Protein AF-A0AAD8N5G5-F1 (afdb_monomer)

Sequence (377 aa):
MEIFNNPAPTRGRRGRGRRGAIRGRGSSSNQSMPRQTRSRGLRIEEIPEPTQILVVPHRSIFGDDGIVEEEPELRRRSRQSTLSNTTQIEDSNPDIIPDTVQDPDESEILQEVDLLILSTVVDSHNLEVDEEEEARRREITRTTNRDINLYVQRLKLSNRRDAEFLNMPHVDPYALTEIGGILTCEHLNNLLAVDIVIDCHDGTKKKEKLLYFMRDGSVKILSIQDLLVKTTKELKYVHYLLKWKNKVCKEWSDMILSTIRKRFDEGKNFNGDYTPMYLNLKDQDVEMQRGTAVKEMSFGMKQLILNPDGKEIAYLLVEDHSLPRSSIQNLRAAIYQINEEDEELRNLKERPIQILEGKEENLLSNFLKMNLFYQRI

Organism: NCBI:txid360622

Solvent-accessible surface area (backbone atoms only — not comparable to full-atom values): 24598 Å² total; per-residue (Å²): 141,83,86,90,84,83,89,82,88,86,87,82,85,90,85,88,82,81,92,81,88,85,83,82,89,83,88,81,90,78,88,75,79,84,79,84,76,79,87,73,81,81,75,85,74,79,80,79,74,85,76,83,79,79,84,76,84,79,79,82,88,72,86,87,80,88,79,91,80,82,87,78,93,79,77,91,76,92,75,91,76,89,78,88,79,90,77,90,81,82,87,80,87,78,93,74,81,76,80,79,79,72,77,77,55,75,72,57,60,57,51,54,53,56,50,58,63,52,62,76,68,69,84,81,83,89,70,92,70,53,71,67,57,54,51,51,51,54,50,53,54,51,51,53,54,49,51,52,52,52,51,55,51,51,51,54,51,49,57,45,50,58,53,47,64,71,65,50,86,75,78,60,92,78,50,74,45,63,92,91,52,81,86,49,58,68,46,54,62,35,53,66,46,48,52,65,33,32,38,50,77,74,78,78,60,79,40,72,32,42,37,39,34,33,70,88,72,50,72,50,80,35,46,69,72,64,55,73,71,50,54,69,70,55,49,39,50,52,52,67,53,49,66,77,82,49,73,64,45,43,53,54,44,53,49,50,50,51,54,47,47,65,70,28,72,84,76,53,89,87,81,71,80,70,70,60,61,44,47,25,76,81,74,42,82,39,73,62,57,69,48,61,47,41,83,44,76,55,98,90,40,54,31,35,43,35,57,83,67,29,59,66,68,40,74,44,50,71,52,84,82,52,50,80,71,54,50,67,64,54,33,51,50,46,57,52,14,47,37,71,88,43,66,71,44,37,62,52,41,52,53,42,50,54,49,42,51,51,51,52,50,49,55,52,52,52,49,40,74,76,36,81,48,45,40,83,117

Mean predicted aligned error: 18.07 Å

Foldseek 3Di:
DDDDDDDDDDDDDDDDDDDDDDDDDDDDDDDDDDDDDDDDDDDPDDDPDDDDDDDDDDDDPDDDDDDDDDDDDDDDDDDDDDDDDDDDDDDDDDDDDPPDPDDPDPVVVVVVVVVVVVVVPPPDPDDPDDVVVVVVVVVVVVVVVVVVVVVVVVVVVVVVVVVVVVVPLPLLPPALDDRPDDDDLVSLVQQLAKAWWWFCPVVPDTAIWIWGQGPVRDIDTHHPVSLLPYDLLNLLSNLVRQDCPDPVSVVSNVSSVVSSVVVCVVDHDPDDRDFRWAQFLVRDTDGFDAQQWDWDQDPNWTWTFFPPRHNDTQIAGLDPPCNLVHGLVSLVSLLRHQDCVDVVSVVSNVVSVVSNVVVNVVSVVVVCVVPVSIGHD

Radius of gyration: 36.0 Å; Cα contacts (8 Å, |Δi|>4): 302; chains: 1; bounding box: 90×84×107 Å

pLDDT: mean 72.48, std 23.04, range [30.16, 97.94]

Secondary structure (DSSP, 8-state):
-----PPPPPP--------------------PPPP---------PPPPP--------PPP------------------------------------PPP--PPPPHHHHHHHHHHHHHHTTSS--S----HHHHHHHHHHHHHHHHHHHHHHHHHHHHHHHHHHHTTS----TT-SS-TT----HHHHHTEEEEEEEEE-TTSSS-EEEEEEEETTS-EEEE-HHHHHTS-HHHHHHHHHH----SHHHHHHHHHHHHHHHHHHTTTS----PPPPEEEBTTS-EEEPPTT-PEEEEETTEEEEEE-TTBSS-EEEE-STTTGGGS-HHHHHHHHHHS-SSSHHHHHHHHHHHHHHHHHHHHHHHHHHHH-TTEEE-

Structure (mmCIF, N/CA/C/O backbone):
data_AF-A0AAD8N5G5-F1
#
_entry.id   AF-A0AAD8N5G5-F1
#
loop_
_atom_site.group_PDB
_atom_site.id
_atom_site.type_symbol
_atom_site.label_atom_id
_atom_site.label_alt_id
_atom_site.label_comp_id
_atom_site.label_asym_id
_atom_site.label_entity_id
_atom_site.label_seq_id
_atom_site.pdbx_PDB_ins_code
_atom_site.Cartn_x
_atom_site.Cartn_y
_atom_site.Cartn_z
_atom_site.occupancy
_atom_site.B_iso_or_equiv
_atom_site.auth_seq_id
_atom_site.auth_comp_id
_atom_site.auth_asym_id
_atom_site.auth_atom_id
_atom_site.pdbx_PDB_model_num
ATOM 1 N N . MET A 1 1 ? 30.350 57.534 -7.691 1.00 35.25 1 MET A N 1
ATOM 2 C CA . MET A 1 1 ? 28.912 57.521 -7.356 1.00 35.25 1 MET A CA 1
ATOM 3 C C . MET A 1 1 ? 28.395 56.176 -7.842 1.00 35.25 1 MET A C 1
ATOM 5 O O . MET A 1 1 ? 28.499 55.962 -9.036 1.00 35.25 1 MET A O 1
ATOM 9 N N . GLU A 1 2 ? 28.011 55.169 -7.060 1.00 36.03 2 GLU A N 1
ATOM 10 C CA . GLU A 1 2 ? 27.782 54.929 -5.621 1.00 36.03 2 GLU A CA 1
ATOM 11 C C . GLU A 1 2 ? 28.249 53.469 -5.365 1.00 36.03 2 GLU A C 1
ATOM 13 O O . GLU A 1 2 ? 27.970 52.596 -6.176 1.00 36.03 2 GLU A O 1
ATOM 18 N N . ILE A 1 3 ? 29.281 53.212 -4.556 1.00 34.97 3 ILE A N 1
ATOM 19 C CA . ILE A 1 3 ? 29.316 52.896 -3.108 1.00 34.97 3 ILE A CA 1
ATOM 20 C C . ILE A 1 3 ? 28.672 51.543 -2.724 1.00 34.97 3 ILE A C 1
ATOM 22 O O . ILE A 1 3 ? 27.461 51.401 -2.610 1.00 34.97 3 ILE A O 1
ATOM 26 N N . PHE A 1 4 ? 29.563 50.582 -2.442 1.00 37.31 4 PHE A N 1
ATOM 27 C CA . PHE A 1 4 ? 29.357 49.346 -1.679 1.00 37.31 4 PHE A CA 1
ATOM 28 C C . PHE A 1 4 ? 28.925 49.636 -0.235 1.00 37.31 4 PHE A C 1
ATOM 30 O O . PHE A 1 4 ? 29.532 50.489 0.404 1.00 37.31 4 PHE A O 1
ATOM 37 N N . ASN A 1 5 ? 28.007 48.838 0.323 1.00 41.75 5 ASN A N 1
ATOM 38 C CA . ASN A 1 5 ? 27.821 48.731 1.774 1.00 41.75 5 ASN A CA 1
ATOM 39 C C . ASN A 1 5 ? 27.536 47.278 2.195 1.00 41.75 5 ASN A C 1
ATOM 41 O O . ASN A 1 5 ? 26.433 46.771 2.025 1.00 41.75 5 ASN A O 1
ATOM 45 N N . ASN A 1 6 ? 28.549 46.641 2.790 1.00 38.66 6 ASN A N 1
ATOM 46 C CA . ASN A 1 6 ? 28.415 45.492 3.689 1.00 38.66 6 ASN A CA 1
ATOM 47 C C . ASN A 1 6 ? 28.459 46.010 5.137 1.00 38.66 6 ASN A C 1
ATOM 49 O O . ASN A 1 6 ? 29.364 46.791 5.445 1.00 38.66 6 ASN A O 1
ATOM 53 N N . PRO A 1 7 ? 27.606 45.538 6.061 1.00 56.56 7 PRO A N 1
ATOM 54 C CA . PRO A 1 7 ? 27.851 45.710 7.487 1.00 56.56 7 PRO A CA 1
ATOM 55 C C . PRO A 1 7 ? 28.692 44.562 8.074 1.00 56.56 7 PRO A C 1
ATOM 57 O O . PRO A 1 7 ? 28.461 43.379 7.829 1.00 56.56 7 PRO A O 1
ATOM 60 N N . ALA A 1 8 ? 29.689 44.957 8.868 1.00 44.69 8 ALA A N 1
ATOM 61 C CA . ALA A 1 8 ? 30.605 44.115 9.633 1.00 44.69 8 ALA A CA 1
ATOM 62 C C . ALA A 1 8 ? 29.983 43.608 10.961 1.00 44.69 8 ALA A C 1
ATOM 64 O O . ALA A 1 8 ? 29.006 44.186 11.441 1.00 44.69 8 ALA A O 1
ATOM 65 N N . PRO A 1 9 ? 30.565 42.569 11.600 1.00 49.44 9 PRO A N 1
ATOM 66 C CA . PRO A 1 9 ? 30.002 41.916 12.779 1.00 49.44 9 PRO A CA 1
ATOM 67 C C . PRO A 1 9 ? 30.471 42.548 14.100 1.00 49.44 9 PRO A C 1
ATOM 69 O O . PRO A 1 9 ? 31.642 42.900 14.274 1.00 49.44 9 PRO A O 1
ATOM 72 N N . THR A 1 10 ? 29.572 42.614 15.082 1.00 54.06 10 THR A N 1
ATOM 73 C CA . THR A 1 10 ? 29.884 43.013 16.461 1.00 54.06 10 THR A CA 1
ATOM 74 C C . THR A 1 10 ? 30.278 41.836 17.352 1.00 54.06 10 THR A C 1
ATOM 76 O O . THR A 1 10 ? 29.683 40.763 17.352 1.00 54.06 10 THR A O 1
ATOM 79 N N . ARG A 1 11 ? 31.327 42.100 18.135 1.00 42.09 11 ARG A N 1
ATOM 80 C CA . ARG A 1 11 ? 32.006 41.253 19.121 1.00 42.09 11 ARG A CA 1
ATOM 81 C C . ARG A 1 11 ? 31.155 40.965 20.367 1.00 42.09 11 ARG A C 1
ATOM 83 O O . ARG A 1 11 ? 30.522 41.870 20.894 1.00 42.09 11 ARG A O 1
ATOM 90 N N . GLY A 1 12 ? 31.353 39.783 20.959 1.00 40.25 12 GLY A N 1
ATOM 91 C CA . GLY A 1 12 ? 30.998 39.481 22.356 1.00 40.25 12 GLY A CA 1
ATOM 92 C C . GLY A 1 12 ? 31.629 38.177 22.872 1.00 40.25 12 GLY A C 1
ATOM 93 O O . GLY A 1 12 ? 31.017 37.127 22.824 1.00 40.25 12 GLY A O 1
ATOM 94 N N . ARG A 1 13 ? 32.939 38.180 23.157 1.00 36.28 13 ARG A N 1
ATOM 95 C CA . ARG A 1 13 ? 33.580 37.919 24.470 1.00 36.28 13 ARG A CA 1
ATOM 96 C C . ARG A 1 13 ? 33.241 36.603 25.225 1.00 36.28 13 ARG A C 1
ATOM 98 O O . ARG A 1 13 ? 32.223 36.496 25.884 1.00 36.28 13 ARG A O 1
ATOM 105 N N . ARG A 1 14 ? 34.316 35.805 25.370 1.00 40.03 14 ARG A N 1
ATOM 106 C CA . ARG A 1 14 ? 34.852 35.135 26.587 1.00 40.03 14 ARG A CA 1
ATOM 107 C C . ARG A 1 14 ? 34.099 33.935 27.192 1.00 40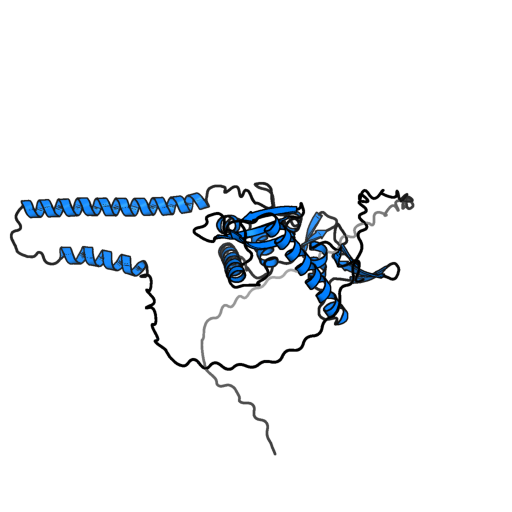.03 14 ARG A C 1
ATOM 109 O O . ARG A 1 14 ? 33.199 34.096 27.998 1.00 40.03 14 ARG A O 1
ATOM 116 N N . GLY A 1 15 ? 34.714 32.761 27.027 1.00 39.47 15 GLY A N 1
ATOM 117 C CA . GLY A 1 15 ? 34.614 31.620 27.942 1.00 39.47 15 GLY A CA 1
ATOM 118 C C . GLY A 1 15 ? 35.907 30.804 27.911 1.00 39.47 15 GLY A C 1
ATOM 119 O O . GLY A 1 15 ? 36.203 30.149 26.922 1.00 39.47 15 GLY A O 1
ATOM 120 N N . ARG A 1 16 ? 36.727 30.916 28.961 1.00 38.41 16 ARG A N 1
ATOM 121 C CA . ARG A 1 16 ? 37.982 30.172 29.165 1.00 38.41 16 ARG A CA 1
ATOM 122 C C . ARG A 1 16 ? 37.668 28.754 29.650 1.00 38.41 16 ARG A C 1
ATOM 124 O O . ARG A 1 16 ? 36.836 28.622 30.538 1.00 38.41 16 ARG A O 1
ATOM 131 N N . GLY A 1 17 ? 38.458 27.751 29.256 1.00 36.91 17 GLY A N 1
ATOM 132 C CA . GLY A 1 17 ? 38.548 26.531 30.067 1.00 36.91 17 GLY A CA 1
ATOM 133 C C . GLY A 1 17 ? 39.247 25.316 29.458 1.00 36.91 17 GLY A C 1
ATOM 134 O O . GLY A 1 17 ? 38.612 24.548 28.762 1.00 36.91 17 GLY A O 1
ATOM 135 N N . ARG A 1 18 ? 40.506 25.105 29.879 1.00 43.62 18 ARG A N 1
ATOM 136 C CA . ARG A 1 18 ? 41.206 23.808 30.069 1.00 43.62 18 ARG A CA 1
ATOM 137 C C . ARG A 1 18 ? 41.498 22.974 28.806 1.00 43.62 18 ARG A C 1
ATOM 139 O O . ARG A 1 18 ? 40.641 22.305 28.263 1.00 43.62 18 ARG A O 1
ATOM 146 N N . ARG A 1 19 ? 42.717 23.030 28.251 1.00 39.22 19 ARG A N 1
ATOM 147 C CA . ARG A 1 19 ? 43.926 22.272 28.673 1.00 39.22 19 ARG A CA 1
ATOM 148 C C . ARG A 1 19 ? 43.648 20.796 28.993 1.00 39.22 19 ARG A C 1
ATOM 150 O O . ARG A 1 19 ? 43.372 20.461 30.137 1.00 39.22 19 ARG A O 1
ATOM 157 N N . GLY A 1 20 ? 43.867 19.942 27.998 1.00 40.81 20 GLY A N 1
ATOM 158 C CA . GLY A 1 20 ? 44.191 18.526 28.152 1.00 40.81 20 GLY A CA 1
ATOM 159 C C . GLY A 1 20 ? 45.262 18.181 27.122 1.00 40.81 20 GLY A C 1
ATOM 160 O O . GLY A 1 20 ? 44.957 17.935 25.963 1.00 40.81 20 GLY A O 1
ATOM 161 N N . ALA A 1 21 ? 46.526 18.283 27.526 1.00 39.44 21 ALA A N 1
ATOM 162 C CA . ALA A 1 21 ? 47.666 17.870 26.725 1.00 39.44 21 ALA A CA 1
ATOM 163 C C . ALA A 1 21 ? 47.872 16.365 26.919 1.00 39.44 21 ALA A C 1
ATOM 165 O O . ALA A 1 21 ? 48.132 15.935 28.040 1.00 39.44 21 ALA A O 1
ATOM 166 N N . ILE A 1 22 ? 47.806 15.586 25.841 1.00 47.75 22 ILE A N 1
ATOM 167 C CA . ILE A 1 22 ? 48.320 14.215 25.810 1.00 47.75 22 ILE A CA 1
ATOM 168 C C . ILE A 1 22 ? 49.523 14.214 24.868 1.00 47.75 22 ILE A C 1
ATOM 170 O O . ILE A 1 22 ? 49.406 14.401 23.659 1.00 47.75 22 ILE A O 1
ATOM 174 N N . ARG A 1 23 ? 50.706 14.083 25.472 1.00 40.59 23 ARG A N 1
ATOM 175 C CA . ARG A 1 23 ? 51.973 13.753 24.815 1.00 40.59 23 ARG A CA 1
ATOM 176 C C . ARG A 1 23 ? 52.163 12.238 24.858 1.00 40.59 23 ARG A C 1
ATOM 178 O O . ARG A 1 23 ? 51.875 11.628 25.879 1.00 40.59 23 ARG A O 1
ATOM 185 N N . GLY A 1 24 ? 52.839 11.715 23.837 1.00 36.34 24 GLY A N 1
ATOM 186 C CA . GLY A 1 24 ? 53.636 10.484 23.917 1.00 36.34 24 GLY A CA 1
ATOM 187 C C . GLY A 1 24 ? 53.167 9.429 22.920 1.00 36.34 24 GLY A C 1
ATOM 188 O O . GLY A 1 24 ? 52.091 8.886 23.094 1.00 36.34 24 GLY A O 1
ATOM 189 N N . ARG A 1 25 ? 53.831 9.266 21.769 1.00 34.72 25 ARG A N 1
ATOM 190 C CA . ARG A 1 25 ? 55.125 8.577 21.524 1.00 34.72 25 ARG A CA 1
ATOM 191 C C . ARG A 1 25 ? 54.952 7.066 21.310 1.00 34.72 25 ARG A C 1
ATOM 193 O O . ARG A 1 25 ? 54.385 6.393 22.155 1.00 34.72 25 ARG A O 1
ATOM 200 N N . GLY A 1 26 ? 55.590 6.567 20.247 1.00 36.44 26 GLY A N 1
ATOM 201 C CA . GLY A 1 26 ? 55.881 5.149 20.000 1.00 36.44 26 GLY A CA 1
ATOM 202 C C . GLY A 1 26 ? 55.300 4.685 18.664 1.00 36.44 26 GLY A C 1
ATOM 203 O O . GLY A 1 26 ? 54.127 4.363 18.598 1.00 36.44 26 GLY A O 1
ATOM 204 N N . SER A 1 27 ? 55.988 4.834 17.530 1.00 40.81 27 SER A N 1
ATOM 205 C CA . SER A 1 27 ? 57.085 3.961 17.072 1.00 40.81 27 SER A CA 1
ATOM 206 C C . SER A 1 27 ? 56.644 2.506 16.895 1.00 40.81 27 SER A C 1
ATOM 208 O O . SER A 1 27 ? 56.571 1.765 17.865 1.00 40.81 27 SER A O 1
ATOM 210 N N . SER A 1 28 ? 56.436 2.069 15.654 1.00 44.34 28 SER A N 1
ATOM 211 C CA . SER A 1 28 ? 57.252 1.005 15.045 1.00 44.34 28 SER A CA 1
ATOM 212 C C . SER A 1 28 ? 56.696 0.606 13.678 1.00 44.34 28 SER A C 1
ATOM 214 O O . SER A 1 28 ? 55.577 0.133 13.511 1.00 44.34 28 SER A O 1
ATOM 216 N N . SER A 1 29 ? 57.542 0.837 12.687 1.00 44.28 29 SER A N 1
ATOM 217 C CA . SER A 1 29 ? 57.544 0.219 11.375 1.00 44.28 29 SER A CA 1
ATOM 218 C C . SER A 1 29 ? 57.708 -1.296 11.494 1.00 44.28 29 SER A C 1
ATOM 220 O O . SER A 1 29 ? 58.689 -1.746 12.077 1.00 44.28 29 SER A O 1
ATOM 222 N N . ASN A 1 30 ? 56.817 -2.060 10.869 1.00 40.53 30 ASN A N 1
ATOM 223 C CA . ASN A 1 30 ? 57.102 -3.409 10.386 1.00 40.53 30 ASN A CA 1
ATOM 224 C C . ASN A 1 30 ? 56.391 -3.578 9.039 1.00 40.53 30 ASN A C 1
ATOM 226 O O . ASN A 1 30 ? 55.254 -4.034 8.965 1.00 40.53 30 ASN A O 1
ATOM 230 N N . GLN A 1 31 ? 57.061 -3.150 7.967 1.00 40.72 31 GLN A N 1
ATOM 231 C CA . GLN A 1 31 ? 56.727 -3.572 6.610 1.00 40.72 31 GLN A CA 1
ATOM 232 C C . GLN A 1 31 ? 57.294 -4.980 6.424 1.00 40.72 31 GLN A C 1
ATOM 234 O O . GLN A 1 31 ? 58.494 -5.159 6.219 1.00 40.72 31 GLN A O 1
ATOM 239 N N . SER A 1 32 ? 56.436 -5.988 6.551 1.00 42.25 32 SER A N 1
ATOM 240 C CA . SER A 1 32 ? 56.730 -7.345 6.109 1.00 42.25 32 SER A CA 1
ATOM 241 C C . SER A 1 32 ? 56.419 -7.472 4.616 1.00 42.25 32 SER A C 1
ATOM 243 O O . SER A 1 32 ? 55.361 -7.081 4.129 1.00 42.25 32 SER A O 1
ATOM 245 N N . MET A 1 33 ? 57.405 -7.997 3.894 1.00 48.56 33 MET A N 1
ATOM 246 C CA . MET A 1 33 ? 57.381 -8.311 2.468 1.00 48.56 33 MET A CA 1
ATOM 247 C C . MET A 1 33 ? 56.176 -9.185 2.065 1.00 48.56 33 MET A C 1
ATOM 249 O O . MET A 1 33 ? 55.792 -10.084 2.821 1.00 48.56 33 MET A O 1
ATOM 253 N N . PRO A 1 34 ? 55.641 -9.025 0.841 1.00 49.50 34 PRO A N 1
ATOM 254 C CA . PRO A 1 34 ? 54.630 -9.923 0.304 1.00 49.50 34 PRO A CA 1
ATOM 255 C C . PRO A 1 34 ? 55.252 -11.285 -0.036 1.00 49.50 34 PRO A C 1
ATOM 257 O O . PRO A 1 34 ? 56.201 -11.390 -0.816 1.00 49.50 34 PRO A O 1
ATOM 260 N N . ARG A 1 35 ? 54.696 -12.359 0.537 1.00 42.78 35 ARG A N 1
ATOM 261 C CA . ARG A 1 35 ? 54.956 -13.731 0.084 1.00 42.78 35 ARG A CA 1
ATOM 262 C C . ARG A 1 35 ? 54.363 -13.907 -1.314 1.00 42.78 35 ARG A C 1
ATOM 264 O O . ARG A 1 35 ? 53.150 -13.844 -1.481 1.00 42.78 35 ARG A O 1
ATOM 271 N N . GLN A 1 36 ? 55.231 -14.178 -2.286 1.00 42.62 36 GLN A N 1
ATOM 272 C CA . GLN A 1 36 ? 54.872 -14.707 -3.598 1.00 42.62 36 GLN A CA 1
ATOM 273 C C . GLN A 1 36 ? 54.082 -16.010 -3.428 1.00 42.62 36 GLN A C 1
ATOM 275 O O . GLN A 1 36 ? 54.633 -17.049 -3.056 1.00 42.62 36 GLN A O 1
ATOM 280 N N . THR A 1 37 ? 52.781 -15.964 -3.696 1.00 46.09 37 THR A N 1
ATOM 281 C CA . THR A 1 37 ? 51.969 -17.157 -3.909 1.00 46.09 37 THR A CA 1
ATOM 282 C C . THR A 1 37 ? 52.184 -17.635 -5.340 1.00 46.09 37 THR A C 1
ATOM 284 O O . THR A 1 37 ? 51.988 -16.913 -6.313 1.00 46.09 37 THR A O 1
ATOM 287 N N . ARG A 1 38 ? 52.652 -18.880 -5.448 1.00 40.84 38 ARG A N 1
ATOM 288 C CA . ARG A 1 38 ? 52.807 -19.621 -6.699 1.00 40.84 38 ARG A CA 1
ATOM 289 C C . ARG A 1 38 ? 51.479 -19.652 -7.454 1.00 40.84 38 ARG A C 1
ATOM 291 O O . ARG A 1 38 ? 50.480 -20.144 -6.932 1.00 40.84 38 ARG A O 1
ATOM 298 N N . SER A 1 39 ? 51.511 -19.195 -8.698 1.00 40.16 39 SER A N 1
ATOM 299 C CA . SER A 1 39 ? 50.502 -19.434 -9.721 1.00 40.16 39 SER A CA 1
ATOM 300 C C . SER A 1 39 ? 50.343 -20.943 -9.945 1.00 40.16 39 SER A C 1
ATOM 302 O O . SER A 1 39 ? 51.178 -21.597 -10.568 1.00 40.16 39 SER A O 1
ATOM 304 N N . ARG A 1 40 ? 49.266 -21.519 -9.402 1.00 42.56 40 ARG A N 1
ATOM 305 C CA . ARG A 1 40 ? 48.737 -22.805 -9.867 1.00 42.56 40 ARG A CA 1
ATOM 306 C C . ARG A 1 40 ? 47.968 -22.535 -11.156 1.00 42.56 40 ARG A C 1
ATOM 308 O O . ARG A 1 40 ? 47.075 -21.693 -11.167 1.00 42.56 40 ARG A O 1
ATOM 315 N N . GLY A 1 41 ? 48.368 -23.222 -12.223 1.00 39.53 41 GLY A N 1
ATOM 316 C CA . GLY A 1 41 ? 47.748 -23.129 -13.537 1.00 39.53 41 GLY A CA 1
ATOM 317 C C . GLY A 1 41 ? 46.247 -23.382 -13.458 1.00 39.53 41 GLY A C 1
ATOM 318 O O . GLY A 1 41 ? 45.809 -24.417 -12.955 1.00 39.53 41 GLY A O 1
ATOM 319 N N . LEU A 1 42 ? 45.483 -22.412 -13.954 1.00 41.34 42 LEU A N 1
ATOM 320 C CA . LEU A 1 42 ? 44.080 -22.583 -14.280 1.00 41.34 42 LEU A CA 1
ATOM 321 C C . LEU A 1 42 ? 44.005 -23.562 -15.450 1.00 41.34 42 LEU A C 1
ATOM 323 O O . LEU A 1 42 ? 44.492 -23.291 -16.548 1.00 41.34 42 LEU A O 1
ATOM 327 N N . ARG A 1 43 ? 43.443 -24.733 -15.166 1.00 40.53 43 ARG A N 1
ATOM 328 C CA . ARG A 1 43 ? 42.986 -25.687 -16.166 1.00 40.53 43 ARG A CA 1
ATOM 329 C C . ARG A 1 43 ? 41.789 -25.024 -16.847 1.00 40.53 43 ARG A C 1
ATOM 331 O O . ARG A 1 43 ? 40.832 -24.668 -16.167 1.00 40.53 43 ARG A O 1
ATOM 338 N N . ILE A 1 44 ? 41.897 -24.786 -18.148 1.00 42.56 44 ILE A N 1
ATOM 339 C CA . ILE A 1 44 ? 40.782 -24.339 -18.982 1.00 42.56 44 ILE A CA 1
ATOM 340 C C . ILE A 1 44 ? 39.803 -25.513 -19.005 1.00 42.56 44 ILE A C 1
ATOM 342 O O . ILE A 1 44 ? 40.086 -26.534 -19.628 1.00 42.56 44 ILE A O 1
ATOM 346 N N . GLU A 1 45 ? 38.723 -25.412 -18.234 1.00 43.69 45 GLU A N 1
ATOM 347 C CA . GLU A 1 45 ? 37.559 -26.268 -18.429 1.00 43.69 45 GLU A CA 1
ATOM 348 C C . GLU A 1 45 ? 36.823 -25.757 -19.665 1.00 43.69 45 GLU A C 1
ATOM 350 O O . GLU A 1 45 ? 36.569 -24.559 -19.817 1.00 43.69 45 GLU A O 1
ATOM 355 N N . GLU A 1 46 ? 36.599 -26.682 -20.591 1.00 48.41 46 GLU A N 1
ATOM 356 C CA . GLU A 1 46 ? 35.913 -26.469 -21.855 1.00 48.41 46 GLU A CA 1
ATOM 357 C C . GLU A 1 46 ? 34.529 -25.866 -21.600 1.00 48.41 46 GLU A C 1
ATOM 359 O O . GLU A 1 46 ? 33.749 -26.364 -20.790 1.00 48.41 46 GLU A O 1
ATOM 364 N N . ILE A 1 47 ? 34.242 -24.768 -22.298 1.00 47.03 47 ILE A N 1
ATOM 365 C CA . ILE A 1 47 ? 32.923 -24.143 -22.344 1.00 47.03 47 ILE A CA 1
ATOM 366 C C . ILE A 1 47 ? 31.986 -25.142 -23.040 1.00 47.03 47 ILE A C 1
ATOM 368 O O . ILE A 1 47 ? 32.223 -25.438 -24.214 1.00 47.03 47 ILE A O 1
ATOM 372 N N . PRO A 1 48 ? 30.939 -25.672 -22.382 1.00 48.62 48 PRO A N 1
ATOM 373 C CA . PRO A 1 48 ? 29.940 -26.459 -23.085 1.00 48.62 48 PRO A CA 1
ATOM 374 C C . PRO A 1 48 ? 29.163 -25.542 -24.036 1.00 48.62 48 PRO A C 1
ATOM 376 O O . PRO A 1 48 ? 28.717 -24.457 -23.655 1.00 48.62 48 PRO A O 1
ATOM 379 N N . GLU A 1 49 ? 29.038 -25.977 -25.289 1.00 53.75 49 GLU A N 1
ATOM 380 C CA . GLU A 1 49 ? 28.292 -25.282 -26.336 1.00 53.75 49 GLU A CA 1
ATOM 381 C C . GLU A 1 49 ? 26.846 -24.970 -25.900 1.00 53.75 49 GLU A C 1
ATOM 383 O O . GLU A 1 49 ? 26.234 -25.746 -25.155 1.00 53.75 49 GLU A O 1
ATOM 388 N N . PRO A 1 50 ? 26.264 -23.846 -26.361 1.00 42.41 50 PRO A N 1
ATOM 389 C CA . PRO A 1 50 ? 24.919 -23.449 -25.977 1.00 42.41 50 PRO A CA 1
ATOM 390 C C . PRO A 1 50 ? 23.896 -24.487 -26.444 1.00 42.41 50 PRO A C 1
ATOM 392 O O . PRO A 1 50 ? 23.668 -24.699 -27.636 1.00 42.41 50 PRO A O 1
ATOM 395 N N . THR A 1 51 ? 23.251 -25.121 -25.468 1.00 41.50 51 THR A N 1
ATOM 396 C CA . THR A 1 51 ? 22.107 -26.001 -25.681 1.00 41.50 51 THR A CA 1
ATOM 397 C C . THR A 1 51 ? 20.975 -25.186 -26.302 1.00 41.50 51 THR A C 1
ATOM 399 O O . THR A 1 51 ? 20.523 -24.195 -25.729 1.00 41.50 51 THR A O 1
ATOM 402 N N . GLN A 1 52 ? 20.530 -25.589 -27.492 1.00 35.72 52 GLN A N 1
ATOM 403 C CA . GLN A 1 52 ? 19.378 -24.996 -28.165 1.00 35.72 52 GLN A CA 1
ATOM 404 C C . GLN A 1 52 ? 18.138 -25.173 -27.280 1.00 35.72 52 GLN A C 1
ATOM 406 O O . GLN A 1 52 ? 17.653 -26.288 -27.082 1.00 35.72 52 GLN A O 1
ATOM 411 N N . ILE A 1 53 ? 17.637 -24.070 -26.723 1.00 34.53 53 ILE A N 1
ATOM 412 C CA . ILE A 1 53 ? 16.379 -24.044 -25.979 1.00 34.53 53 ILE A CA 1
ATOM 413 C C . ILE A 1 53 ? 15.248 -24.147 -27.002 1.00 34.53 53 ILE A C 1
ATOM 415 O O . ILE A 1 53 ? 14.985 -23.218 -27.766 1.00 34.53 53 ILE A O 1
ATOM 419 N N . LEU A 1 54 ? 14.593 -25.307 -27.022 1.00 30.16 54 LEU A N 1
ATOM 420 C CA . LEU A 1 54 ? 13.362 -25.533 -27.765 1.00 30.16 54 LEU A CA 1
ATOM 421 C C . LEU A 1 54 ? 12.249 -24.707 -27.101 1.00 30.16 54 LEU A C 1
ATOM 423 O O . LEU A 1 54 ? 11.816 -25.007 -25.989 1.00 30.16 54 LEU A O 1
ATOM 427 N N . VAL A 1 55 ? 11.802 -23.649 -27.775 1.00 34.97 55 VAL A N 1
ATOM 428 C CA . VAL A 1 55 ? 10.634 -22.863 -27.363 1.00 34.97 55 VAL A CA 1
ATOM 429 C C . VAL A 1 55 ? 9.392 -23.736 -27.538 1.00 34.97 55 VAL A C 1
ATOM 431 O O . VAL A 1 55 ? 8.938 -23.974 -28.656 1.00 34.97 55 VAL A O 1
ATOM 434 N N . VAL A 1 56 ? 8.846 -24.230 -26.428 1.00 39.50 56 VAL A N 1
ATOM 435 C CA . VAL A 1 56 ? 7.523 -24.859 -26.397 1.00 39.50 56 VAL A CA 1
ATOM 436 C C . VAL A 1 56 ? 6.485 -23.741 -26.258 1.00 39.50 56 VAL A C 1
ATOM 438 O O . VAL A 1 56 ? 6.536 -22.995 -25.278 1.00 39.50 56 VAL A O 1
ATOM 441 N N . PRO A 1 57 ? 5.538 -23.580 -27.199 1.00 38.88 57 PRO A N 1
ATOM 442 C CA . PRO A 1 57 ? 4.486 -22.587 -27.056 1.00 38.88 57 PRO A CA 1
ATOM 443 C C . PRO A 1 57 ? 3.525 -23.020 -25.944 1.00 38.88 57 PRO A C 1
ATOM 445 O O . PRO A 1 57 ? 2.821 -24.026 -26.061 1.00 38.88 57 PRO A O 1
ATOM 448 N N . HIS A 1 58 ? 3.476 -22.246 -24.861 1.00 33.69 58 HIS A N 1
ATOM 449 C CA . HIS A 1 58 ? 2.416 -22.372 -23.871 1.00 33.69 58 HIS A CA 1
ATOM 450 C C . HIS A 1 58 ? 1.085 -21.963 -24.508 1.00 33.69 58 HIS A C 1
ATOM 452 O O . HIS A 1 58 ? 0.891 -20.822 -24.926 1.00 33.69 58 HIS A O 1
ATOM 458 N N . ARG A 1 59 ? 0.161 -22.927 -24.576 1.00 31.20 59 ARG A N 1
ATOM 459 C CA . ARG A 1 59 ? -1.253 -22.687 -24.857 1.00 31.20 59 ARG A CA 1
ATOM 460 C C . ARG A 1 59 ? -1.806 -21.729 -23.803 1.00 31.20 59 ARG A C 1
ATOM 462 O O . ARG A 1 59 ? -1.855 -22.063 -22.623 1.00 31.20 59 ARG A O 1
ATOM 469 N N . SER A 1 60 ? -2.224 -20.560 -24.272 1.00 35.12 60 SER A N 1
ATOM 470 C CA . SER A 1 60 ? -3.125 -19.649 -23.576 1.00 35.12 60 SER A CA 1
ATOM 471 C C . SER A 1 60 ? -4.376 -20.411 -23.129 1.00 35.12 60 SER A C 1
ATOM 473 O O . SER A 1 60 ? -5.102 -20.955 -23.960 1.00 35.12 60 SER A O 1
ATOM 475 N N . ILE A 1 61 ? -4.602 -20.466 -21.817 1.00 43.50 61 ILE A N 1
ATOM 476 C CA . ILE A 1 61 ? -5.887 -20.809 -21.210 1.00 43.50 61 ILE A CA 1
ATOM 477 C C . ILE A 1 61 ? -6.493 -19.477 -20.775 1.00 43.50 61 ILE A C 1
ATOM 479 O O . ILE A 1 61 ? -6.336 -19.060 -19.634 1.00 43.50 61 ILE A O 1
ATOM 483 N N . PHE A 1 62 ? -7.136 -18.783 -21.706 1.00 43.81 62 PHE A N 1
ATOM 484 C CA . PHE A 1 62 ? -8.139 -17.776 -21.384 1.00 43.81 62 PHE A CA 1
ATOM 485 C C . PHE A 1 62 ? -9.326 -18.012 -22.305 1.00 43.81 62 PHE A C 1
ATOM 487 O O . PHE A 1 62 ? -9.171 -18.076 -23.523 1.00 43.81 62 PHE A O 1
ATOM 494 N N . GLY A 1 63 ? -10.468 -18.262 -21.667 1.00 36.09 63 GLY A N 1
ATOM 495 C CA . GLY A 1 63 ? -11.734 -18.580 -22.300 1.00 36.09 63 GLY A CA 1
ATOM 496 C C . GLY A 1 63 ? -12.244 -17.419 -23.138 1.00 36.09 63 GLY A C 1
ATOM 497 O O . GLY A 1 63 ? -12.234 -16.266 -22.709 1.00 36.09 63 GLY A O 1
ATOM 498 N N . ASP A 1 64 ? -12.660 -17.789 -24.339 1.00 35.62 64 ASP A N 1
ATOM 499 C CA . ASP A 1 64 ? -13.417 -17.004 -25.297 1.00 35.62 64 ASP A CA 1
ATOM 500 C C . ASP A 1 64 ? -14.887 -17.038 -24.847 1.00 35.62 64 ASP A C 1
ATOM 502 O O . ASP A 1 64 ? -15.597 -18.005 -25.119 1.00 35.62 64 ASP A O 1
ATOM 506 N N . ASP A 1 65 ? -15.336 -16.012 -24.125 1.00 39.25 65 ASP A N 1
ATOM 507 C CA . ASP A 1 65 ? -16.764 -15.718 -23.981 1.00 39.25 65 ASP A CA 1
ATOM 508 C C . ASP A 1 65 ? -17.074 -14.515 -24.870 1.00 39.25 65 ASP A C 1
ATOM 510 O O . ASP A 1 65 ? -16.879 -13.351 -24.513 1.00 39.25 65 ASP A O 1
ATOM 514 N N . GLY A 1 66 ? -17.521 -14.833 -26.082 1.00 40.88 66 GLY A N 1
ATOM 515 C CA . GLY A 1 66 ? -18.079 -13.870 -27.010 1.00 40.88 66 GLY A CA 1
ATOM 516 C C . GLY A 1 66 ? -19.439 -13.384 -26.524 1.00 40.88 66 GLY A C 1
ATOM 517 O O . GLY A 1 66 ? -20.363 -14.176 -26.366 1.00 40.88 66 GLY A O 1
ATOM 518 N N . ILE A 1 67 ? -19.578 -12.069 -26.376 1.00 43.09 67 ILE A N 1
ATOM 519 C CA . ILE A 1 67 ? -20.864 -11.382 -26.475 1.00 43.09 67 ILE A CA 1
ATOM 520 C C . ILE A 1 67 ? -20.652 -10.159 -27.362 1.00 43.09 67 ILE A C 1
ATOM 522 O O . ILE A 1 67 ? -19.981 -9.193 -27.003 1.00 43.09 67 ILE A O 1
ATOM 526 N N . VAL A 1 68 ? -21.210 -10.270 -28.563 1.00 47.81 68 VAL A N 1
ATOM 527 C CA . VAL A 1 68 ? -21.508 -9.174 -29.477 1.00 47.81 68 VAL A CA 1
ATOM 528 C C . VAL A 1 68 ? -22.798 -8.549 -28.967 1.00 47.81 68 VAL A C 1
ATOM 530 O O . VAL A 1 68 ? -23.822 -9.218 -29.028 1.00 47.81 68 VAL A O 1
ATOM 533 N N . GLU A 1 69 ? -22.774 -7.301 -28.503 1.00 45.38 69 GLU A N 1
ATOM 534 C CA . GLU A 1 69 ? -23.982 -6.472 -28.515 1.00 45.38 69 GLU A CA 1
ATOM 535 C C . GLU A 1 69 ? -23.680 -5.040 -28.963 1.00 45.38 69 GLU A C 1
ATOM 537 O O . GLU A 1 69 ? -22.665 -4.433 -28.622 1.00 45.38 69 GLU A O 1
ATOM 542 N N . GLU A 1 70 ? -24.586 -4.591 -29.823 1.00 37.56 70 GLU A N 1
ATOM 543 C CA . GLU A 1 70 ? -24.595 -3.410 -30.670 1.00 37.56 70 GLU A CA 1
ATOM 544 C C . GLU A 1 70 ? -24.642 -2.085 -29.892 1.00 37.56 70 GLU A C 1
ATOM 546 O O . GLU A 1 70 ? -25.350 -1.933 -28.896 1.00 37.56 70 GLU A O 1
ATOM 551 N N . GLU A 1 71 ? -23.943 -1.076 -30.422 1.00 40.97 71 GLU A N 1
ATOM 552 C CA . GLU A 1 71 ? -24.214 0.334 -30.133 1.00 40.97 71 GLU A CA 1
ATOM 553 C C . GLU A 1 71 ? -25.625 0.726 -30.597 1.00 40.97 71 GLU A C 1
ATOM 555 O O . GLU A 1 71 ? -26.070 0.317 -31.674 1.00 40.97 71 GLU A O 1
ATOM 560 N N . PRO A 1 72 ? -26.254 1.683 -29.895 1.00 53.59 72 PRO A N 1
ATOM 561 C CA . PRO A 1 72 ? -26.977 2.701 -30.636 1.00 53.59 72 PRO A CA 1
ATOM 562 C C . PRO A 1 72 ? -26.566 4.122 -30.248 1.00 53.59 72 PRO A C 1
ATOM 564 O O . PRO A 1 72 ? -26.649 4.562 -29.099 1.00 53.59 72 PRO A O 1
ATOM 567 N N . GLU A 1 73 ? -26.200 4.861 -31.293 1.00 43.94 73 GLU A N 1
ATOM 568 C CA . GLU A 1 73 ? -26.137 6.313 -31.363 1.00 43.94 73 GLU A CA 1
ATOM 569 C C . GLU A 1 73 ? -27.372 6.977 -30.740 1.00 43.94 73 GLU A C 1
ATOM 571 O O . GLU A 1 73 ? -28.494 6.744 -31.187 1.00 43.94 73 GLU A O 1
ATOM 576 N N . LEU A 1 74 ? -27.189 7.932 -29.821 1.00 39.50 74 LEU A N 1
ATOM 577 C CA . LEU A 1 74 ? -28.232 8.916 -29.520 1.00 39.50 74 LEU A CA 1
ATOM 578 C C . LEU A 1 74 ? -27.654 10.307 -29.218 1.00 39.50 74 LEU A C 1
ATOM 580 O O . LEU A 1 74 ? -27.273 10.661 -28.109 1.00 39.50 74 LEU A O 1
ATOM 584 N N . ARG A 1 75 ? -27.686 11.117 -30.280 1.00 39.16 75 ARG A N 1
ATOM 585 C CA . ARG A 1 75 ? -28.160 12.510 -30.327 1.00 39.16 75 ARG A CA 1
ATOM 586 C C . ARG A 1 75 ? -27.642 13.500 -29.276 1.00 39.16 75 ARG A C 1
ATOM 588 O O . ARG A 1 75 ? -28.223 13.727 -28.220 1.00 39.16 75 ARG A O 1
ATOM 595 N N . ARG A 1 76 ? -26.707 14.314 -29.771 1.00 42.28 76 ARG A N 1
ATOM 596 C CA . ARG A 1 76 ? -26.517 15.731 -29.431 1.00 42.28 76 ARG A CA 1
ATOM 597 C C . ARG A 1 76 ? -27.853 16.482 -29.317 1.00 42.28 76 ARG A C 1
ATOM 599 O O . ARG A 1 76 ? -28.570 16.625 -30.308 1.00 42.28 76 ARG A O 1
ATOM 606 N N . ARG A 1 77 ? -28.117 17.090 -28.157 1.00 36.12 77 ARG A N 1
ATOM 607 C CA . ARG A 1 77 ? -28.916 18.321 -28.055 1.00 36.12 77 ARG A CA 1
ATOM 608 C C . ARG A 1 77 ? -28.254 19.305 -27.101 1.00 36.12 77 ARG A C 1
ATOM 610 O O . ARG A 1 77 ? -28.327 19.184 -25.887 1.00 36.12 77 ARG A O 1
ATOM 617 N N . SER A 1 78 ? -27.639 20.302 -27.726 1.00 39.84 78 SER A N 1
ATOM 618 C CA . SER A 1 78 ? -27.310 21.595 -27.147 1.00 39.84 78 SER A CA 1
ATOM 619 C C . SER A 1 78 ? -28.593 22.279 -26.668 1.00 39.84 78 SER A C 1
ATOM 621 O O . SER A 1 78 ? -29.527 22.451 -27.455 1.00 39.84 78 SER A O 1
ATOM 623 N N . ARG A 1 79 ? -28.640 22.671 -25.394 1.00 39.56 79 ARG A N 1
ATOM 624 C CA . ARG A 1 79 ? -29.525 23.729 -24.900 1.00 39.56 79 ARG A CA 1
ATOM 625 C C . ARG A 1 79 ? -28.766 24.568 -23.881 1.00 39.56 79 ARG A C 1
ATOM 627 O O . ARG A 1 79 ? -28.611 24.188 -22.729 1.00 39.56 79 ARG A O 1
ATOM 634 N N . GLN A 1 80 ? -28.306 25.719 -24.358 1.00 37.34 80 GLN A N 1
ATOM 635 C CA . GLN A 1 80 ? -28.118 26.907 -23.541 1.00 37.34 80 GLN A CA 1
ATOM 636 C C . GLN A 1 80 ? -29.478 27.312 -22.960 1.00 37.34 80 GLN A C 1
ATOM 638 O O . GLN A 1 80 ? -30.452 27.446 -23.701 1.00 37.34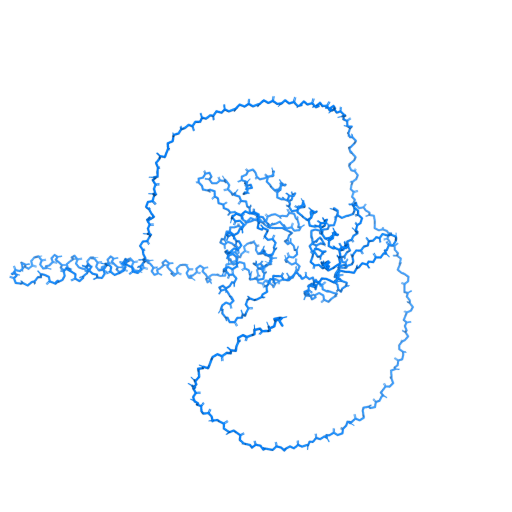 80 GLN A O 1
ATOM 643 N N . SER A 1 81 ? -29.532 27.553 -21.655 1.00 37.69 81 SER A N 1
ATOM 644 C CA . SER A 1 81 ? -30.530 28.436 -21.060 1.00 37.69 81 SER A CA 1
ATOM 645 C C . SER A 1 8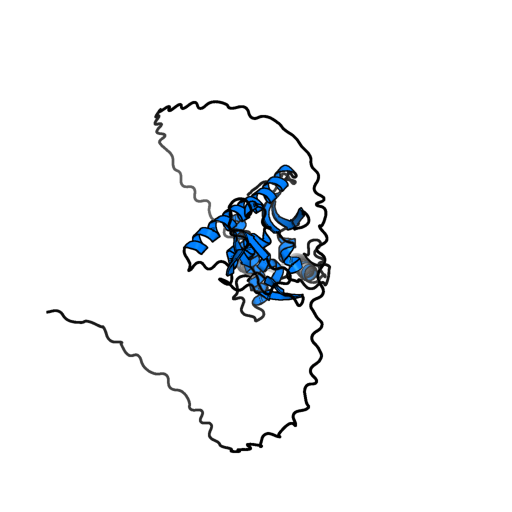1 ? -29.874 29.212 -19.929 1.00 37.69 81 SER A C 1
ATOM 647 O O . SER A 1 81 ? -29.631 28.700 -18.841 1.00 37.69 81 SER A O 1
ATOM 649 N N . THR A 1 82 ? -29.575 30.465 -20.243 1.00 40.38 82 THR A N 1
ATOM 650 C CA . THR A 1 82 ? -29.563 31.587 -19.311 1.00 40.38 82 THR A CA 1
ATOM 651 C C . THR A 1 82 ? -30.822 31.569 -18.450 1.00 40.38 82 THR A C 1
ATOM 653 O O . THR A 1 82 ? -31.905 31.406 -19.009 1.00 40.38 82 THR A O 1
ATOM 656 N N . LEU A 1 83 ? -30.695 31.808 -17.145 1.00 39.00 83 LEU A N 1
ATOM 657 C CA . LEU A 1 83 ? -31.590 32.693 -16.397 1.00 39.00 83 LEU A CA 1
ATOM 658 C C . LEU A 1 83 ? -31.026 32.938 -14.997 1.00 39.00 83 LEU A C 1
ATOM 660 O O . LEU A 1 83 ? -30.847 32.036 -14.185 1.00 39.00 83 LEU A O 1
ATOM 664 N N . SER A 1 84 ? -30.740 34.212 -14.780 1.00 37.66 84 SER A N 1
ATOM 665 C CA . SER A 1 84 ? -30.591 34.903 -13.513 1.00 37.66 84 SER A CA 1
ATOM 666 C C . SER A 1 84 ? -31.766 34.599 -12.582 1.00 37.66 84 SER A C 1
ATOM 668 O O . SER A 1 84 ? -32.898 34.532 -13.054 1.00 37.66 84 SER A O 1
ATOM 670 N N . ASN A 1 85 ? -31.522 34.527 -11.273 1.00 36.59 85 ASN A N 1
ATOM 671 C CA . ASN A 1 85 ? -32.331 35.280 -10.316 1.00 36.59 85 ASN A CA 1
ATOM 672 C C . ASN A 1 85 ? -31.649 35.388 -8.952 1.00 36.59 85 ASN A C 1
ATOM 674 O O . ASN A 1 85 ? -31.449 34.425 -8.221 1.00 36.59 85 ASN A O 1
ATOM 678 N N . THR A 1 86 ? -31.324 36.641 -8.667 1.00 36.31 86 THR A N 1
ATOM 679 C CA . THR A 1 86 ? -31.166 37.296 -7.381 1.00 36.31 86 THR A CA 1
ATOM 680 C C . THR A 1 86 ? -32.244 36.866 -6.388 1.00 36.31 86 THR A C 1
ATOM 682 O O . THR A 1 86 ? -33.436 36.980 -6.667 1.00 36.31 86 THR A O 1
ATOM 685 N N . THR A 1 87 ? -31.848 36.464 -5.186 1.00 39.22 87 THR A N 1
ATOM 686 C CA . THR A 1 87 ? -32.683 36.648 -3.995 1.00 39.22 87 THR A CA 1
ATOM 687 C C . THR A 1 87 ? -31.759 37.005 -2.842 1.00 39.22 87 THR A C 1
ATOM 689 O O . THR A 1 87 ? -30.944 36.200 -2.403 1.00 39.22 87 THR A O 1
ATOM 692 N N . GLN A 1 88 ? -31.848 38.271 -2.440 1.00 39.41 88 GLN A N 1
ATOM 693 C CA . GLN A 1 88 ? -31.309 38.788 -1.193 1.00 39.41 88 GLN A CA 1
ATOM 694 C C . GLN A 1 88 ? -32.130 38.197 -0.045 1.00 39.41 88 GLN A C 1
ATOM 696 O O . GLN A 1 88 ? -33.358 38.261 -0.081 1.00 39.41 88 GLN A O 1
ATOM 701 N N . ILE A 1 89 ? -31.454 37.639 0.954 1.00 38.56 89 ILE A N 1
ATOM 702 C CA . ILE A 1 89 ? -32.016 37.448 2.289 1.00 38.56 89 ILE A CA 1
ATOM 703 C C . ILE A 1 89 ? -31.013 38.081 3.247 1.00 38.56 89 ILE A C 1
ATOM 705 O O . ILE A 1 89 ? -29.883 37.611 3.385 1.00 38.56 89 ILE A O 1
ATOM 709 N N . GLU A 1 90 ? -31.433 39.213 3.801 1.00 36.38 90 GLU A N 1
ATOM 710 C CA . GLU A 1 90 ? -30.838 39.868 4.956 1.00 36.38 90 GLU A CA 1
ATOM 711 C C . GLU A 1 90 ? -31.137 39.075 6.239 1.00 36.38 90 GLU A C 1
ATOM 713 O O . GLU A 1 90 ? -32.118 38.336 6.324 1.00 36.38 90 GLU A O 1
ATOM 718 N N . ASP A 1 91 ? -30.277 39.323 7.225 1.00 35.34 91 ASP A N 1
ATOM 719 C CA . ASP A 1 91 ? -30.483 39.179 8.664 1.00 35.34 91 ASP A CA 1
ATOM 720 C C . ASP A 1 91 ? -30.547 37.773 9.273 1.00 35.34 91 ASP A C 1
ATOM 722 O O . ASP A 1 91 ? -31.583 37.114 9.320 1.00 35.34 91 ASP A O 1
ATOM 726 N N . SER A 1 92 ? -29.474 37.399 9.980 1.00 37.34 92 SER A N 1
ATOM 727 C CA . SER A 1 92 ? -29.399 37.606 11.443 1.00 37.34 92 SER A CA 1
ATOM 728 C C . SER A 1 92 ? -28.226 36.819 12.041 1.00 37.34 92 SER A C 1
ATOM 730 O O . SER A 1 92 ? -28.254 35.591 12.097 1.00 37.34 92 SER A O 1
ATOM 732 N N . ASN A 1 93 ? -27.222 37.538 12.549 1.00 43.81 93 ASN A N 1
ATOM 733 C CA . ASN A 1 93 ? -26.322 37.035 13.593 1.00 43.81 93 ASN A CA 1
ATOM 734 C C . ASN A 1 93 ? -27.145 36.744 14.864 1.00 43.81 93 ASN A C 1
ATOM 736 O O . ASN A 1 93 ? -28.030 37.532 15.208 1.00 43.81 93 ASN A O 1
ATOM 740 N N . PRO A 1 94 ? -26.828 35.668 15.600 1.00 49.41 94 PRO A N 1
ATOM 741 C CA . PRO A 1 94 ? -26.057 35.922 16.813 1.00 49.41 94 PRO A CA 1
ATOM 742 C C . PRO A 1 94 ? -24.895 34.945 17.011 1.00 49.41 94 PRO A C 1
ATOM 744 O O . PRO A 1 94 ? -25.046 33.725 16.946 1.00 49.41 94 PRO A O 1
ATOM 747 N N . ASP A 1 95 ? -23.744 35.531 17.332 1.00 40.50 95 ASP A N 1
ATOM 748 C CA . ASP A 1 95 ? -22.600 34.864 17.936 1.00 40.50 95 ASP A CA 1
ATOM 749 C C . ASP A 1 95 ? -23.032 34.173 19.238 1.00 40.50 95 ASP A C 1
ATOM 751 O O . ASP A 1 95 ? -23.349 34.825 20.233 1.00 40.50 95 ASP A O 1
ATOM 755 N N . ILE A 1 96 ? -23.022 32.842 19.239 1.00 41.91 96 ILE A N 1
ATOM 756 C CA . ILE A 1 96 ? -22.968 32.042 20.461 1.00 41.91 96 ILE A CA 1
ATOM 757 C C . ILE A 1 96 ? -21.703 31.204 20.343 1.00 41.91 96 ILE A C 1
ATOM 759 O O . ILE A 1 96 ? -21.662 30.193 19.645 1.00 41.91 96 ILE A O 1
ATOM 763 N N . ILE A 1 97 ? -20.651 31.683 21.001 1.00 43.41 97 ILE A N 1
ATOM 764 C CA . ILE A 1 97 ? -19.442 30.919 21.289 1.00 43.41 97 ILE A CA 1
ATOM 765 C C . ILE A 1 97 ? -19.869 29.813 22.266 1.00 43.41 97 ILE A C 1
ATOM 767 O O . ILE A 1 97 ? -20.331 30.148 23.358 1.00 43.41 97 ILE A O 1
ATOM 771 N N . PRO A 1 98 ? -19.778 28.517 21.924 1.00 42.75 98 PRO A N 1
ATOM 772 C CA . PRO A 1 98 ? -19.885 27.486 22.938 1.00 42.75 98 PRO A CA 1
ATOM 773 C C . PRO A 1 98 ? -18.621 27.554 23.795 1.00 42.75 98 PRO A C 1
ATOM 775 O O . PRO A 1 98 ? -17.509 27.433 23.275 1.00 42.75 98 PRO A O 1
ATOM 778 N N . ASP A 1 99 ? -18.806 27.781 25.095 1.00 40.09 99 ASP A N 1
ATOM 779 C CA . ASP A 1 99 ? -17.746 27.652 26.086 1.00 40.09 99 ASP A CA 1
ATOM 780 C C . ASP A 1 99 ? -17.035 26.315 25.881 1.00 40.09 99 ASP A C 1
ATOM 782 O O . ASP A 1 99 ? -17.631 25.234 25.922 1.00 40.09 99 ASP A O 1
ATOM 786 N N . THR A 1 100 ? -15.739 26.416 25.613 1.00 44.19 100 THR A N 1
ATOM 787 C CA . THR A 1 100 ? -14.843 25.271 25.553 1.00 44.19 100 THR A CA 1
ATOM 788 C C . THR A 1 100 ? -14.744 24.748 26.979 1.00 44.19 100 THR A C 1
ATOM 790 O O . THR A 1 100 ? -14.023 25.314 27.797 1.00 44.19 100 THR A O 1
ATOM 793 N N . VAL A 1 101 ? -15.510 23.705 27.300 1.00 45.94 101 VAL A N 1
ATOM 794 C CA . VAL A 1 101 ? -15.320 22.934 28.528 1.00 45.94 101 VAL A CA 1
ATOM 795 C C . VAL A 1 101 ? -13.935 22.307 28.413 1.00 45.94 101 VAL A C 1
ATOM 797 O O . VAL A 1 101 ? -13.735 21.356 27.661 1.00 45.94 101 VAL A O 1
ATOM 800 N N . GLN A 1 102 ? -12.952 22.921 29.070 1.00 46.91 102 GLN A N 1
ATOM 801 C CA . GLN A 1 102 ? -11.664 22.292 29.304 1.00 46.91 102 GLN A CA 1
ATOM 802 C C . GLN A 1 102 ? -11.925 21.116 30.238 1.00 46.91 102 GLN A C 1
ATOM 804 O O . GLN A 1 102 ? -12.401 21.310 31.357 1.00 46.91 102 GLN A O 1
ATOM 809 N N . ASP A 1 103 ? -11.657 19.904 29.757 1.00 46.31 103 ASP A N 1
ATOM 810 C CA . ASP A 1 103 ? -11.577 18.743 30.631 1.00 46.31 103 ASP A CA 1
ATOM 811 C C . ASP A 1 103 ? -10.523 19.054 31.711 1.00 46.31 103 ASP A C 1
ATOM 813 O O . ASP A 1 103 ? -9.404 19.443 31.353 1.00 46.31 103 ASP A O 1
ATOM 817 N N . PRO A 1 104 ? -10.871 18.969 33.009 1.00 51.12 104 PRO A N 1
ATOM 818 C CA . PRO A 1 104 ? -9.939 19.280 34.081 1.00 51.12 104 PRO A CA 1
ATOM 819 C C . PRO A 1 104 ? -8.728 18.354 33.979 1.00 51.12 104 PRO A C 1
ATOM 821 O O . PRO A 1 104 ? -8.868 17.138 33.821 1.00 51.12 104 PRO A O 1
ATOM 824 N N . ASP A 1 105 ? -7.540 18.950 34.045 1.00 54.47 105 ASP A N 1
ATOM 825 C CA . ASP A 1 105 ? -6.271 18.235 34.060 1.00 54.47 105 ASP A CA 1
ATOM 826 C C . ASP A 1 105 ? -6.313 17.212 35.213 1.00 54.47 105 ASP A C 1
ATOM 828 O O . ASP A 1 105 ? -6.665 17.553 36.345 1.00 54.47 105 ASP A O 1
ATOM 832 N N . GLU A 1 106 ? -5.998 15.937 34.951 1.00 54.59 106 GLU A N 1
ATOM 833 C CA . GLU A 1 106 ? -6.059 14.865 35.963 1.00 54.59 106 GLU A CA 1
ATOM 834 C C . GLU A 1 106 ? -5.212 15.193 37.211 1.00 54.59 106 GLU A C 1
ATOM 836 O O . GLU A 1 106 ? -5.460 14.674 38.303 1.00 54.59 106 GLU A O 1
ATOM 841 N N . SER A 1 107 ? -4.230 16.089 37.064 1.00 54.66 107 SER A N 1
ATOM 842 C CA . SER A 1 107 ? -3.414 16.609 38.160 1.00 54.66 107 SER A CA 1
ATOM 843 C C . SER A 1 107 ? -4.142 17.600 39.087 1.00 54.66 107 SER A C 1
ATOM 845 O O . SER A 1 107 ? -3.817 17.653 40.275 1.00 54.66 107 SER A O 1
ATOM 847 N N . GLU A 1 108 ? -5.155 18.321 38.597 1.00 54.75 108 GLU A N 1
ATOM 848 C CA . GLU A 1 108 ? -5.997 19.249 39.370 1.00 54.75 108 GLU A CA 1
ATOM 849 C C . GLU A 1 108 ? -7.028 18.491 40.221 1.00 54.75 108 GLU A C 1
ATOM 851 O O . GLU A 1 108 ? -7.211 18.800 41.401 1.00 54.75 108 GLU A O 1
ATOM 856 N N . ILE A 1 109 ? -7.604 17.410 39.678 1.00 56.38 109 ILE A N 1
ATOM 857 C CA . ILE A 1 109 ? -8.555 16.543 40.399 1.00 56.38 109 ILE A CA 1
ATOM 858 C C . ILE A 1 109 ? -7.883 15.883 41.615 1.00 56.38 109 ILE A C 1
ATOM 860 O O . ILE A 1 109 ? -8.494 15.741 42.674 1.00 56.38 109 ILE A O 1
ATOM 864 N N . LEU A 1 110 ? -6.608 15.493 41.502 1.00 54.50 110 LEU A N 1
ATOM 865 C CA . LEU A 1 110 ? -5.871 14.884 42.615 1.00 54.50 110 LEU A CA 1
ATOM 866 C C . LEU A 1 110 ? -5.510 15.896 43.719 1.00 54.50 110 LEU A C 1
ATOM 868 O O . LEU A 1 110 ? -5.487 15.516 44.888 1.00 54.50 110 LEU A O 1
ATOM 872 N N . GLN A 1 111 ? -5.287 17.174 43.387 1.00 58.44 111 GLN A N 1
ATOM 873 C CA . GLN A 1 111 ? -5.020 18.218 44.388 1.00 58.44 111 GLN A CA 1
ATOM 874 C C . GLN A 1 111 ? -6.280 18.653 45.151 1.00 58.44 111 GLN A C 1
ATOM 876 O O . GLN A 1 111 ? -6.199 18.916 46.353 1.00 58.44 111 GLN A O 1
ATOM 881 N N . GLU A 1 112 ? -7.449 18.684 44.502 1.00 56.19 112 GLU A N 1
ATOM 882 C CA . GLU A 1 112 ? -8.720 18.985 45.180 1.00 56.19 112 GLU A CA 1
ATOM 883 C C . GLU A 1 112 ? -9.108 17.912 46.209 1.00 56.19 112 GLU A C 1
ATOM 885 O O . GLU A 1 112 ? -9.629 18.234 47.282 1.00 56.19 112 GLU A O 1
ATOM 890 N N . VAL A 1 113 ? -8.800 16.639 45.936 1.00 57.28 113 VAL A N 1
ATOM 891 C CA . VAL A 1 113 ? -9.063 15.537 46.876 1.00 57.28 113 VAL A CA 1
ATOM 892 C C . VAL A 1 113 ? -8.168 15.633 48.120 1.00 57.28 113 VAL A C 1
ATOM 894 O O . VAL A 1 113 ? -8.663 15.449 49.234 1.00 57.28 113 VAL A O 1
ATOM 897 N N . ASP A 1 114 ? -6.890 15.995 47.971 1.00 53.22 114 ASP A N 1
ATOM 898 C CA . ASP A 1 114 ? -5.979 16.180 49.112 1.00 53.22 114 ASP A CA 1
ATOM 899 C C . ASP A 1 114 ? -6.377 17.385 49.994 1.00 53.22 114 ASP A C 1
ATOM 901 O O . ASP A 1 114 ? -6.244 17.336 51.221 1.00 53.22 114 ASP A O 1
ATOM 905 N N . LEU A 1 115 ? -6.941 18.447 49.404 1.00 56.31 115 LEU A N 1
ATOM 906 C CA . LEU A 1 115 ? -7.434 19.622 50.139 1.00 56.31 115 LEU A CA 1
ATOM 907 C C . LEU A 1 115 ? -8.738 19.354 50.912 1.00 56.31 115 LEU A C 1
ATOM 909 O O . LEU A 1 115 ? -8.913 19.876 52.016 1.00 56.31 115 LEU A O 1
ATOM 913 N N . LEU A 1 116 ? -9.628 18.504 50.389 1.00 55.84 116 LEU A N 1
ATOM 914 C CA . LEU A 1 116 ? -10.846 18.063 51.087 1.00 55.84 116 LEU A CA 1
ATOM 915 C C . LEU A 1 116 ? -10.546 17.153 52.292 1.00 55.84 116 LEU A C 1
ATOM 917 O O . LEU A 1 116 ? -11.247 17.209 53.307 1.00 55.84 116 LEU A O 1
ATOM 921 N N . ILE A 1 117 ? -9.477 16.354 52.219 1.00 57.41 117 ILE A N 1
ATOM 922 C CA . ILE A 1 117 ? -9.028 15.507 53.335 1.00 57.41 117 ILE A CA 1
ATOM 923 C C . ILE A 1 117 ? -8.399 16.354 54.453 1.00 57.41 117 ILE A C 1
ATOM 925 O O . ILE A 1 117 ? -8.554 16.027 55.629 1.00 57.41 117 ILE A O 1
ATOM 929 N N . LEU A 1 118 ? -7.738 17.468 54.121 1.00 51.09 118 LEU A N 1
ATOM 930 C CA . LEU A 1 118 ? -7.095 18.338 55.112 1.00 51.09 118 LEU A CA 1
ATOM 931 C C . LEU A 1 118 ? -8.051 19.355 55.759 1.00 51.09 118 LEU A C 1
ATOM 933 O O . LEU A 1 118 ? -7.881 19.665 56.939 1.00 51.09 118 LEU A O 1
ATOM 937 N N . SER A 1 119 ? -9.078 19.849 55.056 1.00 48.91 119 SER A N 1
ATOM 938 C CA . SER A 1 119 ? -9.989 20.871 55.609 1.00 48.91 119 SER A CA 1
ATOM 939 C C . SER A 1 119 ? -10.971 20.333 56.657 1.00 48.91 119 SER A C 1
ATOM 941 O O . SER A 1 119 ? -11.382 21.065 57.554 1.00 48.91 119 SER A O 1
ATOM 943 N N . THR A 1 120 ? -11.294 19.039 56.622 1.00 53.72 120 THR A N 1
ATOM 944 C CA . THR A 1 120 ? -12.182 18.404 57.616 1.00 53.72 120 THR A CA 1
ATOM 945 C C . THR A 1 120 ? -11.491 18.082 58.946 1.00 53.72 120 THR A C 1
ATOM 947 O O . THR A 1 120 ? -12.162 17.734 59.917 1.00 53.72 120 THR A O 1
ATOM 950 N N . VAL A 1 121 ? -10.164 18.230 59.025 1.00 54.62 121 VAL A N 1
ATOM 951 C CA . VAL A 1 121 ? -9.364 17.845 60.200 1.00 54.62 121 VAL A CA 1
ATOM 952 C C . VAL A 1 121 ? -9.021 19.036 61.110 1.00 54.62 121 VAL A C 1
ATOM 954 O O . VAL A 1 121 ? -8.679 18.821 62.269 1.00 54.62 121 VAL A O 1
ATOM 957 N N . VAL A 1 122 ? -9.141 20.290 60.651 1.00 53.00 122 VAL A N 1
ATOM 958 C CA . VAL A 1 122 ? -8.484 21.426 61.339 1.00 53.00 122 VAL A CA 1
ATOM 959 C C . VAL A 1 122 ? -9.392 22.289 62.238 1.00 53.00 122 VAL A C 1
ATOM 961 O O . VAL A 1 122 ? -8.877 22.892 63.174 1.00 53.00 122 VAL A O 1
ATOM 964 N N . ASP A 1 123 ? -10.724 22.270 62.110 1.00 51.50 123 ASP A N 1
ATOM 965 C CA . ASP A 1 123 ? -11.602 23.162 62.911 1.00 51.50 123 ASP A CA 1
ATOM 966 C C . ASP A 1 123 ? -12.280 22.501 64.134 1.00 51.50 123 ASP A C 1
ATOM 968 O O . ASP A 1 123 ? -13.376 22.875 64.547 1.00 51.50 123 ASP A O 1
ATOM 972 N N . SER A 1 124 ? -11.633 21.514 64.765 1.00 52.62 124 SER A N 1
ATOM 973 C CA . SER A 1 124 ? -12.160 20.822 65.960 1.00 52.62 124 SER A CA 1
ATOM 974 C C . SER A 1 124 ? -11.302 21.057 67.206 1.00 52.62 124 SER A C 1
ATOM 976 O O . SER A 1 124 ? -10.780 20.112 67.794 1.00 52.62 124 SER A O 1
ATOM 978 N N . HIS A 1 125 ? -11.148 22.308 67.638 1.00 54.22 125 HIS A N 1
ATOM 979 C CA . HIS A 1 125 ? -10.567 22.600 68.949 1.00 54.22 125 HIS A CA 1
ATOM 980 C C . HIS A 1 125 ? -11.627 23.168 69.906 1.00 54.22 125 HIS A C 1
ATOM 982 O O . HIS A 1 125 ? -12.117 24.278 69.723 1.00 54.22 125 HIS A O 1
ATOM 988 N N . ASN A 1 126 ? -11.903 22.390 70.964 1.00 57.62 126 ASN A N 1
ATOM 989 C CA . ASN A 1 126 ? -12.555 22.753 72.236 1.00 57.62 126 ASN A CA 1
ATOM 990 C C . ASN A 1 126 ? -14.089 22.687 72.360 1.00 57.62 126 ASN A C 1
ATOM 992 O O . ASN A 1 126 ? -14.682 23.497 73.070 1.00 57.62 126 ASN A O 1
ATOM 996 N N . LEU A 1 127 ? -14.726 21.666 71.790 1.00 60.56 127 LEU A N 1
ATOM 997 C CA . LEU A 1 127 ? -16.020 21.182 72.285 1.00 60.56 127 LEU A CA 1
ATOM 998 C C . LEU A 1 127 ? -15.821 19.756 72.805 1.00 60.56 127 LEU A C 1
ATOM 1000 O O . LEU A 1 127 ? -15.188 18.957 72.120 1.00 60.56 127 LEU A O 1
ATOM 1004 N N . GLU A 1 128 ? -16.307 19.453 74.014 1.00 68.25 128 GLU A N 1
ATOM 1005 C CA . GLU A 1 128 ? -16.442 18.072 74.495 1.00 68.25 128 GLU A CA 1
ATOM 1006 C C . GLU A 1 128 ? -17.371 17.345 73.519 1.00 68.25 128 GLU A C 1
ATOM 1008 O O . GLU A 1 128 ? -18.588 17.526 73.531 1.00 68.25 128 GLU A O 1
ATOM 1013 N N . VAL A 1 129 ? -16.772 16.613 72.582 1.00 65.88 129 VAL A N 1
ATOM 1014 C CA . VAL A 1 129 ? -17.503 15.791 71.625 1.00 65.88 129 VAL A CA 1
ATOM 1015 C C . VAL A 1 129 ? -17.932 14.535 72.370 1.00 65.88 129 VAL A C 1
ATOM 1017 O O . VAL A 1 129 ? -17.102 13.854 72.967 1.00 65.88 129 VAL A O 1
ATOM 1020 N N . ASP A 1 130 ? -19.232 14.259 72.348 1.00 84.25 130 ASP A N 1
ATOM 1021 C CA . ASP A 1 130 ? -19.820 13.061 72.941 1.00 84.25 130 ASP A CA 1
ATOM 1022 C C . ASP A 1 130 ? -19.127 11.801 72.382 1.00 84.25 130 ASP A C 1
ATOM 1024 O O . ASP A 1 130 ? -18.843 11.729 71.179 1.00 84.25 130 ASP A O 1
ATOM 1028 N N . GLU A 1 131 ? -18.841 10.804 73.227 1.00 89.06 131 GLU A N 1
ATOM 1029 C CA . GLU A 1 131 ? -18.105 9.590 72.819 1.00 89.06 131 GLU A CA 1
ATOM 1030 C C . GLU A 1 131 ? -18.797 8.873 71.645 1.00 89.06 131 GLU A C 1
ATOM 1032 O O . GLU A 1 131 ? -18.140 8.251 70.802 1.00 89.06 131 GLU A O 1
ATOM 1037 N N . GLU A 1 132 ? -20.126 8.997 71.552 1.00 87.56 132 GLU A N 1
ATOM 1038 C CA . GLU A 1 132 ? -20.924 8.456 70.453 1.00 87.56 132 GLU A CA 1
ATOM 1039 C C . GLU A 1 132 ? -20.612 9.140 69.110 1.00 87.56 132 GLU A C 1
ATOM 1041 O O . GLU A 1 132 ? -20.505 8.474 68.076 1.00 87.56 132 GLU A O 1
ATOM 1046 N N . GLU A 1 133 ? -20.408 10.456 69.113 1.00 86.56 133 GLU A N 1
ATOM 1047 C CA . GLU A 1 133 ? -20.102 11.224 67.907 1.00 86.56 133 GLU A CA 1
ATOM 1048 C C . GLU A 1 133 ? -18.662 10.961 67.439 1.00 86.56 133 GLU A C 1
ATOM 1050 O O . GLU A 1 133 ? -18.411 10.797 66.241 1.00 86.56 133 GLU A O 1
ATOM 1055 N N . GLU A 1 134 ? -17.712 10.792 68.366 1.00 87.50 134 GLU A N 1
ATOM 1056 C CA . GLU A 1 134 ? -16.374 10.302 68.019 1.00 87.50 134 GLU A CA 1
ATOM 1057 C C . GLU A 1 134 ? -16.408 8.888 67.422 1.00 87.50 134 GLU A C 1
ATOM 1059 O O . GLU A 1 134 ? -15.699 8.611 66.448 1.00 87.50 134 GLU A O 1
ATOM 1064 N N . ALA A 1 135 ? -17.233 7.985 67.961 1.00 88.75 135 ALA A N 1
ATOM 1065 C CA . ALA A 1 135 ? -17.383 6.639 67.416 1.00 88.75 135 ALA A CA 1
ATOM 1066 C C . ALA A 1 135 ? -17.957 6.661 65.988 1.00 88.75 135 ALA A C 1
ATOM 1068 O O . ALA A 1 135 ? -17.434 5.965 65.110 1.00 88.75 135 ALA A O 1
ATOM 1069 N N . ARG A 1 136 ? -18.962 7.510 65.722 1.00 90.06 136 ARG A N 1
ATOM 1070 C CA . ARG A 1 136 ? -19.521 7.715 64.373 1.00 90.06 136 ARG A CA 1
ATOM 1071 C C . ARG A 1 136 ? -18.483 8.269 63.405 1.00 90.06 136 ARG A C 1
ATOM 1073 O O . ARG A 1 136 ? -18.336 7.730 62.308 1.00 90.06 136 ARG A O 1
ATOM 1080 N N . ARG A 1 137 ? -17.702 9.274 63.815 1.00 86.12 137 ARG A N 1
ATOM 1081 C CA . ARG A 1 137 ? -16.611 9.830 62.995 1.00 86.12 137 ARG A CA 1
ATOM 1082 C C . ARG A 1 137 ? -15.568 8.772 62.642 1.00 86.12 137 ARG A C 1
ATOM 1084 O O . ARG A 1 137 ? -15.179 8.665 61.482 1.00 86.12 137 ARG A O 1
ATOM 1091 N N . ARG A 1 138 ? -15.156 7.936 63.602 1.00 88.25 138 ARG A N 1
ATOM 1092 C CA . ARG A 1 138 ? -14.203 6.838 63.346 1.00 88.25 138 ARG A CA 1
ATOM 1093 C C . ARG A 1 138 ? -14.753 5.817 62.349 1.00 88.25 138 ARG A C 1
ATOM 1095 O O . ARG A 1 138 ? -13.991 5.325 61.518 1.00 88.25 138 ARG A O 1
ATOM 1102 N N . GLU A 1 139 ? -16.044 5.501 62.408 1.00 91.75 139 GLU A N 1
ATOM 1103 C CA . GLU A 1 139 ? -16.668 4.551 61.479 1.00 91.75 139 GLU A CA 1
ATOM 1104 C C . GLU A 1 139 ? -16.819 5.130 60.063 1.00 91.75 139 GLU A C 1
ATOM 1106 O O . GLU A 1 139 ? -16.514 4.450 59.079 1.00 91.75 139 GLU A O 1
ATOM 1111 N N . ILE A 1 140 ? -17.172 6.413 59.943 1.00 89.06 140 ILE A N 1
ATOM 1112 C CA . ILE A 1 140 ? -17.184 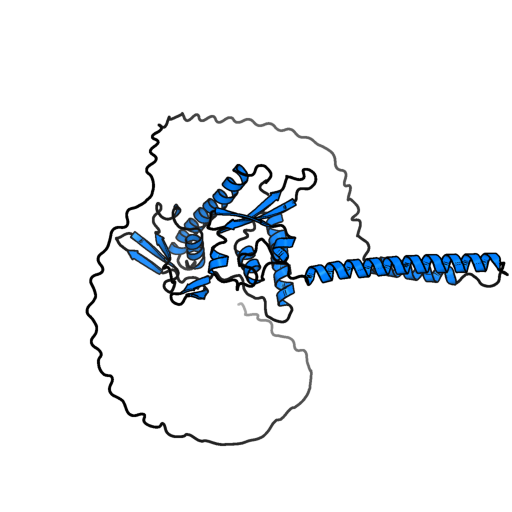7.127 58.657 1.00 89.06 140 ILE A CA 1
ATOM 1113 C C . ILE A 1 140 ? -15.780 7.122 58.041 1.00 89.06 140 ILE A C 1
ATOM 1115 O O . ILE A 1 140 ? -15.619 6.736 56.888 1.00 89.06 140 ILE A O 1
ATOM 1119 N N . THR A 1 141 ? -14.739 7.438 58.814 1.00 87.50 141 THR A N 1
ATOM 1120 C CA . THR A 1 141 ? -13.352 7.416 58.323 1.00 87.50 141 THR A CA 1
ATOM 1121 C C . THR A 1 141 ? -12.889 6.012 57.920 1.00 87.50 141 THR A C 1
ATOM 1123 O O . THR A 1 141 ? -12.102 5.850 56.987 1.00 87.50 141 THR A O 1
ATOM 1126 N N . ARG A 1 142 ? -13.352 4.956 58.598 1.00 89.81 142 ARG A N 1
ATOM 1127 C CA . ARG A 1 142 ? -13.034 3.569 58.213 1.00 89.81 142 ARG A CA 1
ATOM 1128 C C . ARG A 1 142 ? -13.703 3.170 56.904 1.00 89.81 142 ARG A C 1
ATOM 1130 O O . ARG A 1 142 ? -13.062 2.521 56.078 1.00 89.81 142 ARG A O 1
ATOM 1137 N N . THR A 1 143 ? -14.967 3.540 56.722 1.00 89.56 143 THR A N 1
ATOM 1138 C CA . THR A 1 143 ? -15.733 3.211 55.513 1.00 89.56 143 THR A CA 1
ATOM 1139 C C . THR A 1 143 ? -15.214 3.976 54.297 1.00 89.56 143 THR A C 1
ATOM 1141 O O . THR A 1 143 ? -14.915 3.347 53.285 1.00 89.56 143 THR A O 1
ATOM 1144 N N . THR A 1 144 ? -14.940 5.278 54.416 1.00 87.81 144 THR A N 1
ATOM 1145 C CA . THR A 1 144 ? -14.345 6.067 53.321 1.00 87.81 144 THR A CA 1
ATOM 1146 C C . THR A 1 144 ? -12.957 5.568 52.925 1.00 87.81 144 THR A C 1
ATOM 1148 O O . THR A 1 144 ? -12.690 5.360 51.742 1.00 87.81 144 THR A O 1
ATOM 1151 N N . ASN A 1 145 ? -12.083 5.272 53.893 1.00 86.50 145 ASN A N 1
ATOM 1152 C CA . ASN A 1 145 ? -10.769 4.692 53.596 1.00 86.50 145 ASN A CA 1
ATOM 1153 C C . ASN A 1 145 ? -10.873 3.317 52.921 1.00 86.50 145 ASN A C 1
ATOM 1155 O O . ASN A 1 145 ? -10.034 2.966 52.086 1.00 86.50 145 ASN A O 1
ATOM 1159 N N . ARG A 1 146 ? -11.887 2.516 53.265 1.00 91.56 146 ARG A N 1
ATOM 1160 C CA . ARG A 1 146 ? -12.141 1.231 52.607 1.00 91.56 146 ARG A CA 1
ATOM 1161 C C . ARG A 1 146 ? -12.542 1.430 51.145 1.00 91.56 146 ARG A C 1
ATOM 1163 O O . ARG A 1 146 ? -11.995 0.743 50.283 1.00 91.56 146 ARG A O 1
ATOM 1170 N N . ASP A 1 147 ? -13.427 2.379 50.865 1.00 87.56 147 ASP A N 1
ATOM 1171 C CA . ASP A 1 147 ? -13.914 2.653 49.511 1.00 87.56 147 ASP A CA 1
ATOM 1172 C C . ASP A 1 147 ? -12.822 3.244 48.608 1.00 87.56 147 ASP A C 1
ATOM 1174 O O . ASP A 1 147 ? -12.656 2.794 47.471 1.00 87.56 147 ASP A O 1
ATOM 1178 N N . ILE A 1 148 ? -11.994 4.155 49.133 1.00 84.56 148 ILE A N 1
ATOM 1179 C CA . ILE A 1 148 ? -10.823 4.697 48.420 1.00 84.56 148 ILE A CA 1
ATOM 1180 C C . ILE A 1 148 ? -9.849 3.571 48.054 1.00 84.56 148 ILE A C 1
ATOM 1182 O O . ILE A 1 148 ? -9.409 3.469 46.907 1.00 84.56 148 ILE A O 1
ATOM 1186 N N . ASN A 1 149 ? -9.541 2.678 48.999 1.00 86.19 149 ASN A N 1
ATOM 1187 C CA . ASN A 1 149 ? -8.647 1.551 48.734 1.00 86.19 149 ASN A CA 1
ATOM 1188 C C . ASN A 1 149 ? -9.209 0.606 47.661 1.00 86.19 149 ASN A C 1
ATOM 1190 O O . ASN A 1 149 ? -8.460 0.164 46.787 1.00 86.19 149 ASN A O 1
ATOM 1194 N N . LEU A 1 150 ? -10.519 0.331 47.677 1.00 88.25 150 LEU A N 1
ATOM 1195 C CA . LEU A 1 150 ? -11.177 -0.474 46.643 1.00 88.25 150 LEU A CA 1
ATOM 1196 C C . LEU A 1 150 ? -11.130 0.205 45.267 1.00 88.25 150 LEU A C 1
ATOM 1198 O O . LEU A 1 150 ? -10.868 -0.468 44.267 1.00 88.25 150 LEU A O 1
ATOM 1202 N N . TYR A 1 151 ? -11.331 1.523 45.202 1.00 80.25 151 TYR A N 1
ATOM 1203 C CA . TYR A 1 151 ? -11.234 2.295 43.962 1.00 80.25 151 TYR A CA 1
ATOM 1204 C C . TYR A 1 151 ? -9.814 2.266 43.378 1.00 80.25 151 TYR A C 1
ATOM 1206 O O . TYR A 1 151 ? -9.628 1.901 42.215 1.00 80.25 151 TYR A O 1
ATOM 1214 N N . VAL A 1 152 ? -8.794 2.530 44.201 1.00 80.31 152 VAL A N 1
ATOM 1215 C CA . VAL A 1 152 ? -7.380 2.449 43.797 1.00 80.31 152 VAL A CA 1
ATOM 1216 C C . VAL A 1 152 ? -7.014 1.034 43.341 1.00 80.31 152 VAL A C 1
ATOM 1218 O O . VAL A 1 152 ? -6.293 0.860 42.358 1.00 80.31 152 VAL A O 1
ATOM 1221 N N . GLN A 1 153 ? -7.519 -0.002 44.015 1.00 80.81 153 GLN A N 1
ATOM 1222 C CA . GLN A 1 153 ? -7.284 -1.389 43.618 1.00 80.81 153 GLN A CA 1
ATOM 1223 C C . GLN A 1 153 ? -7.954 -1.718 42.274 1.00 80.81 153 GLN A C 1
ATOM 1225 O O . GLN A 1 153 ? -7.349 -2.401 41.446 1.00 80.81 153 GLN A O 1
ATOM 1230 N N . ARG A 1 154 ? -9.158 -1.189 42.014 1.00 75.88 154 ARG A N 1
ATOM 1231 C CA . ARG A 1 154 ? -9.854 -1.323 40.725 1.00 75.88 154 ARG A CA 1
ATOM 1232 C C . ARG A 1 154 ? -9.096 -0.613 39.596 1.00 75.88 154 ARG A C 1
ATOM 1234 O O . ARG A 1 154 ? -8.928 -1.217 38.541 1.00 75.88 154 ARG A O 1
ATOM 1241 N N . LEU A 1 155 ? -8.566 0.590 39.832 1.00 67.88 155 LEU A N 1
ATOM 1242 C CA . LEU A 1 155 ? -7.703 1.304 38.877 1.00 67.88 155 LEU A CA 1
ATOM 1243 C C . LEU A 1 155 ? -6.411 0.533 38.581 1.00 67.88 155 LEU A C 1
ATOM 1245 O O . LEU A 1 155 ? -6.059 0.338 37.420 1.00 67.88 155 LEU A O 1
ATOM 1249 N N . LYS A 1 156 ? -5.738 0.006 39.613 1.00 74.12 156 LYS A N 1
ATOM 1250 C CA . LYS A 1 156 ? -4.542 -0.835 39.434 1.00 74.12 156 LYS A CA 1
ATOM 1251 C C . LYS A 1 156 ? -4.841 -2.092 38.619 1.00 74.12 156 LYS A C 1
ATOM 1253 O O . LYS A 1 156 ? -4.024 -2.474 37.791 1.00 74.12 156 LYS A O 1
ATOM 1258 N N . LEU A 1 157 ? -5.992 -2.733 38.834 1.00 70.44 157 LEU A N 1
ATOM 1259 C CA . LEU A 1 157 ? -6.417 -3.895 38.047 1.00 70.44 157 LEU A CA 1
ATOM 1260 C C . LEU A 1 157 ? -6.801 -3.524 36.609 1.00 70.44 157 LEU A C 1
ATOM 1262 O O . LEU A 1 157 ? -6.538 -4.322 35.716 1.00 70.44 157 LEU A O 1
ATOM 1266 N N . SER A 1 158 ? -7.374 -2.339 36.372 1.00 63.16 158 SER A N 1
ATOM 1267 C CA . SER A 1 158 ? -7.640 -1.825 35.020 1.00 63.16 158 SER A CA 1
ATOM 1268 C C . SER A 1 158 ? -6.335 -1.612 34.259 1.00 63.16 158 SER A C 1
ATOM 1270 O O . SER A 1 158 ? -6.109 -2.260 33.243 1.00 63.16 158 SER A O 1
ATOM 1272 N N . ASN A 1 159 ? -5.405 -0.848 34.838 1.00 59.66 159 ASN A N 1
ATOM 1273 C CA . ASN A 1 159 ? -4.103 -0.578 34.226 1.00 59.66 159 ASN A CA 1
ATOM 1274 C C . ASN A 1 159 ? -3.275 -1.858 34.042 1.00 59.66 159 ASN A C 1
ATOM 1276 O O . ASN A 1 159 ? -2.500 -1.975 33.097 1.00 59.66 159 ASN A O 1
ATOM 1280 N N . ARG A 1 160 ? -3.439 -2.845 34.935 1.00 59.38 160 ARG A N 1
ATOM 1281 C CA . ARG A 1 160 ? -2.794 -4.153 34.801 1.00 59.38 160 ARG A CA 1
ATOM 1282 C C . ARG A 1 160 ? -3.423 -4.997 33.697 1.00 59.38 160 ARG A C 1
ATOM 1284 O O . ARG A 1 160 ? -2.677 -5.670 33.004 1.00 59.38 160 ARG A O 1
ATOM 1291 N N . ARG A 1 161 ? -4.743 -4.942 33.486 1.00 51.56 161 ARG A N 1
ATOM 1292 C CA . ARG A 1 161 ? -5.389 -5.586 32.329 1.00 51.56 161 ARG A CA 1
ATOM 1293 C C . ARG A 1 161 ? -4.950 -4.950 31.019 1.00 51.56 161 ARG A C 1
ATOM 1295 O O . ARG A 1 161 ? -4.685 -5.691 30.084 1.00 51.56 161 ARG A O 1
ATOM 1302 N N . ASP A 1 162 ? -4.797 -3.631 30.976 1.00 47.16 162 ASP A N 1
ATOM 1303 C CA . ASP A 1 162 ? -4.295 -2.929 29.790 1.00 47.16 162 ASP A CA 1
ATOM 1304 C C . ASP A 1 162 ? -2.815 -3.273 29.524 1.00 47.16 162 ASP A C 1
ATOM 1306 O O . ASP A 1 162 ? -2.417 -3.524 28.386 1.00 47.16 162 ASP A O 1
ATOM 1310 N N . ALA A 1 163 ? -2.003 -3.404 30.580 1.00 52.22 163 ALA A N 1
ATOM 1311 C CA . ALA A 1 163 ? -0.614 -3.860 30.486 1.00 52.22 163 ALA A CA 1
ATOM 1312 C C . ALA A 1 163 ? -0.472 -5.365 30.171 1.00 52.22 163 ALA A C 1
ATOM 1314 O O . ALA A 1 163 ? 0.493 -5.774 29.528 1.00 52.22 163 ALA A O 1
ATOM 1315 N N . GLU A 1 164 ? -1.406 -6.210 30.609 1.00 48.91 164 GLU A N 1
ATOM 1316 C CA . GLU A 1 164 ? -1.446 -7.640 30.278 1.00 48.91 164 GLU A CA 1
ATOM 1317 C C . GLU A 1 164 ? -1.977 -7.867 28.851 1.00 48.91 164 GLU A C 1
ATOM 1319 O O . GLU A 1 164 ? -1.471 -8.750 28.159 1.00 48.91 164 GLU A O 1
ATOM 1324 N N . PHE A 1 165 ? -2.888 -7.020 28.352 1.00 47.28 165 PHE A N 1
ATOM 1325 C CA . PHE A 1 165 ? -3.293 -6.989 26.939 1.00 47.28 165 PHE A CA 1
ATOM 1326 C C . PHE A 1 165 ? -2.122 -6.666 26.003 1.00 47.28 165 PHE A C 1
ATOM 1328 O O . PHE A 1 165 ? -2.050 -7.208 24.904 1.00 47.28 165 PHE A O 1
ATOM 1335 N N . LEU A 1 166 ? -1.177 -5.838 26.456 1.00 49.59 166 LEU A N 1
ATOM 1336 C CA . LEU A 1 166 ? 0.061 -5.548 25.727 1.00 49.59 166 LEU A CA 1
ATOM 1337 C C . LEU A 1 166 ? 1.081 -6.705 25.759 1.00 49.59 166 LEU A C 1
ATOM 1339 O O . LEU A 1 166 ? 2.001 -6.706 24.946 1.00 49.59 166 LEU A O 1
ATOM 1343 N N . ASN A 1 167 ? 0.935 -7.679 26.670 1.00 47.78 167 ASN A N 1
ATOM 1344 C CA . ASN A 1 167 ? 1.914 -8.754 26.897 1.00 47.78 167 ASN A CA 1
ATOM 1345 C C . ASN A 1 167 ? 1.428 -10.168 26.536 1.00 47.78 167 ASN A C 1
ATOM 1347 O O . ASN A 1 167 ? 2.238 -11.098 26.528 1.00 47.78 167 ASN A O 1
ATOM 1351 N N . MET A 1 168 ? 0.144 -10.376 26.225 1.00 44.72 168 MET A N 1
ATOM 1352 C CA . MET A 1 168 ? -0.255 -11.613 25.550 1.00 44.72 168 MET A CA 1
ATOM 1353 C C . MET A 1 168 ? 0.339 -11.626 24.136 1.00 44.72 168 MET A C 1
ATOM 1355 O O . MET A 1 168 ? 0.342 -10.581 23.484 1.00 44.72 168 MET A O 1
ATOM 1359 N N . PRO A 1 169 ? 0.821 -12.780 23.628 1.00 52.53 169 PRO A N 1
ATOM 1360 C CA . PRO A 1 169 ? 1.186 -12.910 22.225 1.00 52.53 169 PRO A CA 1
ATOM 1361 C C . PRO A 1 169 ? -0.091 -12.727 21.407 1.00 52.53 169 PRO A C 1
ATOM 1363 O O . PRO A 1 169 ? -0.847 -13.671 21.181 1.00 52.53 169 PRO A O 1
ATOM 1366 N N . HIS A 1 170 ? -0.375 -11.479 21.042 1.00 55.97 170 HIS A N 1
ATOM 1367 C CA . HIS A 1 170 ? -1.523 -11.124 20.238 1.00 55.97 170 HIS A CA 1
ATOM 1368 C C . HIS A 1 170 ? -1.277 -11.739 18.868 1.00 55.97 170 HIS A C 1
ATOM 1370 O O . HIS A 1 170 ? -0.495 -11.238 18.060 1.00 55.97 170 HIS A O 1
ATOM 1376 N N . VAL A 1 171 ? -1.893 -12.895 18.642 1.00 63.44 171 VAL A N 1
ATOM 1377 C CA . VAL A 1 171 ? -1.951 -13.507 17.326 1.00 63.44 171 VAL A CA 1
ATOM 1378 C C . VAL A 1 171 ? -2.811 -12.576 16.494 1.00 63.44 171 VAL A C 1
ATOM 1380 O O . VAL A 1 171 ? -4.021 -12.513 16.674 1.00 63.44 171 VAL A O 1
ATOM 1383 N N . ASP A 1 172 ? -2.162 -11.773 15.666 1.00 67.31 172 ASP A N 1
ATOM 1384 C CA . ASP A 1 172 ? -2.818 -10.891 14.719 1.00 67.31 172 ASP A CA 1
ATOM 1385 C C . ASP A 1 172 ? -3.418 -11.752 13.594 1.00 67.31 172 ASP A C 1
ATOM 1387 O O . ASP A 1 172 ? -2.671 -12.278 12.762 1.00 67.31 172 ASP A O 1
ATOM 1391 N N . PRO A 1 173 ? -4.753 -11.929 13.549 1.00 67.06 173 PRO A N 1
ATOM 1392 C CA . PRO A 1 173 ? -5.394 -12.787 12.555 1.00 67.06 173 PRO A CA 1
ATOM 1393 C C . PRO A 1 173 ? -5.268 -12.219 11.134 1.00 67.06 173 PRO A C 1
ATOM 1395 O O . PRO A 1 173 ? -5.533 -12.916 10.157 1.00 67.06 173 PRO A O 1
ATOM 1398 N N . TYR A 1 174 ? -4.848 -10.957 11.004 1.00 73.75 174 TYR A N 1
ATOM 1399 C CA . TYR A 1 174 ? -4.701 -10.260 9.736 1.00 73.75 174 TYR A CA 1
ATOM 1400 C C . TYR A 1 174 ? -3.244 -10.053 9.341 1.00 73.75 174 TYR A C 1
ATOM 1402 O O . TYR A 1 174 ? -2.998 -9.315 8.382 1.00 73.75 174 TYR A O 1
ATOM 1410 N N . ALA A 1 175 ? -2.285 -10.649 10.053 1.00 78.19 175 ALA A N 1
ATOM 1411 C CA . ALA A 1 175 ? -0.871 -10.509 9.739 1.00 78.19 175 ALA A CA 1
ATOM 1412 C C . ALA A 1 175 ? -0.611 -10.826 8.254 1.00 78.19 175 ALA A C 1
ATOM 1414 O O . ALA A 1 175 ? -1.246 -11.699 7.650 1.00 78.19 175 ALA A O 1
ATOM 1415 N N . LEU A 1 176 ? 0.292 -10.064 7.630 1.00 83.00 176 LEU A N 1
ATOM 1416 C CA . LEU A 1 176 ? 0.770 -10.373 6.276 1.00 83.00 176 LEU A CA 1
ATOM 1417 C C . LEU A 1 176 ? 1.663 -11.626 6.257 1.00 83.00 176 LEU A C 1
ATOM 1419 O O . LEU A 1 176 ? 1.946 -12.156 5.188 1.00 83.00 176 LEU A O 1
ATOM 1423 N N . THR A 1 177 ? 2.081 -12.095 7.433 1.00 82.62 177 THR A N 1
ATOM 1424 C CA . THR A 1 177 ? 2.879 -13.301 7.652 1.00 82.62 177 THR A CA 1
ATOM 1425 C C . THR A 1 177 ? 2.128 -14.307 8.506 1.00 82.62 177 THR A C 1
ATOM 1427 O O . THR A 1 177 ? 1.325 -13.931 9.358 1.00 82.62 177 THR A O 1
ATOM 1430 N N . GLU A 1 178 ? 2.477 -15.582 8.367 1.00 75.12 178 GLU A N 1
ATOM 1431 C CA . GLU A 1 178 ? 2.143 -16.585 9.378 1.00 75.12 178 GLU A CA 1
ATOM 1432 C C . GLU A 1 178 ? 2.731 -16.197 10.748 1.00 75.12 178 GLU A C 1
ATOM 1434 O O . GLU A 1 178 ? 3.710 -15.446 10.847 1.00 75.12 178 GLU A O 1
ATOM 1439 N N . ILE A 1 179 ? 2.115 -16.690 11.822 1.00 67.69 179 ILE A N 1
ATOM 1440 C CA . ILE A 1 179 ? 2.495 -16.373 13.203 1.00 67.69 179 ILE A CA 1
ATOM 1441 C C . ILE A 1 179 ? 3.958 -16.779 13.433 1.00 67.69 179 ILE A C 1
ATOM 1443 O O . ILE A 1 179 ? 4.309 -17.949 13.314 1.00 67.69 179 ILE A 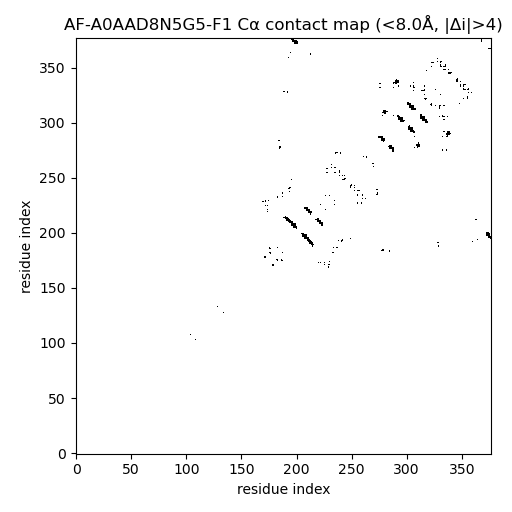O 1
ATOM 1447 N N . GLY A 1 180 ? 4.811 -15.810 13.776 1.00 66.88 180 GLY A N 1
ATOM 1448 C CA . GLY A 1 180 ? 6.250 -16.028 13.984 1.00 66.88 180 GLY A CA 1
ATOM 1449 C C . GLY A 1 180 ? 7.105 -15.992 12.710 1.00 66.88 180 GLY A C 1
ATOM 1450 O O . GLY A 1 180 ? 8.326 -16.115 12.801 1.00 66.88 180 GLY A O 1
ATOM 1451 N N . GLY A 1 181 ? 6.497 -15.787 11.538 1.00 77.44 181 GLY A N 1
ATOM 1452 C CA . GLY A 1 181 ? 7.205 -15.581 10.278 1.00 77.44 181 GLY A CA 1
ATOM 1453 C C . GLY A 1 181 ? 7.908 -14.221 10.206 1.00 77.44 181 GLY A C 1
ATOM 1454 O O . GLY A 1 181 ? 7.464 -13.225 10.778 1.00 77.44 181 GLY A O 1
ATOM 1455 N N . ILE A 1 182 ? 9.020 -14.163 9.471 1.00 84.69 182 ILE A N 1
ATOM 1456 C CA . ILE A 1 182 ? 9.708 -12.902 9.170 1.00 84.69 182 ILE A CA 1
ATOM 1457 C C . ILE A 1 182 ? 8.950 -12.198 8.038 1.00 84.69 182 ILE A C 1
ATOM 1459 O O . ILE A 1 182 ? 8.706 -12.782 6.983 1.00 84.69 182 ILE A O 1
ATOM 1463 N N . LEU A 1 183 ? 8.608 -10.922 8.228 1.00 88.44 183 LEU A N 1
ATOM 1464 C CA . LEU A 1 183 ? 8.025 -10.100 7.166 1.00 88.44 183 LEU A CA 1
ATOM 1465 C C . LEU A 1 183 ? 9.079 -9.788 6.089 1.00 88.44 183 LEU A C 1
ATOM 1467 O O . LEU A 1 183 ? 9.971 -8.960 6.306 1.00 88.44 183 LEU A O 1
ATOM 1471 N N . THR A 1 184 ? 8.958 -10.475 4.953 1.00 89.94 184 THR A N 1
ATOM 1472 C CA . THR A 1 184 ? 9.726 -10.303 3.710 1.00 89.94 184 THR A CA 1
ATOM 1473 C C . THR A 1 184 ? 9.041 -9.315 2.762 1.00 89.94 184 THR A C 1
ATOM 1475 O O . THR A 1 184 ? 7.873 -8.955 2.946 1.00 89.94 184 THR A O 1
ATOM 1478 N N . CYS A 1 185 ? 9.752 -8.891 1.714 1.00 89.19 185 CYS A N 1
ATOM 1479 C CA . CYS A 1 185 ? 9.183 -8.007 0.695 1.00 89.19 185 CYS A CA 1
ATOM 1480 C C . CYS A 1 185 ? 8.058 -8.658 -0.114 1.00 89.19 185 CYS A C 1
ATOM 1482 O O . CYS A 1 185 ? 7.150 -7.960 -0.549 1.00 89.19 185 CYS A O 1
ATOM 1484 N N . GLU A 1 186 ? 8.065 -9.980 -0.280 1.00 89.88 186 GLU A N 1
ATOM 1485 C CA . GLU A 1 186 ? 6.987 -10.702 -0.963 1.00 89.88 186 GLU A CA 1
ATOM 1486 C C . GLU A 1 186 ? 5.648 -10.568 -0.222 1.00 89.88 186 GLU A C 1
ATOM 1488 O O . GLU A 1 186 ? 4.627 -10.255 -0.835 1.00 89.88 186 GLU A O 1
ATOM 1493 N N . HIS A 1 187 ? 5.665 -10.689 1.111 1.00 91.75 187 HIS A N 1
ATOM 1494 C CA . HIS A 1 187 ? 4.477 -10.485 1.943 1.00 91.75 187 HIS A CA 1
ATOM 1495 C C . HIS A 1 187 ? 3.928 -9.057 1.833 1.00 91.75 187 HIS A C 1
ATOM 1497 O O . HIS A 1 187 ? 2.715 -8.867 1.762 1.00 91.75 187 HIS A O 1
ATOM 1503 N N . LEU A 1 188 ? 4.813 -8.054 1.786 1.00 93.44 188 LEU A N 1
ATOM 1504 C CA . LEU A 1 188 ? 4.418 -6.662 1.560 1.00 93.44 188 LEU A CA 1
ATOM 1505 C C . LEU A 1 188 ? 3.857 -6.468 0.151 1.00 93.44 188 LEU A C 1
ATOM 1507 O O . LEU A 1 188 ? 2.804 -5.868 -0.011 1.00 93.44 188 LEU A O 1
ATOM 1511 N N . ASN A 1 189 ? 4.500 -7.040 -0.863 1.00 91.06 189 ASN A N 1
ATOM 1512 C CA . ASN A 1 189 ? 4.058 -6.948 -2.250 1.00 91.06 189 ASN A CA 1
ATOM 1513 C C . ASN A 1 189 ? 2.677 -7.590 -2.464 1.00 91.06 189 ASN A C 1
ATOM 1515 O O . ASN A 1 189 ? 1.930 -7.148 -3.338 1.00 91.06 189 ASN A O 1
ATOM 1519 N N . ASN A 1 190 ? 2.283 -8.569 -1.647 1.00 94.56 190 ASN A N 1
ATOM 1520 C CA . ASN A 1 190 ? 0.921 -9.101 -1.675 1.00 94.56 190 ASN A CA 1
ATOM 1521 C C . ASN A 1 190 ? -0.148 -8.064 -1.298 1.00 94.56 190 ASN A C 1
ATOM 1523 O O . ASN A 1 190 ? -1.296 -8.243 -1.695 1.00 94.56 190 ASN A O 1
ATOM 1527 N N . LEU A 1 191 ? 0.193 -6.984 -0.590 1.00 96.31 191 LEU A N 1
ATOM 1528 C CA . LEU A 1 191 ? -0.714 -5.869 -0.327 1.00 96.31 191 LEU A CA 1
ATOM 1529 C C . LEU A 1 191 ? -0.712 -4.900 -1.522 1.00 96.31 191 LEU A C 1
ATOM 1531 O O . LEU A 1 191 ? 0.199 -4.096 -1.723 1.00 96.31 191 LEU A O 1
ATOM 1535 N N . LEU A 1 192 ? -1.763 -4.981 -2.337 1.00 96.38 192 LEU A N 1
ATOM 1536 C CA . LEU A 1 192 ? -1.924 -4.179 -3.542 1.00 96.38 192 LEU A CA 1
ATOM 1537 C C . LEU A 1 192 ? -2.360 -2.758 -3.255 1.00 96.38 192 LEU A C 1
ATOM 1539 O O . LEU A 1 192 ? -1.874 -1.873 -3.935 1.00 96.38 192 LEU A O 1
ATOM 1543 N N . ALA A 1 193 ? -3.271 -2.498 -2.329 1.00 97.31 193 ALA A N 1
ATOM 1544 C CA . ALA A 1 193 ? -3.737 -1.142 -2.051 1.00 97.31 193 ALA A CA 1
ATOM 1545 C C . ALA A 1 193 ? -4.274 -1.037 -0.628 1.00 97.31 193 ALA A C 1
ATOM 1547 O O . ALA A 1 193 ? -4.657 -2.043 -0.026 1.00 97.31 193 ALA A O 1
ATOM 1548 N N . VAL A 1 194 ? -4.311 0.192 -0.121 1.00 97.50 194 VAL A N 1
ATOM 1549 C CA . VAL A 1 194 ? -4.881 0.521 1.181 1.00 97.50 194 VAL A CA 1
ATOM 1550 C C . VAL A 1 194 ? -5.861 1.671 1.001 1.00 97.50 194 VAL A C 1
ATOM 1552 O O . VAL A 1 194 ? -5.512 2.677 0.386 1.00 97.50 194 VAL A O 1
ATOM 1555 N N . ASP A 1 195 ? -7.068 1.527 1.539 1.00 97.56 195 ASP A N 1
ATOM 1556 C CA . ASP A 1 195 ? -8.069 2.599 1.559 1.00 97.56 195 ASP A CA 1
ATOM 1557 C C . ASP A 1 195 ? -8.845 2.591 2.882 1.00 97.56 195 ASP A C 1
ATOM 1559 O O . ASP A 1 195 ? -8.829 1.592 3.601 1.00 97.56 195 ASP A O 1
ATOM 1563 N N . ILE A 1 196 ? -9.506 3.695 3.225 1.00 97.38 196 ILE A N 1
ATOM 1564 C CA . ILE A 1 196 ? -10.284 3.827 4.462 1.00 97.38 196 ILE A CA 1
ATOM 1565 C C . ILE A 1 196 ? -11.759 3.978 4.100 1.00 97.38 196 ILE A C 1
ATOM 1567 O O . ILE A 1 196 ? -12.136 4.768 3.234 1.00 97.38 196 ILE A O 1
ATOM 1571 N N . VAL A 1 197 ? -12.607 3.227 4.792 1.00 97.25 197 VAL A N 1
ATOM 1572 C CA . VAL A 1 197 ? -14.061 3.261 4.625 1.00 97.25 197 VAL A CA 1
ATOM 1573 C C . VAL A 1 197 ? -14.759 3.452 5.962 1.00 97.25 197 VAL A C 1
ATOM 1575 O O . VAL A 1 197 ? -14.203 3.186 7.028 1.00 97.25 197 VAL A O 1
ATOM 1578 N N . ILE A 1 198 ? -16.010 3.890 5.897 1.00 96.69 198 ILE A N 1
ATOM 1579 C CA . ILE A 1 198 ? -16.910 3.951 7.041 1.00 96.69 198 ILE A CA 1
ATOM 1580 C C . ILE A 1 198 ? -17.732 2.670 7.080 1.00 96.69 198 ILE A C 1
ATOM 1582 O O . ILE A 1 198 ? -18.432 2.351 6.124 1.00 96.69 198 ILE A O 1
ATOM 1586 N N . ASP A 1 199 ? -17.676 1.968 8.201 1.00 96.25 199 ASP A N 1
ATOM 1587 C CA . ASP A 1 199 ? -18.561 0.862 8.540 1.00 96.25 199 ASP A CA 1
ATOM 1588 C C . ASP A 1 199 ? -19.884 1.400 9.104 1.00 96.25 199 ASP A C 1
ATOM 1590 O O . ASP A 1 199 ? -19.909 2.114 10.116 1.00 96.25 199 ASP A O 1
ATOM 1594 N N . CYS A 1 200 ? -20.980 1.070 8.421 1.00 94.50 200 CYS A N 1
ATOM 1595 C CA . CYS A 1 200 ? -22.344 1.470 8.752 1.00 94.50 200 CYS A CA 1
ATOM 1596 C C . CYS A 1 200 ? -23.176 0.324 9.360 1.00 94.50 200 CYS A C 1
ATOM 1598 O O . CYS A 1 200 ? -24.370 0.517 9.588 1.00 94.50 200 CYS A O 1
ATOM 1600 N N . HIS A 1 201 ? -22.589 -0.848 9.636 1.00 89.88 201 HIS A N 1
ATOM 1601 C C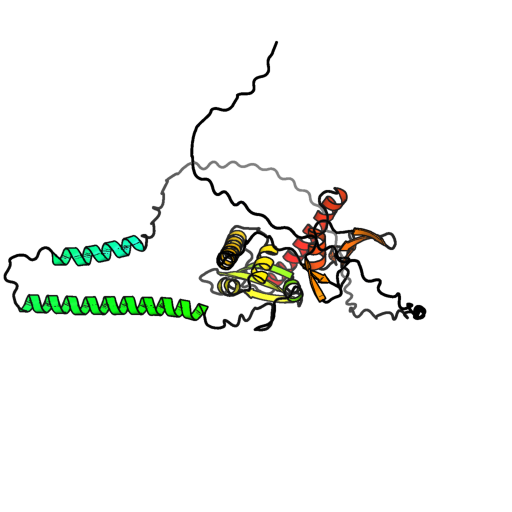A . HIS A 1 201 ? -23.330 -2.033 10.084 1.00 89.88 201 HIS A CA 1
ATOM 1602 C C . HIS A 1 201 ? -24.058 -1.825 11.427 1.00 89.88 201 HIS A C 1
ATOM 1604 O O . HIS A 1 201 ? -25.196 -2.255 11.599 1.00 89.88 201 HIS A O 1
ATOM 1610 N N . ASP A 1 202 ? -23.434 -1.116 12.373 1.00 81.88 202 ASP A N 1
ATOM 1611 C CA . ASP A 1 202 ? -23.963 -0.950 13.738 1.00 81.88 202 ASP A CA 1
ATOM 1612 C C . ASP A 1 202 ? -25.074 0.115 13.854 1.00 81.88 202 ASP A C 1
ATOM 1614 O O . ASP A 1 202 ? -25.636 0.295 14.939 1.00 81.88 202 ASP A O 1
ATOM 1618 N N . GLY A 1 203 ? -25.363 0.870 12.782 1.00 75.00 203 GLY A N 1
ATOM 1619 C CA . GLY A 1 203 ? -26.426 1.889 12.683 1.00 75.00 203 GLY A CA 1
ATOM 1620 C C . GLY A 1 203 ? -26.333 3.094 13.638 1.00 75.00 203 GLY A C 1
ATOM 1621 O O . GLY A 1 203 ? -26.961 4.121 13.405 1.00 75.00 203 GLY A O 1
ATOM 1622 N N . THR A 1 204 ? -25.540 2.995 14.703 1.00 80.44 204 THR A N 1
ATOM 1623 C CA . THR A 1 204 ? -25.509 3.932 15.834 1.00 80.44 204 THR A CA 1
ATOM 1624 C C . THR A 1 204 ? -24.214 4.732 15.898 1.00 80.44 204 THR A C 1
ATOM 1626 O O . THR A 1 204 ? -24.237 5.894 16.297 1.00 80.44 204 THR A O 1
ATOM 1629 N N . LYS A 1 205 ? -23.082 4.150 15.479 1.00 86.44 205 LYS A N 1
ATOM 1630 C CA . LYS A 1 205 ? -21.792 4.845 15.381 1.00 86.44 205 LYS A CA 1
ATOM 1631 C C . LYS A 1 205 ? -21.051 4.400 14.130 1.00 86.44 205 LYS A C 1
ATOM 1633 O O . LYS A 1 205 ? -20.673 3.238 14.014 1.00 86.44 205 LYS A O 1
ATOM 1638 N N . LYS A 1 206 ? -20.827 5.350 13.224 1.00 89.25 206 LYS A N 1
ATOM 1639 C CA . LYS A 1 206 ? -19.928 5.199 12.080 1.00 89.25 206 LYS A CA 1
ATOM 1640 C C . LYS A 1 206 ? -18.525 4.900 12.605 1.00 89.25 206 LYS A C 1
ATOM 1642 O O . LYS A 1 206 ? -18.002 5.675 13.404 1.00 89.25 206 LYS A O 1
ATOM 1647 N N . LYS A 1 207 ? -17.947 3.768 12.203 1.00 94.69 207 LYS A N 1
ATOM 1648 C CA . LYS A 1 207 ? -16.583 3.377 12.586 1.00 94.69 207 LYS A CA 1
ATOM 1649 C C . LYS A 1 207 ? -15.711 3.349 11.348 1.00 94.69 207 LYS A C 1
ATOM 1651 O O . LYS A 1 207 ? -16.069 2.731 10.354 1.00 94.69 207 LYS A O 1
ATOM 1656 N N . GLU A 1 208 ? -14.561 3.990 11.419 1.00 95.81 208 GLU A N 1
ATOM 1657 C CA . GLU A 1 208 ? -13.584 3.943 10.339 1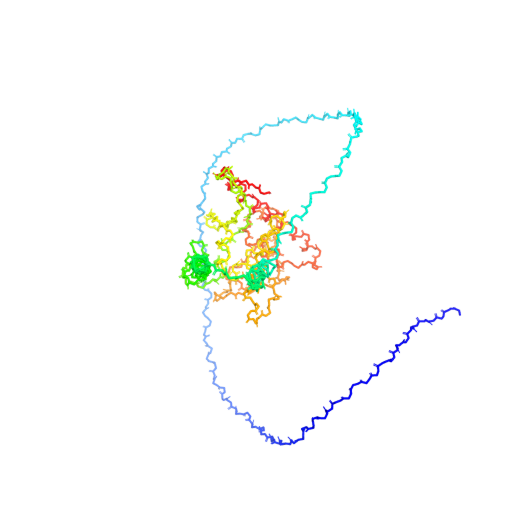.00 95.81 208 GLU A CA 1
ATOM 1658 C C . GLU A 1 208 ? -12.875 2.588 10.343 1.00 95.81 208 GLU A C 1
ATOM 1660 O O . GLU A 1 208 ? -12.515 2.050 11.398 1.00 95.81 208 GLU A O 1
ATOM 1665 N N . LYS A 1 209 ? -12.697 2.024 9.153 1.00 96.62 209 LYS A N 1
ATOM 1666 C CA . LYS A 1 209 ? -12.012 0.756 8.920 1.00 96.62 209 LYS A CA 1
ATOM 1667 C C . LYS A 1 209 ? -11.004 0.931 7.799 1.00 96.62 209 LYS A C 1
ATOM 1669 O O . LYS A 1 209 ? -11.291 1.590 6.803 1.00 96.62 209 LYS A O 1
ATOM 1674 N N . LEU A 1 210 ? -9.848 0.300 7.953 1.00 97.00 210 LEU A N 1
ATOM 1675 C CA . LEU A 1 210 ? -8.815 0.255 6.928 1.00 97.00 210 LEU A CA 1
ATOM 1676 C C . LEU A 1 210 ? -8.979 -1.023 6.106 1.00 97.00 210 LEU A C 1
ATOM 1678 O O . LEU A 1 210 ? -9.085 -2.114 6.663 1.00 97.00 210 LEU A O 1
ATOM 1682 N N . LEU A 1 211 ? -8.993 -0.896 4.787 1.00 97.62 211 LEU A N 1
ATOM 1683 C CA . LEU A 1 211 ? -9.059 -2.011 3.854 1.00 97.62 211 LEU A CA 1
ATOM 1684 C C . LEU A 1 211 ? -7.666 -2.329 3.332 1.00 97.62 211 LEU A C 1
ATOM 1686 O O . LEU A 1 211 ? -6.959 -1.446 2.854 1.00 97.62 211 LEU A O 1
ATOM 1690 N N . TYR A 1 212 ? -7.296 -3.602 3.378 1.00 97.62 212 TYR A N 1
ATOM 1691 C CA . TYR A 1 212 ? -6.129 -4.149 2.698 1.00 97.62 212 TYR A CA 1
ATOM 1692 C C . TYR A 1 212 ? -6.599 -4.948 1.492 1.00 97.62 212 TYR A C 1
ATOM 1694 O O . TYR A 1 212 ? -7.187 -6.019 1.649 1.00 97.62 212 TYR A O 1
ATOM 1702 N N . PHE A 1 213 ? -6.317 -4.448 0.295 1.00 97.75 213 PHE A N 1
ATOM 1703 C CA . PHE A 1 213 ? -6.577 -5.173 -0.943 1.00 97.75 213 PHE A CA 1
ATOM 1704 C C . PHE A 1 213 ? -5.394 -6.077 -1.253 1.00 97.75 213 PHE A C 1
ATOM 1706 O O . PHE A 1 213 ? -4.291 -5.588 -1.496 1.00 97.75 213 PHE A O 1
ATOM 1713 N N . MET A 1 214 ? -5.612 -7.385 -1.243 1.00 97.50 214 MET A N 1
ATOM 1714 C CA . MET A 1 214 ? -4.562 -8.380 -1.419 1.00 97.50 214 MET A CA 1
ATOM 1715 C C . MET A 1 214 ? -4.447 -8.827 -2.884 1.00 97.50 214 MET A C 1
ATOM 1717 O O . MET A 1 214 ? -5.388 -8.714 -3.673 1.00 97.50 214 MET A O 1
ATOM 1721 N N . ARG A 1 215 ? -3.280 -9.358 -3.267 1.00 95.50 215 ARG A N 1
ATOM 1722 C CA . ARG A 1 215 ? -2.986 -9.824 -4.634 1.00 95.50 215 ARG A CA 1
ATOM 1723 C C . ARG A 1 215 ? -3.858 -10.999 -5.074 1.00 95.50 215 ARG A C 1
ATOM 1725 O O . ARG A 1 215 ? -4.131 -11.126 -6.262 1.00 95.50 215 ARG A O 1
ATOM 1732 N N . ASP A 1 216 ? -4.301 -11.822 -4.130 1.00 95.00 216 ASP A N 1
ATOM 1733 C CA . ASP A 1 216 ? -5.221 -12.943 -4.355 1.00 95.00 216 ASP A CA 1
ATOM 1734 C C . ASP A 1 216 ? -6.689 -12.504 -4.540 1.00 95.00 216 ASP A C 1
ATOM 1736 O O . ASP A 1 216 ? -7.563 -13.342 -4.745 1.00 95.00 216 ASP A O 1
ATOM 1740 N N . GLY A 1 217 ? -6.968 -11.196 -4.482 1.00 95.69 217 GLY A N 1
ATOM 1741 C CA . GLY A 1 217 ? -8.311 -10.630 -4.586 1.00 95.69 217 GLY A CA 1
ATOM 1742 C C . GLY A 1 217 ? -9.073 -10.584 -3.261 1.00 95.69 217 GLY A C 1
ATOM 1743 O O . GLY A 1 217 ? -10.178 -10.042 -3.225 1.00 95.69 217 GLY A O 1
ATOM 1744 N N . SER A 1 218 ? -8.504 -11.106 -2.170 1.00 96.25 218 SER A N 1
ATOM 1745 C CA . SER A 1 218 ? -9.101 -10.973 -0.844 1.00 96.25 218 SER A CA 1
ATOM 1746 C C . SER A 1 218 ? -8.992 -9.535 -0.327 1.00 96.25 218 SER A C 1
ATOM 1748 O O . SER A 1 218 ? -8.090 -8.774 -0.691 1.00 96.25 218 SER A O 1
ATOM 1750 N N . VAL A 1 219 ? -9.933 -9.148 0.536 1.00 97.19 219 VAL A N 1
ATOM 1751 C CA . VAL A 1 219 ? -9.916 -7.849 1.216 1.00 97.19 219 VAL A CA 1
ATOM 1752 C C . VAL A 1 219 ? -9.920 -8.095 2.715 1.00 97.19 219 VAL A C 1
ATOM 1754 O O . VAL A 1 219 ? -10.875 -8.664 3.244 1.00 97.19 219 VAL A O 1
ATOM 1757 N N . LYS A 1 220 ? -8.856 -7.679 3.408 1.00 96.38 220 LYS A N 1
ATOM 1758 C CA . LYS A 1 220 ? -8.821 -7.708 4.877 1.00 96.38 220 LYS A CA 1
ATOM 1759 C C . LYS A 1 220 ? -9.334 -6.373 5.408 1.00 96.38 220 LYS A C 1
ATOM 1761 O O . LYS A 1 220 ? -8.950 -5.320 4.905 1.00 96.38 220 LYS A O 1
ATOM 1766 N N . ILE A 1 221 ? -10.191 -6.422 6.423 1.00 96.00 221 ILE A N 1
ATOM 1767 C CA . ILE A 1 221 ? -10.802 -5.243 7.044 1.00 96.00 221 ILE A CA 1
ATOM 1768 C C . ILE A 1 221 ? -10.209 -5.104 8.439 1.00 96.00 221 ILE A C 1
ATOM 1770 O O . ILE A 1 221 ? -10.402 -5.976 9.283 1.00 96.00 221 ILE A O 1
ATOM 1774 N N . LEU A 1 222 ? -9.479 -4.021 8.678 1.00 95.50 222 LEU A N 1
ATOM 1775 C CA . LEU A 1 222 ? -8.752 -3.795 9.917 1.00 95.50 222 LEU A CA 1
ATOM 1776 C C . LEU A 1 222 ? -9.405 -2.674 10.719 1.00 95.50 222 LEU A C 1
ATOM 1778 O O . LEU A 1 222 ? -9.787 -1.628 10.184 1.00 95.50 222 LEU A O 1
ATOM 1782 N N . SER A 1 223 ? -9.512 -2.885 12.029 1.00 94.25 223 SER A N 1
ATOM 1783 C CA . SER A 1 223 ? -9.744 -1.789 12.962 1.00 94.25 223 SER A CA 1
ATOM 1784 C C . SER A 1 223 ? -8.442 -1.039 13.249 1.00 94.25 223 SER A C 1
ATOM 1786 O O . SER A 1 223 ? -7.344 -1.532 12.988 1.00 94.25 223 SER A O 1
ATOM 1788 N N . ILE A 1 224 ? -8.563 0.150 13.842 1.00 91.44 224 ILE A N 1
ATOM 1789 C CA . ILE A 1 224 ? -7.409 0.903 14.345 1.00 91.44 224 ILE A CA 1
ATOM 1790 C C . ILE A 1 224 ? -6.569 0.032 15.291 1.00 91.44 224 ILE A C 1
ATOM 1792 O O . ILE A 1 224 ? -5.351 -0.014 15.167 1.00 91.44 224 ILE A O 1
ATOM 1796 N N . GLN A 1 225 ? -7.211 -0.701 16.204 1.00 91.12 225 GLN A N 1
ATOM 1797 C CA . GLN A 1 225 ? -6.520 -1.538 17.190 1.00 91.12 225 GLN A CA 1
ATOM 1798 C C . GLN A 1 225 ? -5.699 -2.647 16.515 1.00 91.12 225 GLN A C 1
ATOM 1800 O O . GLN A 1 225 ? -4.535 -2.842 16.865 1.00 91.12 225 GLN A O 1
ATOM 1805 N N . ASP A 1 226 ? -6.261 -3.290 15.486 1.00 91.31 226 ASP A N 1
ATOM 1806 C CA . ASP A 1 226 ? -5.569 -4.328 14.706 1.00 91.31 226 ASP A CA 1
ATOM 1807 C C . ASP A 1 226 ? -4.381 -3.761 13.917 1.00 91.31 226 ASP A C 1
ATOM 1809 O O . ASP A 1 226 ? -3.380 -4.442 13.699 1.00 91.31 226 ASP A O 1
ATOM 1813 N N . LEU A 1 227 ? -4.466 -2.500 13.484 1.00 91.25 227 LEU A N 1
ATOM 1814 C CA . LEU A 1 227 ? -3.353 -1.830 12.819 1.00 91.25 227 LEU A CA 1
ATOM 1815 C C . LEU A 1 227 ? -2.207 -1.543 13.801 1.00 91.25 227 LEU A C 1
ATOM 1817 O O . LEU A 1 227 ? -1.037 -1.727 13.472 1.00 91.25 227 LEU A O 1
ATOM 1821 N N . LEU A 1 228 ? -2.519 -1.120 15.026 1.00 87.69 228 LEU A N 1
ATOM 1822 C CA . LEU A 1 228 ? -1.510 -0.734 16.016 1.00 87.69 228 LEU A CA 1
ATOM 1823 C C . LEU A 1 228 ? -0.661 -1.904 16.528 1.00 87.69 228 LEU A C 1
ATOM 1825 O O . LEU A 1 228 ? 0.424 -1.661 17.061 1.00 87.69 228 LEU A O 1
ATOM 1829 N N . VAL A 1 229 ? -1.097 -3.153 16.337 1.00 89.19 229 VAL A N 1
ATOM 1830 C CA . VAL A 1 229 ? -0.305 -4.353 16.665 1.00 89.19 229 VAL A CA 1
ATOM 1831 C C . VAL A 1 229 ? 0.612 -4.808 15.522 1.00 89.19 229 VAL A C 1
ATOM 1833 O O . VAL A 1 229 ? 1.508 -5.621 15.749 1.00 89.19 229 VAL A O 1
ATOM 1836 N N . LYS A 1 230 ? 0.472 -4.253 14.307 1.00 91.12 230 LYS A N 1
ATOM 1837 C CA . LYS A 1 230 ? 1.298 -4.629 13.144 1.00 91.12 230 LYS A CA 1
ATOM 1838 C C . LYS A 1 230 ? 2.767 -4.331 13.352 1.00 91.12 230 LYS A C 1
ATOM 1840 O O . LYS A 1 230 ? 3.138 -3.438 14.113 1.00 91.12 230 LYS A O 1
ATOM 1845 N N . THR A 1 231 ? 3.633 -5.025 12.619 1.00 90.94 231 THR A N 1
ATOM 1846 C CA . THR A 1 231 ? 5.077 -4.763 12.661 1.00 90.94 231 THR A CA 1
ATOM 1847 C C . THR A 1 231 ? 5.414 -3.366 12.132 1.00 90.94 231 THR A C 1
ATOM 1849 O O . THR A 1 231 ? 4.721 -2.798 11.292 1.00 90.94 231 THR A O 1
ATOM 1852 N N . THR A 1 232 ? 6.533 -2.802 12.582 1.00 90.69 232 THR A N 1
ATOM 1853 C CA . THR A 1 232 ? 6.961 -1.462 12.155 1.00 90.69 232 THR A CA 1
ATOM 1854 C C . THR A 1 232 ? 7.262 -1.374 10.653 1.00 90.69 232 THR A C 1
ATOM 1856 O O . THR A 1 232 ? 7.051 -0.328 10.044 1.00 90.69 232 THR A O 1
ATOM 1859 N N . LYS A 1 233 ? 7.738 -2.467 10.041 1.00 90.62 233 LYS A N 1
ATOM 1860 C CA . LYS A 1 233 ? 7.954 -2.548 8.588 1.00 90.62 233 LYS A CA 1
ATOM 1861 C C . LYS A 1 233 ? 6.630 -2.479 7.821 1.00 90.62 233 LYS A C 1
ATOM 1863 O O . LYS A 1 233 ? 6.536 -1.721 6.863 1.00 90.62 233 LYS A O 1
ATOM 1868 N N . GLU A 1 234 ? 5.618 -3.219 8.272 1.00 93.69 234 GLU A N 1
ATOM 1869 C CA . GLU A 1 234 ? 4.276 -3.186 7.682 1.00 93.69 234 GLU A CA 1
ATOM 1870 C C . GLU A 1 234 ? 3.645 -1.801 7.823 1.00 93.69 234 GLU A C 1
ATOM 1872 O O . GLU A 1 234 ? 3.194 -1.244 6.831 1.00 93.69 234 GLU A O 1
ATOM 1877 N N . LEU A 1 235 ? 3.708 -1.189 9.009 1.00 94.25 235 LEU A N 1
ATOM 1878 C CA . LEU A 1 235 ? 3.183 0.162 9.229 1.00 94.25 235 LEU A CA 1
ATOM 1879 C C . LEU A 1 235 ? 3.820 1.205 8.302 1.00 94.25 235 LEU A C 1
ATOM 1881 O O . LEU A 1 235 ? 3.120 2.056 7.759 1.00 94.25 235 LEU A O 1
ATOM 1885 N N . LYS A 1 236 ? 5.139 1.125 8.077 1.00 93.50 236 LYS A N 1
ATOM 1886 C CA . LYS A 1 236 ? 5.829 1.984 7.102 1.00 93.50 236 LYS A CA 1
ATOM 1887 C C . LYS A 1 236 ? 5.306 1.771 5.682 1.00 93.50 236 LYS A C 1
ATOM 1889 O O . LYS A 1 236 ? 5.128 2.744 4.955 1.00 93.50 236 LYS A O 1
ATOM 1894 N N . TYR A 1 237 ? 5.064 0.520 5.300 1.00 94.75 237 TYR A N 1
ATOM 1895 C CA . TYR A 1 237 ? 4.537 0.195 3.979 1.00 94.75 237 TYR A CA 1
ATOM 1896 C C . TYR A 1 237 ? 3.096 0.678 3.798 1.00 94.75 237 TYR A C 1
ATOM 1898 O O . TYR A 1 237 ? 2.777 1.315 2.802 1.00 94.75 237 TYR A O 1
ATOM 1906 N N . VAL A 1 238 ? 2.244 0.458 4.797 1.00 95.69 238 VAL A N 1
ATOM 1907 C CA . VAL A 1 238 ? 0.856 0.936 4.817 1.00 95.69 238 VAL A CA 1
ATOM 1908 C C . VAL A 1 238 ? 0.815 2.456 4.721 1.00 95.69 238 VAL A C 1
ATOM 1910 O O . VAL A 1 238 ? 0.077 2.989 3.902 1.00 95.69 238 VAL A O 1
ATOM 1913 N N . HIS A 1 239 ? 1.653 3.155 5.491 1.00 95.31 239 HIS A N 1
ATOM 1914 C CA . HIS A 1 239 ? 1.791 4.608 5.401 1.00 95.31 239 HIS A CA 1
ATOM 1915 C C . HIS A 1 239 ? 2.222 5.065 3.999 1.00 95.31 239 HIS A C 1
ATOM 1917 O O . HIS A 1 239 ? 1.713 6.058 3.497 1.00 95.31 239 HIS A O 1
ATOM 1923 N N . TYR A 1 240 ? 3.134 4.335 3.350 1.00 94.75 240 TYR A N 1
ATOM 1924 C CA . TYR A 1 240 ? 3.548 4.614 1.973 1.00 94.75 240 TYR A CA 1
ATOM 1925 C C . TYR A 1 240 ? 2.418 4.429 0.951 1.00 94.75 240 TYR A C 1
ATOM 1927 O O . TYR A 1 240 ? 2.339 5.186 -0.014 1.00 94.75 240 TYR A O 1
ATOM 1935 N N . LEU A 1 241 ? 1.537 3.448 1.160 1.00 95.69 241 LEU A N 1
ATOM 1936 C CA . LEU A 1 241 ? 0.385 3.210 0.288 1.00 95.69 241 LEU A CA 1
ATOM 1937 C C . LEU A 1 241 ? -0.785 4.167 0.553 1.00 95.69 241 LEU A C 1
ATOM 1939 O O . LEU A 1 241 ? -1.568 4.439 -0.358 1.00 95.69 241 LEU A O 1
ATOM 1943 N N . LEU A 1 242 ? -0.922 4.669 1.781 1.00 95.19 242 LEU A N 1
ATOM 1944 C CA . LEU A 1 242 ? -2.050 5.492 2.196 1.00 95.19 242 LEU A CA 1
ATOM 1945 C C . LEU A 1 242 ? -1.963 6.906 1.598 1.00 95.19 242 LEU A C 1
ATOM 1947 O O . LEU A 1 242 ? -1.218 7.765 2.067 1.00 95.19 242 LEU A O 1
ATOM 1951 N N . LYS A 1 243 ? -2.782 7.178 0.577 1.00 89.44 243 LYS A N 1
ATOM 1952 C CA . LYS A 1 243 ? -2.875 8.504 -0.054 1.00 89.44 243 LYS A CA 1
ATOM 1953 C C . LYS A 1 243 ? -3.702 9.470 0.796 1.00 89.44 243 LYS A C 1
ATOM 1955 O O . LYS A 1 243 ? -4.830 9.172 1.192 1.00 89.44 243 LYS A O 1
ATOM 1960 N N . TRP A 1 244 ? -3.180 10.674 1.018 1.00 89.25 244 TRP A N 1
ATOM 1961 C CA . TRP A 1 244 ? -3.869 11.728 1.768 1.00 89.25 244 TRP A CA 1
ATOM 1962 C C . TRP A 1 244 ? -4.925 12.420 0.901 1.00 89.25 244 TRP A C 1
ATOM 1964 O O . TRP A 1 244 ? -4.659 13.444 0.278 1.00 89.25 244 TRP A O 1
ATOM 1974 N N . LYS A 1 245 ? -6.130 11.845 0.84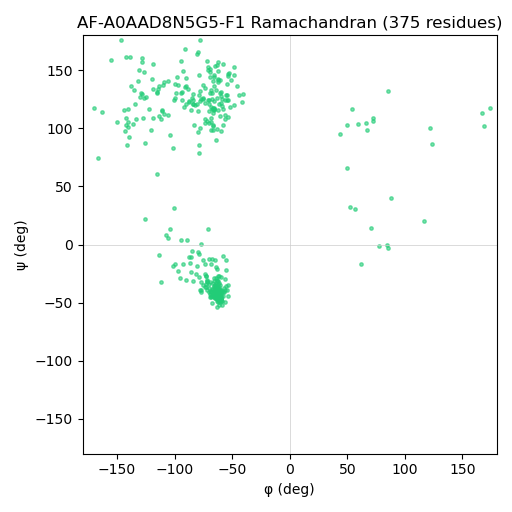7 1.00 90.56 245 LYS A N 1
ATOM 1975 C CA . LYS A 1 245 ? -7.261 12.407 0.084 1.00 90.56 245 LYS A CA 1
ATOM 1976 C C . LYS A 1 245 ? -8.196 13.271 0.937 1.00 90.56 245 LYS A C 1
ATOM 1978 O O . LYS A 1 245 ? -8.827 14.184 0.418 1.00 90.56 245 LYS A O 1
ATOM 1983 N N . ASN A 1 246 ? -8.301 12.988 2.236 1.00 94.19 246 ASN A N 1
ATOM 1984 C CA . ASN A 1 246 ? -9.230 13.656 3.150 1.00 94.19 246 ASN A CA 1
ATOM 1985 C C . ASN A 1 246 ? -8.641 13.782 4.573 1.00 94.19 246 ASN A C 1
ATOM 1987 O O . ASN A 1 246 ? -7.543 13.293 4.858 1.00 94.19 246 ASN A O 1
ATOM 1991 N N . LYS A 1 247 ? -9.376 14.462 5.467 1.00 95.88 247 LYS A N 1
ATOM 1992 C CA . LYS A 1 247 ? -8.969 14.682 6.867 1.00 95.88 247 LYS A CA 1
ATOM 1993 C C . LYS A 1 247 ? -8.789 13.364 7.632 1.00 95.88 247 LYS A C 1
ATOM 1995 O O . LYS A 1 247 ? -7.818 13.237 8.366 1.00 95.88 247 LYS A O 1
ATOM 2000 N N . VAL A 1 248 ? -9.657 12.381 7.398 1.00 95.00 248 VAL A N 1
ATOM 2001 C CA . VAL A 1 248 ? -9.589 11.067 8.056 1.00 95.00 248 VAL A CA 1
ATOM 2002 C C . VAL A 1 248 ? -8.316 10.313 7.661 1.00 95.00 248 VAL A C 1
ATOM 2004 O O . VAL A 1 248 ? -7.589 9.835 8.525 1.00 95.00 248 VAL A O 1
ATOM 2007 N N . CYS A 1 249 ? -7.965 10.277 6.372 1.00 94.56 249 CYS A N 1
ATOM 2008 C CA . CYS A 1 249 ? -6.708 9.691 5.899 1.00 94.56 249 CYS A CA 1
ATOM 2009 C C . CYS A 1 249 ? -5.497 10.338 6.568 1.00 94.56 249 CYS A C 1
ATOM 2011 O O . CYS A 1 249 ? -4.543 9.642 6.909 1.00 94.56 249 CYS A O 1
ATOM 2013 N N . LYS A 1 250 ? -5.535 11.660 6.771 1.00 95.38 250 LYS A N 1
ATOM 2014 C CA . LYS A 1 250 ? -4.475 12.376 7.480 1.00 95.38 250 LYS A CA 1
ATOM 2015 C C . LYS A 1 250 ? -4.391 11.942 8.946 1.00 95.38 250 LYS A C 1
ATOM 2017 O O . LYS A 1 250 ? -3.299 11.639 9.407 1.00 95.38 250 LYS A O 1
ATOM 2022 N N . GLU A 1 251 ? -5.519 11.845 9.648 1.00 95.12 251 GLU A N 1
ATOM 2023 C CA . GLU A 1 251 ? -5.569 11.387 11.045 1.00 95.12 251 GLU A CA 1
ATOM 2024 C C . GLU A 1 251 ? -5.024 9.958 11.202 1.00 95.12 251 GLU A C 1
ATOM 2026 O O . GLU A 1 251 ? -4.186 9.706 12.071 1.00 95.12 251 GLU A O 1
ATOM 2031 N N . TRP A 1 252 ? -5.406 9.037 10.313 1.00 95.62 252 TRP A N 1
ATOM 2032 C CA . TRP A 1 252 ? -4.841 7.683 10.273 1.00 95.62 252 TRP A CA 1
ATOM 2033 C C . TRP A 1 252 ? -3.341 7.691 9.976 1.00 95.62 252 TRP A C 1
ATOM 2035 O O . TRP A 1 252 ? -2.576 6.968 10.612 1.00 95.62 252 TRP A O 1
ATOM 2045 N N . SER A 1 253 ? -2.898 8.529 9.041 1.00 94.75 253 SER A N 1
ATOM 2046 C CA . SER A 1 253 ? -1.481 8.668 8.711 1.00 94.75 253 SER A CA 1
ATOM 2047 C C . SER A 1 253 ? -0.661 9.179 9.897 1.00 94.75 253 SER A C 1
ATOM 2049 O O . SER A 1 253 ? 0.377 8.601 10.225 1.00 94.75 253 SER A O 1
ATOM 2051 N N . ASP A 1 254 ? -1.141 10.224 10.572 1.00 94.56 254 ASP A N 1
ATOM 2052 C CA . ASP A 1 254 ? -0.512 10.805 11.759 1.00 94.56 254 ASP A CA 1
ATOM 2053 C C . ASP A 1 254 ? -0.462 9.783 12.903 1.00 94.56 254 ASP A C 1
ATOM 2055 O O . ASP A 1 254 ? 0.557 9.649 13.590 1.00 94.56 254 ASP A O 1
ATOM 2059 N N . MET A 1 255 ? -1.521 8.985 13.062 1.00 94.94 255 MET A N 1
ATOM 2060 C CA . MET A 1 255 ? -1.576 7.897 14.033 1.00 94.94 255 MET A CA 1
ATOM 2061 C C . MET A 1 255 ? -0.539 6.806 13.738 1.00 94.94 255 MET A C 1
ATOM 2063 O O . MET A 1 255 ? 0.205 6.413 14.644 1.00 94.94 255 MET A O 1
ATOM 2067 N N . ILE A 1 256 ? -0.429 6.356 12.483 1.00 94.88 256 ILE A N 1
ATOM 2068 C CA . ILE A 1 256 ? 0.584 5.379 12.059 1.00 94.88 256 ILE A CA 1
ATOM 2069 C C . ILE A 1 256 ? 1.988 5.928 12.332 1.00 94.88 256 ILE A C 1
ATOM 2071 O O . ILE A 1 256 ? 2.799 5.254 12.970 1.00 94.88 256 ILE A O 1
ATOM 2075 N N . LEU A 1 257 ? 2.269 7.169 11.927 1.00 92.62 257 LEU A N 1
ATOM 2076 C CA . LEU A 1 257 ? 3.563 7.813 12.162 1.00 92.62 257 LEU A CA 1
ATOM 2077 C C . LEU A 1 257 ? 3.886 7.941 13.649 1.00 92.62 257 LEU A C 1
ATOM 2079 O O . LEU A 1 257 ? 5.013 7.651 14.048 1.00 92.62 257 LEU A O 1
ATOM 2083 N N . SER A 1 258 ? 2.921 8.343 14.478 1.00 91.88 258 SER A N 1
ATOM 2084 C CA . SER A 1 258 ? 3.117 8.449 15.927 1.00 91.88 258 SER A CA 1
ATOM 2085 C C . SER A 1 258 ? 3.455 7.094 16.552 1.00 91.88 258 SER A C 1
ATOM 2087 O O . SER A 1 258 ? 4.356 7.004 17.384 1.00 91.88 258 SER A O 1
ATOM 2089 N N . THR A 1 259 ? 2.798 6.026 16.095 1.00 91.69 259 THR A N 1
ATOM 2090 C CA . THR A 1 259 ? 3.032 4.653 16.557 1.00 91.69 259 THR A CA 1
ATOM 2091 C C . THR A 1 259 ? 4.413 4.174 16.152 1.00 91.69 259 THR A C 1
ATOM 2093 O O . THR A 1 259 ? 5.136 3.591 16.958 1.00 91.69 259 THR A O 1
ATOM 2096 N N . ILE A 1 260 ? 4.813 4.458 14.912 1.00 91.19 260 ILE A N 1
ATOM 2097 C CA . ILE A 1 260 ? 6.149 4.126 14.447 1.00 91.19 260 ILE A CA 1
ATOM 2098 C C . ILE A 1 260 ? 7.204 4.888 15.266 1.00 91.19 260 ILE A C 1
ATOM 2100 O O . ILE A 1 260 ? 8.127 4.253 15.770 1.00 91.19 260 ILE A O 1
ATOM 2104 N N . ARG A 1 261 ? 7.062 6.209 15.451 1.00 89.94 261 ARG A N 1
ATOM 2105 C CA . ARG A 1 261 ? 7.999 7.038 16.237 1.00 89.94 261 ARG A CA 1
ATOM 2106 C C . ARG A 1 261 ? 8.168 6.513 17.661 1.00 89.94 261 ARG A C 1
ATOM 2108 O O . ARG A 1 261 ? 9.294 6.224 18.048 1.00 89.94 261 ARG A O 1
ATOM 2115 N N . LYS A 1 262 ? 7.062 6.239 18.365 1.00 89.06 262 LYS A N 1
ATOM 2116 C CA . LYS A 1 262 ? 7.080 5.670 19.726 1.00 89.06 262 LYS A CA 1
ATOM 2117 C C . LYS A 1 262 ? 7.901 4.379 19.829 1.00 89.06 262 LYS A C 1
ATOM 2119 O O . LYS A 1 262 ? 8.552 4.157 20.839 1.00 89.06 262 LYS A O 1
ATOM 2124 N N . ARG A 1 263 ? 7.900 3.538 18.788 1.00 87.94 263 ARG A N 1
ATOM 2125 C CA . ARG A 1 263 ? 8.696 2.295 18.742 1.00 87.94 263 ARG A CA 1
ATOM 2126 C C . ARG A 1 263 ? 10.170 2.511 18.378 1.00 87.94 263 ARG A C 1
ATOM 2128 O O . ARG A 1 263 ? 10.977 1.612 18.574 1.00 87.94 263 ARG A O 1
ATOM 2135 N N . PHE A 1 264 ? 10.523 3.654 17.790 1.00 80.25 264 PHE A N 1
ATOM 2136 C CA . PHE A 1 264 ? 11.899 3.999 17.408 1.00 80.25 264 PHE A CA 1
ATOM 2137 C C . PHE A 1 264 ? 12.616 4.883 18.431 1.00 80.25 264 PHE A C 1
ATOM 2139 O O . PHE A 1 264 ? 13.849 4.854 18.482 1.00 80.25 264 PHE A O 1
ATOM 2146 N N . ASP A 1 265 ? 11.867 5.610 19.266 1.00 62.62 265 ASP A N 1
ATOM 2147 C CA . ASP A 1 265 ? 12.394 6.438 20.359 1.00 62.62 265 ASP A CA 1
ATOM 2148 C C . ASP A 1 265 ? 13.231 5.622 21.377 1.00 62.62 265 ASP A C 1
ATOM 2150 O O . ASP A 1 265 ? 14.007 6.185 22.144 1.00 62.62 265 ASP A O 1
ATOM 2154 N N . GLU A 1 266 ? 13.213 4.286 21.288 1.00 60.38 266 GLU A N 1
ATOM 2155 C CA . GLU A 1 266 ? 14.128 3.352 21.965 1.00 60.38 266 GLU A CA 1
ATOM 2156 C C . GLU A 1 266 ? 15.582 3.348 21.415 1.00 60.38 266 GLU A C 1
ATOM 2158 O O . GLU A 1 266 ? 16.380 2.470 21.748 1.00 60.38 266 GLU A O 1
ATOM 2163 N N . GLY A 1 267 ? 15.976 4.339 20.600 1.00 51.84 267 GLY A N 1
ATOM 2164 C CA . GLY A 1 267 ? 17.390 4.657 20.336 1.00 51.84 267 GLY A CA 1
ATOM 2165 C C . GLY A 1 267 ? 17.892 4.482 18.898 1.00 51.84 267 GLY A C 1
ATOM 2166 O O . GLY A 1 267 ? 19.104 4.386 18.692 1.00 51.84 267 GLY A O 1
ATOM 2167 N N . LYS A 1 268 ? 17.016 4.451 17.883 1.00 63.97 268 LYS A N 1
ATOM 2168 C CA . LYS A 1 268 ? 17.433 4.436 16.464 1.00 63.97 268 LYS A CA 1
ATOM 2169 C C . LYS A 1 268 ? 16.726 5.524 15.660 1.00 63.97 268 LYS A C 1
ATOM 2171 O O . LYS A 1 268 ? 15.506 5.607 15.668 1.00 63.97 268 LYS A O 1
ATOM 2176 N N . ASN A 1 269 ? 17.505 6.312 14.915 1.00 57.16 269 ASN A N 1
ATOM 2177 C CA . ASN A 1 269 ? 17.009 7.403 14.072 1.00 57.16 269 ASN A CA 1
ATOM 2178 C C . ASN A 1 269 ? 15.923 6.918 13.096 1.00 57.16 269 ASN A C 1
ATOM 2180 O O . ASN A 1 269 ? 16.199 6.210 12.125 1.00 57.16 269 ASN A O 1
ATOM 2184 N N . PHE A 1 270 ? 14.688 7.348 13.343 1.00 63.50 270 PHE A N 1
ATOM 2185 C CA . PHE A 1 270 ? 13.555 7.220 12.437 1.00 63.50 270 PHE A CA 1
ATOM 2186 C C . PHE A 1 270 ? 13.650 8.300 11.351 1.00 63.50 270 PHE A C 1
ATOM 2188 O O . PHE A 1 270 ? 13.013 9.336 11.461 1.00 63.50 270 PHE A O 1
ATOM 2195 N N . ASN A 1 271 ? 14.489 8.105 10.331 1.00 57.00 271 ASN A N 1
ATOM 2196 C CA . ASN A 1 271 ? 14.735 9.166 9.338 1.00 57.00 271 ASN A CA 1
ATOM 2197 C C . ASN A 1 271 ? 14.512 8.763 7.876 1.00 57.00 271 ASN A C 1
ATOM 2199 O O . ASN A 1 271 ? 15.038 9.412 6.980 1.00 57.00 271 ASN A O 1
ATOM 2203 N N . GLY A 1 272 ? 13.729 7.718 7.612 1.00 70.69 272 GLY A N 1
ATOM 2204 C CA . GLY A 1 272 ? 13.446 7.308 6.238 1.00 70.69 272 GLY A CA 1
ATOM 2205 C C . GLY A 1 272 ? 11.964 7.126 5.980 1.00 70.69 272 GLY A C 1
ATOM 2206 O O . GLY A 1 272 ? 11.320 6.330 6.677 1.00 70.69 272 GLY A O 1
ATOM 2207 N N . ASP A 1 273 ? 11.480 7.798 4.934 1.00 82.50 273 ASP A N 1
ATOM 2208 C CA . ASP A 1 273 ? 10.340 7.330 4.150 1.00 82.50 273 ASP A CA 1
ATOM 2209 C C . ASP A 1 273 ? 10.548 5.855 3.786 1.00 82.50 273 ASP A C 1
ATOM 2211 O O . ASP A 1 273 ? 11.678 5.362 3.701 1.00 82.50 273 ASP A O 1
ATOM 2215 N N . TYR A 1 274 ? 9.457 5.121 3.590 1.00 89.56 274 TYR A N 1
ATOM 2216 C CA . TYR A 1 274 ? 9.573 3.752 3.112 1.00 89.56 274 TYR A CA 1
ATOM 2217 C C . TYR A 1 274 ? 10.144 3.746 1.687 1.00 89.56 274 TYR A C 1
ATOM 2219 O O . TYR A 1 274 ? 9.573 4.344 0.774 1.00 89.56 274 TYR A O 1
ATOM 2227 N N . THR A 1 275 ? 11.255 3.037 1.506 1.00 91.94 275 THR A N 1
ATOM 2228 C CA . THR A 1 275 ? 11.831 2.751 0.193 1.00 91.94 275 THR A CA 1
ATOM 2229 C C . THR A 1 275 ? 11.235 1.442 -0.325 1.00 91.94 275 THR A C 1
ATOM 2231 O O . THR A 1 275 ? 11.393 0.421 0.346 1.00 91.94 275 THR A O 1
ATOM 2234 N N . PRO A 1 276 ? 10.566 1.429 -1.494 1.00 92.06 276 PRO A N 1
ATOM 2235 C CA . PRO A 1 276 ? 10.120 0.199 -2.139 1.00 92.06 276 PRO A CA 1
ATOM 2236 C C . PRO A 1 276 ? 11.266 -0.784 -2.334 1.00 92.06 276 PRO A C 1
ATOM 2238 O O . PRO A 1 276 ? 12.396 -0.388 -2.609 1.00 92.06 276 PRO A O 1
ATOM 2241 N N . MET A 1 277 ? 10.968 -2.071 -2.211 1.00 92.94 277 MET A N 1
ATOM 2242 C CA . MET A 1 277 ? 11.955 -3.143 -2.282 1.00 92.94 277 MET A CA 1
ATOM 2243 C C . MET A 1 277 ? 11.513 -4.205 -3.293 1.00 92.94 277 MET A C 1
ATOM 2245 O O . MET A 1 277 ? 10.325 -4.341 -3.588 1.00 92.94 277 MET A O 1
ATOM 2249 N N . TYR A 1 278 ? 12.465 -4.966 -3.820 1.00 91.94 278 TYR A N 1
ATOM 2250 C CA . TYR A 1 278 ? 12.226 -6.098 -4.712 1.00 91.94 278 TYR A CA 1
ATOM 2251 C C . TYR A 1 278 ? 13.161 -7.258 -4.359 1.00 91.94 278 TYR A C 1
ATOM 2253 O O . TYR A 1 278 ? 14.171 -7.070 -3.683 1.00 91.94 278 TYR A O 1
ATOM 2261 N N . LEU A 1 279 ? 12.820 -8.463 -4.815 1.00 91.69 279 LEU A N 1
ATOM 2262 C CA . LEU A 1 279 ? 13.690 -9.629 -4.680 1.00 91.69 279 LEU A CA 1
ATOM 2263 C C . LEU A 1 279 ? 14.692 -9.651 -5.831 1.00 91.69 279 LEU A C 1
ATOM 2265 O O . LEU A 1 279 ? 14.295 -9.614 -6.997 1.00 91.69 279 LEU A O 1
ATOM 2269 N N . ASN A 1 280 ? 15.981 -9.732 -5.516 1.00 92.94 280 ASN A N 1
ATOM 2270 C CA . ASN A 1 280 ? 17.012 -9.970 -6.524 1.00 92.94 280 ASN A CA 1
ATOM 2271 C C . ASN A 1 280 ? 17.074 -11.453 -6.935 1.00 92.94 2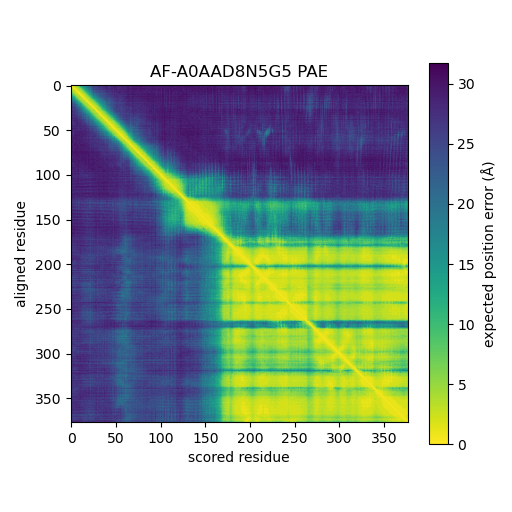80 ASN A C 1
ATOM 2273 O O . ASN A 1 280 ? 16.424 -12.311 -6.338 1.00 92.94 280 ASN A O 1
ATOM 2277 N N . LEU A 1 281 ? 17.921 -11.780 -7.915 1.00 92.38 281 LEU A N 1
ATOM 2278 C CA . LEU A 1 281 ? 18.166 -13.160 -8.377 1.00 92.38 281 LEU A CA 1
ATOM 2279 C C . LEU A 1 281 ? 18.606 -14.153 -7.275 1.00 92.38 281 LEU A C 1
ATOM 2281 O O . LEU A 1 281 ? 18.625 -15.357 -7.516 1.00 92.38 281 LEU A O 1
ATOM 2285 N N . LYS A 1 282 ? 18.992 -13.667 -6.088 1.00 93.50 282 LYS A N 1
ATOM 2286 C CA . LYS A 1 282 ? 19.419 -14.466 -4.928 1.00 93.50 282 LYS A CA 1
ATOM 2287 C C . LYS A 1 282 ? 18.348 -14.550 -3.833 1.00 93.50 282 LYS A C 1
ATOM 2289 O O . LYS A 1 282 ? 18.689 -14.919 -2.712 1.00 93.50 282 LYS A O 1
ATOM 2294 N N . ASP A 1 283 ? 17.106 -14.162 -4.128 1.00 91.25 283 ASP A N 1
ATOM 2295 C CA . ASP A 1 283 ? 16.002 -14.083 -3.160 1.00 91.25 283 ASP A CA 1
ATOM 2296 C C . ASP A 1 283 ? 16.310 -13.173 -1.957 1.00 91.25 283 ASP A C 1
ATOM 2298 O O . ASP A 1 283 ? 15.837 -13.389 -0.842 1.00 91.25 283 ASP A O 1
ATOM 2302 N N . GLN A 1 284 ? 17.133 -12.144 -2.173 1.00 92.25 284 GLN A N 1
ATOM 2303 C CA . GLN A 1 284 ? 17.426 -11.133 -1.164 1.00 92.25 284 GLN A CA 1
ATOM 2304 C C . GLN A 1 284 ? 16.595 -9.885 -1.426 1.00 92.25 284 GLN A C 1
ATOM 2306 O O . GLN A 1 284 ? 16.485 -9.425 -2.564 1.00 92.25 284 GLN A O 1
ATOM 2311 N N . ASP A 1 285 ? 16.067 -9.321 -0.345 1.00 91.50 285 ASP A N 1
ATOM 2312 C CA . ASP A 1 285 ? 15.380 -8.038 -0.348 1.00 91.50 285 ASP A CA 1
ATOM 2313 C C . ASP A 1 285 ? 16.380 -6.917 -0.692 1.00 91.50 285 ASP A C 1
ATOM 2315 O O . ASP A 1 285 ? 17.326 -6.657 0.058 1.00 91.50 285 ASP A O 1
ATOM 2319 N N . VAL A 1 286 ? 16.170 -6.247 -1.825 1.00 93.44 286 VAL A N 1
ATOM 2320 C CA . VAL A 1 286 ? 16.983 -5.121 -2.301 1.00 93.44 286 VAL A CA 1
ATOM 2321 C C . VAL A 1 286 ? 16.113 -3.876 -2.406 1.00 93.44 286 VAL A C 1
ATOM 2323 O O . VAL A 1 286 ? 15.005 -3.910 -2.938 1.00 93.44 286 VAL A O 1
ATOM 2326 N N . GLU A 1 287 ? 16.617 -2.756 -1.894 1.00 93.56 287 GLU A N 1
ATOM 2327 C CA . GLU A 1 287 ? 15.959 -1.456 -2.015 1.00 93.56 287 GLU A CA 1
ATOM 2328 C C . GLU A 1 287 ? 15.976 -0.968 -3.471 1.00 93.56 287 GLU A C 1
ATOM 2330 O O . GLU A 1 287 ? 17.012 -0.988 -4.142 1.00 93.56 287 GLU A O 1
ATOM 2335 N N . MET A 1 288 ? 14.832 -0.493 -3.966 1.00 94.00 288 MET A N 1
ATOM 2336 C CA . MET A 1 288 ? 14.774 0.193 -5.251 1.00 94.00 288 MET A CA 1
ATOM 2337 C C . MET A 1 288 ? 15.548 1.503 -5.169 1.00 94.00 288 MET A C 1
ATOM 2339 O O . MET A 1 288 ? 15.397 2.295 -4.236 1.00 94.00 288 MET A O 1
ATOM 2343 N N . GLN A 1 289 ? 16.331 1.769 -6.206 1.00 94.12 289 GLN A N 1
ATOM 2344 C CA . GLN A 1 289 ? 17.025 3.036 -6.379 1.00 94.12 289 GLN A CA 1
ATOM 2345 C C . GLN A 1 289 ? 16.177 3.975 -7.244 1.00 94.12 289 GLN A C 1
ATOM 2347 O O . GLN A 1 289 ? 15.692 3.584 -8.308 1.00 94.12 289 GLN A O 1
ATOM 2352 N N . ARG A 1 290 ? 15.990 5.222 -6.802 1.00 93.44 290 ARG A N 1
ATOM 2353 C CA . ARG A 1 290 ? 15.273 6.240 -7.589 1.00 93.44 290 ARG A CA 1
ATOM 2354 C C . ARG A 1 290 ? 16.053 6.575 -8.859 1.00 93.44 290 ARG A C 1
ATOM 2356 O O . ARG A 1 290 ? 17.279 6.577 -8.839 1.00 93.44 290 ARG A O 1
ATOM 2363 N N . GLY A 1 291 ? 15.346 6.870 -9.946 1.00 92.31 291 GLY A N 1
ATOM 2364 C CA . GLY A 1 291 ? 15.970 7.289 -11.206 1.00 92.31 291 GLY A CA 1
ATOM 2365 C C . GLY A 1 291 ? 16.726 6.190 -11.965 1.00 92.31 291 GLY A C 1
ATOM 2366 O O . GLY A 1 291 ? 17.497 6.512 -12.862 1.00 92.31 291 GLY A O 1
ATOM 2367 N N . THR A 1 292 ? 16.535 4.911 -11.621 1.00 93.31 292 THR A N 1
ATOM 2368 C CA . THR A 1 292 ? 17.239 3.777 -12.254 1.00 93.31 292 THR A CA 1
ATOM 2369 C C . THR A 1 292 ? 16.487 3.118 -13.407 1.00 93.31 292 THR A C 1
ATOM 2371 O O . THR A 1 292 ? 16.965 2.127 -13.954 1.00 93.31 292 THR A O 1
ATOM 2374 N N . ALA A 1 293 ? 15.325 3.647 -13.801 1.00 91.81 293 ALA A N 1
ATOM 2375 C CA . ALA A 1 293 ? 14.601 3.129 -14.958 1.00 91.81 293 ALA A CA 1
ATOM 2376 C C . ALA A 1 293 ? 15.429 3.316 -16.243 1.00 91.81 293 ALA A C 1
ATOM 2378 O O . ALA A 1 293 ? 15.831 4.433 -16.575 1.00 91.81 293 ALA A O 1
ATOM 2379 N N . VAL A 1 294 ? 15.651 2.231 -16.988 1.00 90.56 294 VAL A N 1
ATOM 2380 C CA . VAL A 1 294 ? 16.407 2.257 -18.251 1.00 90.56 294 VAL A CA 1
ATOM 2381 C C . VAL A 1 294 ? 15.433 2.261 -19.425 1.00 90.56 294 VAL A C 1
ATOM 2383 O O . VAL A 1 294 ? 14.588 1.374 -19.536 1.00 90.56 294 VAL A O 1
ATOM 2386 N N . LYS A 1 295 ? 15.547 3.257 -20.313 1.00 90.19 295 LYS A N 1
ATOM 2387 C CA . LYS A 1 295 ? 14.829 3.282 -21.597 1.00 90.19 295 LYS A CA 1
ATOM 2388 C C . LYS A 1 295 ? 15.503 2.303 -22.560 1.00 90.19 295 LYS A C 1
ATOM 2390 O O . LYS A 1 295 ? 16.687 2.447 -22.848 1.00 90.19 295 LYS A O 1
ATOM 2395 N N . GLU A 1 296 ? 14.741 1.369 -23.108 1.00 91.62 296 GLU A N 1
ATOM 2396 C CA . GLU A 1 296 ? 15.202 0.454 -24.150 1.00 91.62 296 GLU A CA 1
ATOM 2397 C C . GLU A 1 296 ? 14.196 0.425 -25.306 1.00 91.62 296 GLU A C 1
ATOM 2399 O O . GLU A 1 296 ? 12.996 0.649 -25.126 1.00 91.62 296 GLU A O 1
ATOM 2404 N N . MET A 1 297 ? 14.693 0.181 -26.517 1.00 90.12 297 MET A N 1
ATOM 2405 C CA . MET A 1 297 ? 13.864 -0.042 -27.694 1.00 90.12 297 MET A CA 1
ATOM 2406 C C . MET A 1 297 ? 13.955 -1.513 -28.088 1.00 90.12 297 MET A C 1
ATOM 2408 O O . MET A 1 297 ? 15.002 -1.966 -28.545 1.00 90.12 297 MET A O 1
ATOM 2412 N N . SER A 1 298 ? 12.847 -2.233 -27.946 1.00 86.56 298 SER A N 1
ATOM 2413 C CA . SER A 1 298 ? 12.754 -3.665 -28.238 1.00 86.56 298 SER A CA 1
ATOM 2414 C C . SER A 1 298 ? 11.629 -3.897 -29.235 1.00 86.56 298 SER A C 1
ATOM 2416 O O . SER A 1 298 ? 10.518 -3.416 -29.040 1.00 86.56 298 SER A O 1
ATOM 2418 N N . PHE A 1 299 ? 11.917 -4.591 -30.341 1.00 86.56 299 PHE A N 1
ATOM 2419 C CA . PHE A 1 299 ? 10.955 -4.836 -31.431 1.00 86.56 299 PHE A CA 1
ATOM 2420 C C . PHE A 1 299 ? 10.275 -3.564 -31.981 1.00 86.56 299 PHE A C 1
ATOM 2422 O O . PHE A 1 299 ? 9.122 -3.596 -32.399 1.00 86.56 299 PHE A O 1
ATOM 2429 N N . GLY A 1 300 ? 10.986 -2.430 -31.978 1.00 87.38 300 GLY A N 1
ATOM 2430 C CA . GLY A 1 300 ? 10.450 -1.133 -32.413 1.00 87.38 300 GLY A CA 1
ATOM 2431 C C . GLY A 1 300 ? 9.533 -0.442 -31.397 1.00 87.38 300 GLY A C 1
ATOM 2432 O O . GLY A 1 300 ? 9.109 0.683 -31.645 1.00 87.38 300 GLY A O 1
ATOM 2433 N N . MET A 1 301 ? 9.277 -1.068 -30.246 1.00 88.50 301 MET A N 1
ATOM 2434 C CA . MET A 1 301 ? 8.481 -0.514 -29.154 1.00 88.50 301 MET A CA 1
ATOM 2435 C C . MET A 1 301 ? 9.394 0.081 -28.080 1.00 88.50 301 MET A C 1
ATOM 2437 O O . MET A 1 301 ? 10.473 -0.443 -27.789 1.00 88.50 301 MET A O 1
ATOM 2441 N N . LYS A 1 302 ? 8.962 1.187 -27.470 1.00 88.31 302 LYS A N 1
ATOM 2442 C CA . LYS A 1 302 ? 9.670 1.799 -26.336 1.00 88.31 302 LYS A CA 1
ATOM 2443 C C . LYS A 1 302 ? 9.258 1.101 -25.040 1.00 88.31 302 LYS A C 1
ATOM 2445 O O . LYS A 1 302 ? 8.072 1.071 -24.703 1.00 88.31 302 LYS A O 1
ATOM 2450 N N . GLN A 1 303 ? 10.234 0.595 -24.294 1.00 91.44 303 GLN A N 1
ATOM 2451 C CA . GLN A 1 303 ? 10.023 -0.034 -22.994 1.00 91.44 303 GLN A CA 1
ATOM 2452 C C . GLN A 1 303 ? 10.905 0.599 -21.916 1.00 91.44 303 GLN A C 1
ATOM 2454 O O . GLN A 1 303 ? 12.015 1.057 -22.187 1.00 91.44 303 GLN A O 1
ATOM 2459 N N . LEU A 1 304 ? 10.402 0.627 -20.684 1.00 91.56 304 LEU A N 1
ATOM 2460 C CA . LEU A 1 304 ? 11.204 0.890 -19.495 1.00 91.56 304 LEU A CA 1
ATOM 2461 C C . LEU A 1 304 ? 11.528 -0.436 -18.819 1.00 91.56 304 LEU A C 1
ATOM 2463 O O . LEU A 1 304 ? 10.618 -1.198 -18.486 1.00 91.56 304 LEU A O 1
ATOM 2467 N N . ILE A 1 305 ? 12.814 -0.679 -18.595 1.00 92.75 305 ILE A N 1
ATOM 2468 C CA . ILE A 1 305 ? 13.286 -1.761 -17.740 1.00 92.75 305 ILE A CA 1
ATOM 2469 C C . ILE A 1 305 ? 13.337 -1.234 -16.309 1.00 92.75 305 ILE A C 1
ATOM 2471 O O . ILE A 1 305 ? 13.983 -0.223 -16.020 1.00 92.75 305 ILE A O 1
ATOM 2475 N N . LEU A 1 306 ? 12.635 -1.932 -15.426 1.00 93.12 306 LEU A N 1
ATOM 2476 C CA . LEU A 1 306 ? 12.526 -1.660 -14.003 1.00 93.12 306 LEU A CA 1
ATOM 2477 C C . LEU A 1 306 ? 13.201 -2.811 -13.255 1.00 93.12 306 LEU A C 1
ATOM 2479 O O . LEU A 1 306 ? 12.991 -3.976 -13.595 1.00 93.12 306 LEU A O 1
ATOM 2483 N N . ASN A 1 307 ? 13.988 -2.489 -12.228 1.00 91.31 307 ASN A N 1
ATOM 2484 C CA . ASN A 1 307 ? 14.719 -3.475 -11.417 1.00 91.31 307 ASN A CA 1
ATOM 2485 C C . ASN A 1 307 ? 15.521 -4.488 -12.266 1.00 91.31 307 ASN A C 1
ATOM 2487 O O . ASN A 1 307 ? 15.204 -5.677 -12.247 1.00 91.31 307 ASN A O 1
ATOM 2491 N N . PRO A 1 308 ? 16.561 -4.055 -13.005 1.00 89.06 308 PRO A N 1
ATOM 2492 C CA . PRO A 1 308 ? 17.316 -4.946 -13.893 1.00 89.06 308 PRO A CA 1
ATOM 2493 C C . PRO A 1 308 ? 17.980 -6.123 -13.156 1.00 89.06 308 PRO A C 1
ATOM 2495 O O . PRO A 1 308 ? 18.138 -7.193 -13.733 1.00 89.06 308 PRO A O 1
ATOM 2498 N N . ASP A 1 309 ? 18.304 -5.947 -11.871 1.00 90.00 309 ASP A N 1
ATOM 2499 C CA . ASP A 1 309 ? 18.896 -6.984 -11.013 1.00 90.00 309 ASP A CA 1
ATOM 2500 C C . ASP A 1 309 ? 17.840 -7.848 -10.287 1.00 90.00 309 ASP A C 1
ATOM 2502 O O . ASP A 1 309 ? 18.166 -8.684 -9.432 1.00 90.00 309 ASP A O 1
ATOM 2506 N N . GLY A 1 310 ? 16.558 -7.612 -10.580 1.00 87.81 310 GLY A N 1
ATOM 2507 C CA . GLY A 1 310 ? 15.428 -8.317 -9.994 1.00 87.81 310 GLY A CA 1
ATOM 2508 C C . GLY A 1 310 ? 15.341 -9.767 -10.454 1.00 87.81 310 GLY A C 1
ATOM 2509 O O . GLY A 1 310 ? 15.728 -10.115 -11.566 1.00 87.81 310 GLY A O 1
ATOM 2510 N N . LYS A 1 311 ? 14.790 -10.625 -9.591 1.00 88.00 311 LYS A N 1
ATOM 2511 C CA . LYS A 1 311 ? 14.445 -12.011 -9.938 1.00 88.00 311 LYS A CA 1
ATOM 2512 C C . LYS A 1 311 ? 13.491 -12.067 -11.128 1.00 88.00 311 LYS A C 1
ATOM 2514 O O . LYS A 1 311 ? 13.641 -12.900 -12.015 1.00 88.00 311 LYS A O 1
ATOM 2519 N N . GLU A 1 312 ? 12.527 -11.154 -11.130 1.00 86.19 312 GLU A N 1
ATOM 2520 C CA . GLU A 1 312 ? 11.607 -10.909 -12.230 1.00 86.19 312 GLU A CA 1
ATOM 2521 C C . GLU A 1 312 ? 11.901 -9.514 -12.775 1.00 86.19 312 GLU A C 1
ATOM 2523 O O . GLU A 1 312 ? 11.661 -8.513 -12.095 1.00 86.19 312 GLU A O 1
ATOM 2528 N N . ILE A 1 313 ? 12.448 -9.446 -13.991 1.00 83.38 313 ILE A N 1
ATOM 2529 C CA . ILE A 1 313 ? 12.668 -8.163 -14.657 1.00 83.38 313 ILE A CA 1
ATOM 2530 C C . ILE A 1 313 ? 11.294 -7.584 -14.989 1.00 83.38 313 ILE A C 1
ATOM 2532 O O . ILE A 1 313 ? 10.520 -8.172 -15.752 1.00 83.38 313 ILE A O 1
ATOM 2536 N N . ALA A 1 314 ? 10.978 -6.437 -14.397 1.00 84.62 314 ALA A N 1
ATOM 2537 C CA . ALA A 1 314 ? 9.721 -5.757 -14.640 1.00 84.62 314 ALA A CA 1
ATOM 2538 C C . ALA A 1 314 ? 9.875 -4.844 -15.859 1.00 84.62 314 ALA A C 1
ATOM 2540 O O . ALA A 1 314 ? 10.723 -3.957 -15.892 1.00 84.62 314 ALA A O 1
ATOM 2541 N N . TYR A 1 315 ? 9.028 -5.050 -16.864 1.00 87.19 315 TYR A N 1
ATOM 2542 C CA . TYR A 1 315 ? 8.985 -4.205 -18.052 1.00 87.19 315 TYR A CA 1
ATOM 2543 C C . TYR A 1 315 ? 7.714 -3.365 -18.046 1.00 87.19 315 TYR A C 1
ATOM 2545 O O . TYR A 1 315 ? 6.623 -3.849 -17.721 1.00 87.19 315 TYR A O 1
ATOM 2553 N N . LEU A 1 316 ? 7.854 -2.107 -18.448 1.00 88.00 316 LEU A N 1
ATOM 2554 C CA . LEU A 1 316 ? 6.733 -1.221 -18.710 1.00 88.00 316 LEU A CA 1
ATOM 2555 C C . LEU A 1 316 ? 6.779 -0.787 -20.171 1.00 88.00 316 LEU A C 1
ATOM 2557 O O . LEU A 1 316 ? 7.643 -0.012 -20.577 1.00 88.00 316 LEU A O 1
ATOM 2561 N N . LEU A 1 317 ? 5.842 -1.294 -20.964 1.00 86.88 317 LEU A N 1
ATOM 2562 C CA . LEU A 1 317 ? 5.658 -0.849 -22.338 1.00 86.88 317 LEU A CA 1
ATOM 2563 C C . LEU A 1 317 ? 5.016 0.540 -22.319 1.00 86.88 317 LEU A C 1
ATOM 2565 O O . LEU A 1 317 ? 3.941 0.728 -21.747 1.00 86.88 317 LEU A O 1
ATOM 2569 N N . VAL A 1 318 ? 5.700 1.504 -22.931 1.00 80.38 318 VAL A N 1
ATOM 2570 C CA . VAL A 1 318 ? 5.328 2.928 -22.912 1.00 80.38 318 VAL A CA 1
ATOM 2571 C C . VAL A 1 318 ? 4.136 3.229 -23.831 1.00 80.38 318 VAL A C 1
ATOM 2573 O O . VAL A 1 318 ? 3.527 4.293 -23.737 1.00 80.38 318 VAL A O 1
ATOM 2576 N N . GLU A 1 319 ? 3.776 2.288 -24.702 1.00 79.50 319 GLU A N 1
ATOM 2577 C CA . GLU A 1 319 ? 2.649 2.419 -25.620 1.00 79.50 319 GLU A CA 1
ATOM 2578 C C . GLU A 1 319 ? 1.291 2.399 -24.896 1.00 79.50 319 GLU A C 1
ATOM 2580 O O . GLU A 1 319 ? 1.075 1.675 -23.918 1.00 79.50 319 GLU A O 1
ATOM 2585 N N . ASP A 1 320 ? 0.349 3.197 -25.408 1.00 69.25 320 ASP A N 1
ATOM 2586 C CA . ASP A 1 320 ? -0.904 3.549 -24.723 1.00 69.25 320 ASP A CA 1
ATOM 2587 C C . ASP A 1 320 ? -1.803 2.338 -24.408 1.00 69.25 320 ASP A C 1
ATOM 2589 O O . ASP A 1 320 ? -2.553 2.350 -23.432 1.00 69.25 320 ASP A O 1
ATOM 2593 N N . HIS A 1 321 ? -1.720 1.259 -25.190 1.00 78.00 321 HIS A N 1
ATOM 2594 C CA . HIS A 1 321 ? -2.605 0.099 -25.041 1.00 78.00 321 HIS A CA 1
ATOM 2595 C C . HIS A 1 321 ? -2.123 -0.933 -24.011 1.00 78.00 321 HIS A C 1
ATOM 2597 O O . HIS A 1 321 ? -2.928 -1.699 -23.476 1.00 78.00 321 HIS A O 1
ATOM 2603 N N . SER A 1 322 ? -0.823 -0.981 -23.720 1.00 82.38 322 SER A N 1
ATOM 2604 C CA . SER A 1 322 ? -0.231 -1.973 -22.813 1.00 82.38 322 SER A CA 1
ATOM 2605 C C . SER A 1 322 ? -0.197 -1.512 -21.362 1.00 82.38 322 SER A C 1
ATOM 2607 O O . SER A 1 322 ? -0.319 -2.334 -20.453 1.00 82.38 322 SER A O 1
ATOM 2609 N N . LEU A 1 323 ? -0.075 -0.204 -21.137 1.00 85.88 323 LEU A N 1
ATOM 2610 C CA . LEU A 1 323 ? 0.083 0.374 -19.806 1.00 85.88 323 LEU A CA 1
ATOM 2611 C C . LEU A 1 323 ? -1.099 0.070 -18.853 1.00 85.88 323 LEU A C 1
ATOM 2613 O O . LEU A 1 323 ? -0.855 -0.291 -17.699 1.00 85.88 323 LEU A O 1
ATOM 2617 N N . PRO A 1 324 ? -2.375 0.081 -19.302 1.00 87.31 324 PRO A N 1
ATOM 2618 C CA . PRO A 1 324 ? -3.506 -0.318 -18.460 1.00 87.31 324 PRO A CA 1
ATOM 2619 C C . PRO A 1 324 ? -3.472 -1.788 -18.021 1.00 87.31 324 PRO A C 1
ATOM 2621 O O . PRO A 1 324 ? -4.117 -2.152 -17.037 1.00 87.31 324 PRO A O 1
ATOM 2624 N N . ARG A 1 325 ? -2.720 -2.658 -18.708 1.00 89.50 325 ARG A N 1
ATOM 2625 C CA . ARG A 1 325 ? -2.591 -4.084 -18.359 1.00 89.50 325 ARG A CA 1
ATOM 2626 C C . ARG A 1 325 ? -1.488 -4.347 -17.329 1.00 89.50 325 ARG A C 1
ATOM 2628 O O . ARG A 1 325 ? -1.505 -5.396 -16.695 1.00 89.50 325 ARG A O 1
ATOM 2635 N N . SER A 1 326 ? -0.581 -3.397 -17.099 1.00 92.00 326 SER A N 1
ATOM 2636 C CA . SER A 1 326 ? 0.528 -3.535 -16.147 1.00 92.00 326 SER A CA 1
ATOM 2637 C C . SER A 1 326 ? 0.045 -3.730 -14.707 1.00 92.00 326 SER A C 1
ATOM 2639 O O . SER A 1 326 ? -0.934 -3.117 -14.285 1.00 92.00 326 SER A O 1
ATOM 2641 N N . SER A 1 327 ? 0.719 -4.573 -13.924 1.00 93.38 327 SER A N 1
ATOM 2642 C CA . SER A 1 327 ? 0.358 -4.792 -12.516 1.00 93.38 327 SER A CA 1
ATOM 2643 C C . SER A 1 327 ? 0.510 -3.505 -11.687 1.00 93.38 327 SER A C 1
ATOM 2645 O O . SER A 1 327 ? 1.317 -2.634 -12.013 1.00 93.38 327 SER A O 1
ATOM 2647 N N . ILE A 1 328 ? -0.237 -3.392 -10.583 1.00 95.19 328 ILE A N 1
ATOM 2648 C CA . ILE A 1 328 ? -0.110 -2.272 -9.630 1.00 95.19 328 ILE A CA 1
ATOM 2649 C C . ILE A 1 328 ? 1.340 -2.123 -9.138 1.00 95.19 328 ILE A C 1
ATOM 2651 O O . ILE A 1 328 ? 1.852 -1.010 -9.038 1.00 95.19 328 ILE A O 1
ATOM 2655 N N . GLN A 1 329 ? 2.024 -3.242 -8.892 1.00 92.69 329 GLN A N 1
ATOM 2656 C CA . GLN A 1 329 ? 3.427 -3.255 -8.474 1.00 92.69 329 GLN A CA 1
ATOM 2657 C C . GLN A 1 329 ? 4.353 -2.681 -9.552 1.00 92.69 329 GLN A C 1
ATOM 2659 O O . GLN A 1 329 ? 5.181 -1.830 -9.238 1.00 92.69 329 GLN A O 1
ATOM 2664 N N . ASN A 1 330 ? 4.177 -3.073 -10.820 1.00 92.75 330 ASN A N 1
ATOM 2665 C CA . ASN A 1 330 ? 4.987 -2.550 -11.925 1.00 92.75 330 ASN A CA 1
ATOM 2666 C C . ASN A 1 330 ? 4.755 -1.048 -12.118 1.00 92.75 330 ASN A C 1
ATOM 2668 O O . ASN A 1 330 ? 5.704 -0.307 -12.357 1.00 92.75 330 ASN A O 1
ATOM 2672 N N . LEU A 1 331 ? 3.509 -0.585 -11.965 1.00 94.94 331 LEU A N 1
ATOM 2673 C CA . LEU A 1 331 ? 3.184 0.841 -12.018 1.00 94.94 331 LEU A CA 1
ATOM 2674 C C . LEU A 1 331 ? 3.875 1.611 -10.883 1.00 94.94 331 LEU A C 1
ATOM 2676 O O . LEU A 1 331 ? 4.462 2.658 -11.132 1.00 94.94 331 LEU A O 1
ATOM 2680 N N . ARG A 1 332 ? 3.887 1.083 -9.652 1.00 94.44 332 ARG A N 1
ATOM 2681 C CA . ARG A 1 332 ? 4.605 1.707 -8.525 1.00 94.44 332 ARG A CA 1
ATOM 2682 C C . ARG A 1 332 ? 6.116 1.716 -8.709 1.00 94.44 332 ARG A C 1
ATOM 2684 O O . ARG A 1 332 ? 6.740 2.745 -8.461 1.00 94.44 332 ARG A O 1
ATOM 2691 N N . ALA A 1 333 ? 6.691 0.603 -9.163 1.00 93.50 333 ALA A N 1
ATOM 2692 C CA . ALA A 1 333 ? 8.112 0.520 -9.482 1.00 93.50 333 ALA A CA 1
ATOM 2693 C C . ALA A 1 333 ? 8.484 1.566 -10.543 1.00 93.50 333 ALA A C 1
ATOM 2695 O O . ALA A 1 333 ? 9.436 2.319 -10.351 1.00 93.50 333 ALA A O 1
ATOM 2696 N N . ALA A 1 334 ? 7.666 1.711 -11.592 1.00 93.94 334 ALA A N 1
ATOM 2697 C CA . ALA A 1 334 ? 7.844 2.748 -12.602 1.00 93.94 334 ALA A CA 1
ATOM 2698 C C . ALA A 1 334 ? 7.813 4.154 -11.991 1.00 93.94 334 ALA A C 1
ATOM 2700 O O . ALA A 1 334 ? 8.748 4.926 -12.175 1.00 93.94 334 ALA A O 1
ATOM 2701 N N . ILE A 1 335 ? 6.779 4.479 -11.211 1.00 94.69 335 ILE A N 1
ATOM 2702 C CA . ILE A 1 335 ? 6.634 5.794 -10.565 1.00 94.69 335 ILE A CA 1
ATOM 2703 C C . ILE A 1 335 ? 7.845 6.117 -9.679 1.00 94.69 335 ILE A C 1
ATOM 2705 O O . ILE A 1 335 ? 8.277 7.268 -9.621 1.00 94.69 335 ILE A O 1
ATOM 2709 N N . TYR A 1 336 ? 8.400 5.116 -8.997 1.00 94.88 336 TYR A N 1
ATOM 2710 C CA . TYR A 1 336 ? 9.541 5.294 -8.108 1.00 94.88 336 TYR A CA 1
ATOM 2711 C C . TYR A 1 336 ? 10.886 5.413 -8.850 1.00 94.88 336 TYR A C 1
ATOM 2713 O O . TYR A 1 336 ? 11.744 6.204 -8.454 1.00 94.88 336 TYR A O 1
ATOM 2721 N N . GLN A 1 337 ? 11.088 4.635 -9.916 1.00 94.81 337 GLN A N 1
ATOM 2722 C CA . GLN A 1 337 ? 12.370 4.537 -10.627 1.00 94.81 337 GLN A CA 1
ATOM 2723 C C . GLN A 1 337 ? 12.510 5.498 -11.807 1.00 94.81 337 GLN A C 1
ATOM 2725 O O . GLN A 1 337 ? 13.632 5.724 -12.256 1.00 94.81 337 GLN A O 1
ATOM 2730 N N . ILE A 1 338 ? 11.421 6.071 -12.319 1.00 93.19 338 ILE A N 1
ATOM 2731 C CA . ILE A 1 338 ? 11.490 7.100 -13.359 1.00 93.19 338 ILE A CA 1
ATOM 2732 C C . ILE A 1 338 ? 12.126 8.375 -12.778 1.00 93.19 338 ILE A C 1
ATOM 2734 O O . ILE A 1 338 ? 11.663 8.898 -11.763 1.00 93.19 338 ILE A O 1
ATOM 2738 N N . ASN A 1 339 ? 13.189 8.867 -13.426 1.00 88.75 339 ASN A N 1
ATOM 2739 C CA . ASN A 1 339 ? 13.853 10.118 -13.053 1.00 88.75 339 ASN A CA 1
ATOM 2740 C C . ASN A 1 339 ? 12.992 11.330 -13.463 1.00 88.75 339 ASN A C 1
ATOM 2742 O O . ASN A 1 339 ? 12.484 11.378 -14.580 1.00 88.75 339 ASN A O 1
ATOM 2746 N N . GLU A 1 340 ? 12.848 12.308 -12.571 1.00 87.25 340 GLU A N 1
ATOM 2747 C CA . GLU A 1 340 ? 12.092 13.548 -12.810 1.00 87.25 340 GLU A CA 1
ATOM 2748 C C . GLU A 1 340 ? 12.927 14.643 -13.492 1.00 87.25 340 GLU A C 1
ATOM 2750 O O . GLU A 1 340 ? 12.370 15.646 -13.935 1.00 87.25 340 GLU A O 1
ATOM 2755 N N . GLU A 1 341 ? 14.248 14.458 -13.589 1.00 87.62 341 GLU A N 1
ATOM 2756 C CA . GLU A 1 341 ? 15.160 15.412 -14.237 1.00 87.62 341 GLU A CA 1
ATOM 2757 C C . GLU A 1 341 ? 15.027 15.428 -15.771 1.00 87.62 341 GLU A C 1
ATOM 2759 O O . GLU A 1 341 ? 15.292 16.452 -16.398 1.00 87.62 341 GLU A O 1
ATOM 2764 N N . ASP A 1 342 ? 14.601 14.317 -16.383 1.00 87.56 342 ASP A N 1
ATOM 2765 C CA . ASP A 1 342 ? 14.321 14.224 -17.821 1.00 87.56 342 ASP A CA 1
ATOM 2766 C C . ASP A 1 342 ? 12.840 14.550 -18.072 1.00 87.56 342 ASP A C 1
ATOM 2768 O O . ASP A 1 342 ? 11.943 13.854 -17.597 1.00 87.56 342 ASP A O 1
ATOM 2772 N N . GLU A 1 343 ? 12.573 15.613 -18.833 1.00 87.19 343 GLU A N 1
ATOM 2773 C CA . GLU A 1 343 ? 11.219 16.091 -19.124 1.00 87.19 343 GLU A CA 1
ATOM 2774 C C . GLU A 1 343 ? 10.357 15.050 -19.854 1.00 87.19 343 GLU A C 1
ATOM 2776 O O . GLU A 1 343 ? 9.162 14.931 -19.567 1.00 87.19 343 GLU A O 1
ATOM 2781 N N . GLU A 1 344 ? 10.945 14.234 -20.737 1.00 85.56 344 GLU A N 1
ATOM 2782 C CA . GLU A 1 344 ? 10.212 13.145 -21.389 1.00 85.56 344 GLU A CA 1
ATOM 2783 C C . GLU A 1 344 ? 9.772 12.089 -20.372 1.00 85.56 344 GLU A C 1
ATOM 2785 O O . GLU A 1 344 ? 8.652 11.578 -20.432 1.00 85.56 344 GLU A O 1
ATOM 2790 N N . LEU A 1 345 ? 10.661 11.755 -19.435 1.00 84.81 345 LEU A N 1
ATOM 2791 C CA . LEU A 1 345 ? 10.393 10.791 -18.373 1.00 84.81 345 LEU A CA 1
ATOM 2792 C C . LEU A 1 345 ? 9.396 11.330 -17.352 1.00 84.81 345 LEU A C 1
ATOM 2794 O O . LEU A 1 345 ? 8.520 10.590 -16.908 1.00 84.81 345 LEU A O 1
ATOM 2798 N N . ARG A 1 346 ? 9.467 12.621 -17.032 1.00 87.44 346 ARG A N 1
ATOM 2799 C CA . ARG A 1 346 ? 8.499 13.291 -16.165 1.00 87.44 346 ARG A CA 1
ATOM 2800 C C . ARG A 1 346 ? 7.089 13.210 -16.748 1.00 87.44 346 ARG A C 1
ATOM 2802 O O . ARG A 1 346 ? 6.180 12.766 -16.056 1.00 87.44 346 ARG A O 1
ATOM 2809 N N . ASN A 1 347 ? 6.924 13.536 -18.031 1.00 87.19 347 ASN A N 1
ATOM 2810 C CA . ASN A 1 347 ? 5.631 13.418 -18.714 1.00 87.19 347 ASN A CA 1
ATOM 2811 C C . ASN A 1 347 ? 5.165 11.956 -18.792 1.00 87.19 347 ASN A C 1
ATOM 2813 O O . ASN A 1 347 ? 3.979 11.653 -18.667 1.00 87.19 347 ASN A O 1
ATOM 2817 N N . LEU A 1 348 ? 6.105 11.021 -18.960 1.00 87.50 348 LEU A N 1
ATOM 2818 C CA . LEU A 1 348 ? 5.801 9.597 -18.945 1.00 87.50 348 LEU A CA 1
ATOM 2819 C C . LEU A 1 348 ? 5.317 9.123 -17.570 1.00 87.50 348 LEU A C 1
ATOM 2821 O O . LEU A 1 348 ? 4.433 8.277 -17.529 1.00 87.50 348 LEU A O 1
ATOM 2825 N N . LYS A 1 349 ? 5.846 9.666 -16.466 1.00 92.06 349 LYS A N 1
ATOM 2826 C CA . LYS A 1 349 ? 5.489 9.301 -15.083 1.00 92.06 349 LYS A CA 1
ATOM 2827 C C . LYS A 1 349 ? 4.031 9.608 -14.733 1.00 92.06 349 LYS A C 1
ATOM 2829 O O . LYS A 1 349 ? 3.432 8.869 -13.953 1.00 92.06 349 LYS A O 1
ATOM 2834 N N . GLU A 1 350 ? 3.438 10.641 -15.328 1.00 92.50 350 GLU A N 1
ATOM 2835 C CA . GLU A 1 350 ? 2.039 11.017 -15.079 1.00 92.50 350 GLU A CA 1
ATOM 2836 C C . GLU A 1 350 ? 1.056 9.906 -15.478 1.00 92.50 350 GLU A C 1
ATOM 2838 O O . GLU A 1 350 ? 0.075 9.655 -14.777 1.00 92.50 350 GLU A O 1
ATOM 2843 N N . ARG A 1 351 ? 1.338 9.178 -16.567 1.00 91.19 351 ARG A N 1
ATOM 2844 C CA . ARG A 1 351 ? 0.439 8.127 -17.070 1.00 91.19 351 ARG A CA 1
ATOM 2845 C C . ARG A 1 351 ? 0.346 6.919 -16.120 1.00 91.19 351 ARG A C 1
ATOM 2847 O O . ARG A 1 351 ? -0.775 6.545 -15.771 1.00 91.19 351 ARG A O 1
ATOM 2854 N N . PRO A 1 352 ? 1.456 6.311 -15.642 1.00 93.31 352 PRO A N 1
ATOM 2855 C CA . PRO A 1 352 ? 1.409 5.294 -14.600 1.00 93.31 352 PRO A CA 1
ATOM 2856 C C . PRO A 1 352 ? 0.707 5.755 -13.326 1.00 93.31 352 PRO A C 1
ATOM 2858 O O . PRO A 1 352 ? 0.016 4.939 -12.726 1.00 93.31 352 PRO A O 1
ATOM 2861 N N . ILE A 1 353 ? 0.847 7.028 -12.923 1.00 94.81 353 ILE A N 1
ATOM 2862 C CA . ILE A 1 353 ? 0.149 7.573 -11.745 1.00 94.81 353 ILE A CA 1
ATOM 2863 C C . ILE A 1 353 ? -1.366 7.499 -11.949 1.00 94.81 353 ILE A C 1
ATOM 2865 O O . ILE A 1 353 ? -2.058 6.907 -11.123 1.00 94.81 353 ILE A O 1
ATOM 2869 N N . GLN A 1 354 ? -1.871 8.017 -13.071 1.00 94.88 354 GLN A N 1
ATOM 2870 C CA . GLN A 1 354 ? -3.305 8.011 -13.381 1.00 94.88 354 GLN A CA 1
ATOM 2871 C C . GLN A 1 354 ? -3.869 6.588 -13.481 1.00 94.88 354 GLN A C 1
ATOM 2873 O O . GLN A 1 354 ? -4.943 6.292 -12.959 1.00 94.88 354 GLN A O 1
ATOM 2878 N N . ILE A 1 355 ? -3.134 5.676 -14.125 1.00 95.19 355 ILE A N 1
ATOM 2879 C CA . ILE A 1 355 ? -3.563 4.277 -14.260 1.00 95.19 355 ILE A CA 1
ATOM 2880 C C . ILE A 1 355 ? -3.535 3.567 -12.906 1.00 95.19 355 ILE A C 1
ATOM 2882 O O . ILE A 1 355 ? -4.453 2.806 -12.603 1.00 95.19 355 ILE A O 1
ATOM 2886 N N . LEU A 1 356 ? -2.513 3.813 -12.083 1.00 96.19 356 LEU A N 1
ATOM 2887 C CA . LEU A 1 356 ? -2.435 3.274 -10.729 1.00 96.19 356 LEU A CA 1
ATOM 2888 C C . LEU A 1 356 ? -3.630 3.742 -9.892 1.00 96.19 356 LEU A C 1
ATOM 2890 O O . LEU A 1 356 ? -4.289 2.917 -9.267 1.00 96.19 356 LEU A O 1
ATOM 2894 N N . GLU A 1 357 ? -3.941 5.038 -9.928 1.00 96.25 357 GLU A N 1
ATOM 2895 C CA . GLU A 1 357 ? -5.101 5.614 -9.243 1.00 96.25 357 GLU A CA 1
ATOM 2896 C C . GLU A 1 357 ? -6.415 5.003 -9.718 1.00 96.25 357 GLU A C 1
ATOM 2898 O O . GLU A 1 357 ? -7.225 4.598 -8.888 1.00 96.25 357 GLU A O 1
ATOM 2903 N N . GLY A 1 358 ? -6.602 4.856 -11.032 1.00 96.94 358 GLY A N 1
ATOM 2904 C CA . GLY A 1 358 ? -7.783 4.201 -11.589 1.00 96.94 358 GLY A CA 1
ATOM 2905 C C . GLY A 1 358 ? -7.910 2.739 -11.152 1.00 96.94 358 GLY A C 1
ATOM 2906 O O . GLY A 1 358 ? -9.008 2.272 -10.859 1.00 96.94 358 GLY A O 1
ATOM 2907 N N . LYS A 1 359 ? -6.797 2.001 -11.053 1.00 97.25 359 LYS A N 1
ATOM 2908 C CA . LYS A 1 359 ? -6.809 0.612 -10.568 1.00 97.25 359 LYS A CA 1
ATOM 2909 C C . LYS A 1 359 ? -7.149 0.511 -9.086 1.00 97.25 359 LYS A C 1
ATOM 2911 O O . LYS A 1 359 ? -7.962 -0.332 -8.723 1.00 97.25 359 LYS A O 1
ATOM 2916 N N . GLU A 1 360 ? -6.550 1.353 -8.251 1.00 96.94 360 GLU A N 1
ATOM 2917 C CA . GLU A 1 360 ? -6.857 1.420 -6.817 1.00 96.94 360 GLU A CA 1
ATOM 2918 C C . GLU A 1 360 ? -8.326 1.809 -6.588 1.00 96.94 360 GLU A C 1
ATOM 2920 O O . GLU A 1 360 ? -9.026 1.177 -5.800 1.00 96.94 360 GLU A O 1
ATOM 2925 N N . GLU A 1 361 ? -8.829 2.778 -7.352 1.00 97.00 361 GLU A N 1
ATOM 2926 C CA . GLU A 1 361 ? -10.227 3.205 -7.307 1.00 97.00 361 GLU A CA 1
ATOM 2927 C C . GLU A 1 361 ? -11.195 2.096 -7.745 1.00 97.00 361 GLU A C 1
ATOM 2929 O O . GLU A 1 361 ? -12.259 1.921 -7.146 1.00 97.00 361 GLU A O 1
ATOM 2934 N N . ASN A 1 362 ? -10.827 1.311 -8.762 1.00 97.69 362 ASN A N 1
ATOM 2935 C CA . ASN A 1 362 ? -11.614 0.161 -9.201 1.00 97.69 362 ASN A CA 1
ATOM 2936 C C . ASN A 1 362 ? -11.685 -0.928 -8.122 1.00 97.69 362 ASN A C 1
ATOM 2938 O O . ASN A 1 362 ? -12.749 -1.519 -7.937 1.00 97.69 362 ASN A O 1
ATOM 2942 N N . LEU A 1 363 ? -10.591 -1.177 -7.390 1.00 97.81 363 LEU A N 1
ATOM 2943 C CA . LEU A 1 363 ? -10.587 -2.115 -6.260 1.00 97.81 363 LEU A CA 1
ATOM 2944 C C . LEU A 1 363 ? -11.582 -1.672 -5.178 1.00 97.81 363 LEU A C 1
ATOM 2946 O O . LEU A 1 363 ? -12.440 -2.462 -4.776 1.00 97.81 363 LEU A O 1
ATOM 2950 N N . LEU A 1 364 ? -11.531 -0.398 -4.776 1.00 97.38 364 LEU A N 1
ATOM 2951 C CA . LEU A 1 364 ? -12.467 0.165 -3.802 1.00 97.38 364 LEU A CA 1
ATOM 2952 C C . LEU A 1 364 ? -13.914 0.113 -4.305 1.00 97.38 364 LEU A C 1
ATOM 2954 O O . LEU A 1 364 ? -14.806 -0.351 -3.597 1.00 97.38 364 LEU A O 1
ATOM 2958 N N . SER A 1 365 ? -14.155 0.559 -5.536 1.00 97.94 365 SER A N 1
ATOM 2959 C CA . SER A 1 365 ? -15.493 0.598 -6.131 1.00 97.94 365 SER A CA 1
ATOM 2960 C C . SER A 1 365 ? -16.126 -0.790 -6.210 1.00 97.94 365 SER A C 1
ATOM 2962 O O . SER A 1 365 ? -17.308 -0.947 -5.906 1.00 97.94 365 SER A O 1
ATOM 2964 N N . ASN A 1 366 ? -15.351 -1.808 -6.591 1.00 97.94 366 ASN A N 1
ATOM 2965 C CA . ASN A 1 366 ? -15.827 -3.188 -6.629 1.00 97.94 366 ASN A CA 1
ATOM 2966 C C . ASN A 1 366 ? -16.161 -3.700 -5.225 1.00 97.94 366 ASN A C 1
ATOM 2968 O O . ASN A 1 366 ? -17.224 -4.288 -5.030 1.00 97.94 366 ASN A O 1
ATOM 2972 N N . PHE A 1 367 ? -15.313 -3.411 -4.235 1.00 97.75 367 PHE A N 1
ATOM 2973 C CA . PHE A 1 367 ? -15.582 -3.774 -2.847 1.00 97.75 367 PHE A CA 1
ATOM 2974 C C . PHE A 1 367 ? -16.870 -3.133 -2.313 1.00 97.75 367 PHE A C 1
ATOM 2976 O O . PHE A 1 367 ? -17.705 -3.840 -1.751 1.00 97.75 367 PHE A O 1
ATOM 2983 N N . LEU A 1 368 ? -17.072 -1.829 -2.530 1.00 97.56 368 LEU A N 1
ATOM 2984 C CA . LEU A 1 368 ? -18.266 -1.108 -2.069 1.00 97.56 368 LEU A CA 1
ATOM 2985 C C . LEU A 1 368 ? -19.548 -1.596 -2.761 1.00 97.56 368 LEU A C 1
ATOM 2987 O O . LEU A 1 368 ? -20.593 -1.688 -2.122 1.00 97.56 368 LEU A O 1
ATOM 2991 N N . LYS A 1 369 ? -19.479 -1.966 -4.048 1.00 97.31 369 LYS A N 1
ATOM 2992 C CA . LYS A 1 369 ? -20.615 -2.575 -4.765 1.00 97.31 369 LYS A CA 1
ATOM 2993 C C . LYS A 1 369 ? -21.022 -3.921 -4.167 1.00 97.31 369 LYS A C 1
ATOM 2995 O O . LYS A 1 369 ? -22.208 -4.231 -4.130 1.00 97.31 369 LYS A O 1
ATOM 3000 N N . MET A 1 370 ? -20.050 -4.717 -3.722 1.00 97.06 370 MET A N 1
ATOM 3001 C CA . MET A 1 370 ? -20.301 -6.028 -3.118 1.00 97.06 370 MET A CA 1
ATOM 3002 C C . MET A 1 370 ? -20.702 -5.935 -1.640 1.00 97.06 370 MET A C 1
ATOM 3004 O O . MET A 1 370 ? -21.384 -6.828 -1.144 1.00 97.06 370 MET A O 1
ATOM 3008 N N . ASN A 1 371 ? -20.307 -4.868 -0.938 1.00 96.38 371 ASN A N 1
ATOM 3009 C CA . ASN A 1 371 ? -20.508 -4.722 0.500 1.00 96.38 371 ASN A CA 1
ATOM 3010 C C . ASN A 1 371 ? -21.238 -3.412 0.834 1.00 96.38 371 ASN A C 1
ATOM 3012 O O . ASN A 1 371 ? -20.624 -2.397 1.159 1.00 96.38 371 ASN A O 1
ATOM 3016 N N . LEU A 1 372 ? -22.572 -3.469 0.817 1.00 94.81 372 LEU A N 1
ATOM 3017 C CA . LEU A 1 372 ? -23.464 -2.310 0.985 1.00 94.81 372 LEU A CA 1
ATOM 3018 C C . LEU A 1 372 ? -23.392 -1.629 2.365 1.00 94.81 372 LEU A C 1
ATOM 3020 O O . LEU A 1 372 ? -23.912 -0.529 2.535 1.00 94.81 372 LEU A O 1
ATOM 3024 N N . PHE A 1 373 ? -22.771 -2.275 3.355 1.00 95.19 373 PHE A N 1
ATOM 3025 C CA . PHE A 1 373 ? -22.604 -1.730 4.705 1.00 95.19 373 PHE A CA 1
ATOM 3026 C C . PHE A 1 373 ? -21.387 -0.816 4.847 1.00 95.19 373 PHE A C 1
ATOM 3028 O O . PHE A 1 373 ? -21.211 -0.217 5.905 1.00 95.19 373 PHE A O 1
ATOM 3035 N N . TYR A 1 374 ? -20.562 -0.689 3.806 1.00 96.69 374 TYR A N 1
ATOM 3036 C CA . TYR A 1 374 ? -19.434 0.231 3.804 1.00 96.69 374 TYR A CA 1
ATOM 3037 C C . TYR A 1 374 ? -19.723 1.440 2.927 1.00 96.69 374 TYR A C 1
ATOM 3039 O O . TYR A 1 374 ? -20.294 1.333 1.843 1.00 96.69 374 TYR A O 1
ATOM 3047 N N . GLN A 1 375 ? -19.296 2.604 3.399 1.00 96.06 375 GLN A N 1
ATOM 3048 C CA . GLN A 1 375 ? -19.387 3.856 2.668 1.00 96.06 375 GLN A CA 1
ATOM 3049 C C . GLN A 1 375 ? -17.988 4.433 2.459 1.00 96.06 375 GLN A C 1
ATOM 3051 O O . GLN A 1 375 ? -17.129 4.367 3.338 1.00 96.06 375 GLN A O 1
ATOM 3056 N N . ARG A 1 376 ? -17.768 5.031 1.289 1.00 95.94 376 ARG A N 1
ATOM 3057 C CA . ARG A 1 376 ? -16.590 5.859 1.033 1.00 95.94 376 ARG A CA 1
ATOM 3058 C C . ARG A 1 376 ? -16.585 7.073 1.971 1.00 95.94 376 ARG A C 1
ATOM 3060 O O . ARG A 1 376 ? -17.646 7.657 2.199 1.00 95.94 376 ARG A O 1
ATOM 3067 N N . ILE A 1 377 ? -15.407 7.428 2.483 1.00 92.94 377 ILE A N 1
ATOM 3068 C CA . ILE A 1 377 ? -15.189 8.652 3.271 1.00 92.94 377 ILE A CA 1
ATOM 3069 C C . ILE A 1 377 ? -15.201 9.887 2.380 1.00 92.94 377 ILE A C 1
ATOM 3071 O O . ILE A 1 377 ? -14.513 9.860 1.329 1.00 92.94 377 ILE A O 1
#